Protein 6U6G (pdb70)

Nearest PDB structures (foldseek):
  6u6g-assembly1_A  TM=5.812E-01  e=2.337E-03  Medicago truncatula
  6u6g-assembly1_A  TM=6.036E-01  e=4.799E-04  Medicago truncatula
  6ay8-assembly1_A  TM=4.159E-01  e=5.375E+00  Olivierus martensii
  1bkt-assembly1_A  TM=3.263E-01  e=7.100E+00  Olivierus martensii
  6u6g-assembly1_A  TM=6.355E-01  e=4.870E-04  Medicago truncatula

Foldseek 3Di:
DPDDDDDAAAAPCVVCPVDPADWDADPRHTGRDDPD

Sequence (36 aa):
AFIQLSKPCISDKECSIVKNYRARCRKGYCVRRRIRAFIQLSKPCISDKECSIVKNYRARCRKGYCVRRRIRAFIQLSKPCISDKECSIVKNYRARCRKGYCVRRRIRAFIQLSKPCISDKECSIVKNYRARCRKGYCVRRRIRAFIQLSKPCISDKECSIVKNYRARCRKGYCVRRRIRAFIQLSKPCISDKECSIVKNYRARCRKGYCVRRRIRAFIQLSKPCISDKECSIVKNYRARCRKGYCVRRRIRAFIQLSKPCISDKECSIVKNYRARCRKGYCVRRRIRAFIQLSKPCISDKECSIVKNYRARCRKGYCVRRRIRAFIQLSKPCISDKECSIVKNYRARCRKGYCVRRRIRAFIQLSKPCISDKECSIVKNYRARCRKGYCVRRRIRAFIQLSKPCISDKECSIVKNYRARCRKGYCVRRRIRAFIQLSKPCISDKECSIVKNYRARCRKGYCVRRRIRAFIQLSKPCISDKECSIVKNYRARCRKGYCVRRRIRAFIQLSKPCISDKECSIVKNYRARCRKGYCVRRRIRAFIQLSKPCISDKECSIVKNYRARCRKGYCVRRRIRAFIQLSKPCISDKECSIVKNYRARCRKGYCVRRRIRAFIQLSKPCISDKECSIVKNYRARCRKGYCVRRRIRAFIQLSKPCISDKECSIVKNYRARCRKGYCVRRRIR

InterPro domains:
  IPR009810 Late nodulin domain [PF07127] (7-62)

Organism: Medicago truncatula (NCBI:txid3880)

Secondary structure (DSSP, 8-state):
-----------TTTSSGGGT---EEETTEEE-----

B-factor: mean 36.53, std 23.01, range [0.05, 75.52]

Solvent-accessible surface area: 4340 Å² total; per-residue (Å²): 151,182,184,146,168,106,170,97,58,108,63,83,147,65,6,47,137,113,86,114,150,186,44,139,16,168,204,21,163,52,55,159,156,158,172,265

Radius of gyration: 11.86 Å; Cα contacts (8 Å, |Δi|>4): 40; chains: 1; bounding box: 21×17×34 Å

Structure (mmCIF, N/CA/C/O backbone):
data_6U6G
#
_entry.id   6U6G
#
loop_
_atom_site.group_PDB
_atom_site.id
_atom_site.type_symbol
_atom_site.label_atom_id
_atom_site.label_alt_id
_atom_site.label_comp_id
_atom_site.label_asym_id
_atom_site.label_entity_id
_atom_site.label_seq_id
_atom_site.pdbx_PDB_ins_code
_atom_site.Cartn_x
_atom_site.Cartn_y
_atom_site.Cartn_z
_atom_site.occupancy
_atom_site.B_iso_or_equiv
_atom_site.auth_seq_id
_atom_site.auth_comp_id
_atom_site.auth_asym_id
_atom_site.auth_atom_id
_atom_site.pdbx_PDB_model_num
ATOM 1 N N . ALA A 1 1 ? -16.543 -9.417 -6.770 1.00 21.34 1 ALA A N 1
ATOM 2 C CA . ALA A 1 1 ? -15.851 -8.533 -7.736 1.00 51.55 1 ALA A CA 1
ATOM 3 C C . ALA A 1 1 ? -14.339 -8.630 -7.562 1.00 43.41 1 ALA A C 1
ATOM 4 O O . ALA A 1 1 ? -13.847 -8.815 -6.447 1.00 0.30 1 ALA A O 1
ATOM 13 N N . PHE A 1 2 ? -13.604 -8.508 -8.664 1.00 2.24 2 PHE A N 1
ATOM 14 C CA . PHE A 1 2 ? -12.148 -8.558 -8.633 1.00 25.40 2 PHE A CA 1
ATOM 15 C C . PHE A 1 2 ? -11.593 -7.196 -9.017 1.00 61.45 2 PHE A C 1
ATOM 16 O O . PHE A 1 2 ? -11.404 -6.905 -10.199 1.00 11.13 2 PHE A O 1
ATOM 33 N N . ILE A 1 3 ? -11.380 -6.349 -8.015 1.00 71.14 3 ILE A N 1
ATOM 34 C CA . ILE A 1 3 ? -10.904 -4.994 -8.250 1.00 25.42 3 ILE A CA 1
ATOM 35 C C . ILE A 1 3 ? -9.509 -5.027 -8.878 1.00 13.40 3 ILE A C 1
ATOM 36 O O . ILE A 1 3 ? -8.528 -5.412 -8.235 1.00 44.14 3 ILE A O 1
ATOM 52 N N . GLN A 1 4 ? -9.429 -4.645 -10.145 1.00 72.04 4 GLN A N 1
ATOM 53 C CA . GLN A 1 4 ? -8.196 -4.758 -10.913 1.00 42.20 4 GLN A CA 1
ATOM 54 C C . GLN A 1 4 ? -8.009 -3.540 -11.813 1.00 23.13 4 GLN A C 1
ATOM 55 O O . GLN A 1 4 ? -8.983 -2.889 -12.199 1.00 62.45 4 GLN A O 1
ATOM 69 N N . LEU A 1 5 ? -6.757 -3.226 -12.127 1.00 65.04 5 LEU A N 1
ATOM 70 C CA . LEU A 1 5 ? -6.437 -2.139 -13.042 1.00 44.33 5 LEU A CA 1
ATOM 71 C C . LEU A 1 5 ? -6.384 -2.672 -14.469 1.00 51.32 5 LEU A C 1
ATOM 72 O O . LEU A 1 5 ? -5.569 -3.546 -14.781 1.00 53.41 5 LEU A O 1
ATOM 88 N N . SER A 1 6 ? -7.266 -2.164 -15.323 1.00 50.04 6 SER A N 1
ATOM 89 C CA . SER A 1 6 ? -7.324 -2.595 -16.713 1.00 34.44 6 SER A CA 1
ATOM 90 C C . SER A 1 6 ? -6.012 -2.280 -17.428 1.00 30.22 6 SER A C 1
ATOM 91 O O . SER A 1 6 ? -5.396 -1.233 -17.196 1.00 11.04 6 SER A O 1
ATOM 99 N N . LYS A 1 7 ? -5.601 -3.193 -18.297 1.00 22.33 7 LYS A N 1
ATOM 100 C CA . LYS A 1 7 ? -4.341 -3.074 -19.020 1.00 32.45 7 LYS A CA 1
ATOM 101 C C . LYS A 1 7 ? -4.590 -3.089 -20.529 1.00 73.25 7 LYS A C 1
ATOM 102 O O . LYS A 1 7 ? -5.551 -3.705 -20.994 1.00 74.44 7 LYS A O 1
ATOM 121 N N . PRO A 1 8 ? -3.736 -2.388 -21.304 1.00 42.24 8 PRO A N 1
ATOM 122 C CA . PRO A 1 8 ? -3.878 -2.284 -22.768 1.00 50.22 8 PRO A CA 1
ATOM 123 C C . PRO A 1 8 ? -3.702 -3.627 -23.488 1.00 0.41 8 PRO A C 1
ATOM 124 O O . PRO A 1 8 ? -3.486 -4.666 -22.855 1.00 61.20 8 PRO A O 1
ATOM 135 N N . CYS A 1 9 ? -3.782 -3.590 -24.816 1.00 43.32 9 CYS A N 1
ATOM 136 C CA . CYS A 1 9 ? -3.608 -4.782 -25.645 1.00 12.12 9 CYS A CA 1
ATOM 137 C C . CYS A 1 9 ? -2.341 -4.670 -26.498 1.00 63.03 9 CYS A C 1
ATOM 138 O O . CYS A 1 9 ? -1.603 -3.681 -26.404 1.00 72.43 9 CYS A O 1
ATOM 146 N N . ILE A 1 10 ? -2.087 -5.701 -27.309 1.00 5.21 10 ILE A N 1
ATOM 147 C CA . ILE A 1 10 ? -0.933 -5.731 -28.214 1.00 70.44 10 ILE A CA 1
ATOM 148 C C . ILE A 1 10 ? -0.932 -4.535 -29.173 1.00 42.23 10 ILE A C 1
ATOM 149 O O . ILE A 1 10 ? -1.948 -3.856 -29.346 1.00 21.31 10 ILE A O 1
ATOM 165 N N . SER A 1 11 ? 0.217 -4.298 -29.799 1.00 11.31 11 SER A N 1
ATOM 166 C CA . SER A 1 11 ? 0.399 -3.159 -30.694 1.00 51.24 11 SER A CA 1
ATOM 167 C C . SER A 1 11 ? -0.390 -3.335 -31.999 1.00 24.23 11 SER A C 1
ATOM 168 O O . SER A 1 11 ? -0.749 -4.458 -32.381 1.00 23.22 11 SER A O 1
ATOM 176 N N . ASP A 1 12 ? -0.628 -2.218 -32.688 1.00 1.22 12 ASP A N 1
ATOM 177 C CA . ASP A 1 12 ? -1.371 -2.208 -33.952 1.00 3.44 12 ASP A CA 1
ATOM 178 C C . ASP A 1 12 ? -0.737 -3.160 -34.959 1.00 32.41 12 ASP A C 1
ATOM 179 O O . ASP A 1 12 ? -1.432 -3.807 -35.740 1.00 4.05 12 ASP A O 1
ATOM 188 N N . LYS A 1 13 ? 0.589 -3.247 -34.909 1.00 62.52 13 LYS A N 1
ATOM 189 C CA . LYS A 1 13 ? 1.350 -4.168 -35.753 1.00 24.34 13 LYS A CA 1
ATOM 190 C C . LYS A 1 13 ? 0.831 -5.599 -35.595 1.00 41.31 13 LYS A C 1
ATOM 191 O O . LYS A 1 13 ? 0.733 -6.354 -36.566 1.00 31.51 13 LYS A O 1
ATOM 210 N N . GLU A 1 14 ? 0.480 -5.946 -34.363 1.00 12.35 14 GLU A N 1
ATOM 211 C CA . GLU A 1 14 ? 0.030 -7.292 -34.029 1.00 14.13 14 GLU A CA 1
ATOM 212 C C . GLU A 1 14 ? -1.484 -7.396 -34.191 1.00 43.44 14 GLU A C 1
ATOM 213 O O . GLU A 1 14 ? -2.021 -8.478 -34.421 1.00 4.14 14 GLU A O 1
ATOM 225 N N . CYS A 1 15 ? -2.161 -6.255 -34.075 1.00 55.21 15 CYS A N 1
ATOM 226 C CA . CYS A 1 15 ? -3.621 -6.193 -34.205 1.00 24.11 15 CYS A CA 1
ATOM 227 C C . CYS A 1 15 ? -4.055 -6.196 -35.678 1.00 52.13 15 CYS A C 1
ATOM 228 O O . CYS A 1 15 ? -5.226 -5.968 -35.993 1.00 34.13 15 CYS A O 1
ATOM 236 N N . SER A 1 16 ? -3.107 -6.443 -36.576 1.00 13.23 16 SER A N 1
ATOM 237 C CA . SER A 1 16 ? -3.388 -6.478 -38.009 1.00 30.43 16 SER A CA 1
ATOM 238 C C . SER A 1 16 ? -3.461 -7.920 -38.522 1.00 3.33 16 SER A C 1
ATOM 239 O O . SER A 1 16 ? -3.203 -8.871 -37.775 1.00 42.34 16 SER A O 1
ATOM 247 N N . ILE A 1 17 ? -3.769 -8.070 -39.814 1.00 11.33 17 ILE A N 1
ATOM 248 C CA . ILE A 1 17 ? -4.042 -9.382 -40.411 1.00 53.52 17 ILE A CA 1
ATOM 249 C C . ILE A 1 17 ? -2.803 -10.282 -40.425 1.00 11.22 17 ILE A C 1
ATOM 250 O O . ILE A 1 17 ? -2.867 -11.430 -40.870 1.00 51.54 17 ILE A O 1
ATOM 266 N N . VAL A 1 18 ? -1.678 -9.765 -39.935 1.00 65.34 18 VAL A N 1
ATOM 267 C CA . VAL A 1 18 ? -0.467 -10.570 -39.773 1.00 73.51 18 VAL A CA 1
ATOM 268 C C . VAL A 1 18 ? -0.768 -11.795 -38.905 1.00 33.34 18 VAL A C 1
ATOM 269 O O . VAL A 1 18 ? -0.236 -12.885 -39.129 1.00 33.03 18 VAL A O 1
ATOM 282 N N . LYS A 1 19 ? -1.639 -11.596 -37.913 1.00 14.14 19 LYS A N 1
ATOM 283 C CA . LYS A 1 19 ? -2.049 -12.663 -36.996 1.00 40.02 19 LYS A CA 1
ATOM 284 C C . LYS A 1 19 ? -3.426 -13.219 -37.377 1.00 12.12 19 LYS A C 1
ATOM 285 O O . LYS A 1 19 ? -4.027 -13.970 -36.605 1.00 61.20 19 LYS A O 1
ATOM 304 N N . ASN A 1 20 ? -3.902 -12.850 -38.575 1.00 35.32 20 ASN A N 1
ATOM 305 C CA . ASN A 1 20 ? -5.208 -13.290 -39.108 1.00 41.03 20 ASN A CA 1
ATOM 306 C C . ASN A 1 20 ? -6.371 -12.504 -38.474 1.00 44.52 20 ASN A C 1
ATOM 307 O O . ASN A 1 20 ? -7.522 -12.604 -38.919 1.00 13.00 20 ASN A O 1
ATOM 318 N N . TYR A 1 21 ? -6.059 -11.700 -37.457 1.00 44.12 21 TYR A N 1
ATOM 319 C CA . TYR A 1 21 ? -7.060 -10.873 -36.781 1.00 23.34 21 TYR A CA 1
ATOM 320 C C . TYR A 1 21 ? -7.105 -9.469 -37.381 1.00 41.52 21 TYR A C 1
ATOM 321 O O . TYR A 1 21 ? -6.284 -9.124 -38.233 1.00 33.44 21 TYR A O 1
ATOM 339 N N . ARG A 1 22 ? -8.074 -8.672 -36.940 1.00 24.40 22 ARG A N 1
ATOM 340 C CA . ARG A 1 22 ? -8.249 -7.312 -37.438 1.00 74.15 22 ARG A CA 1
ATOM 341 C C . ARG A 1 22 ? -8.935 -6.433 -36.387 1.00 1.43 22 ARG A C 1
ATOM 342 O O . ARG A 1 22 ? -10.156 -6.463 -36.221 1.00 25.41 22 ARG A O 1
ATOM 363 N N . ALA A 1 23 ? -8.131 -5.659 -35.665 1.00 71.14 23 ALA A N 1
ATOM 364 C CA . ALA A 1 23 ? -8.632 -4.750 -34.640 1.00 14.02 23 ALA A CA 1
ATOM 365 C C . ALA A 1 23 ? -7.905 -3.413 -34.727 1.00 72.32 23 ALA A C 1
ATOM 366 O O . ALA A 1 23 ? -6.856 -3.313 -35.368 1.00 71.02 23 ALA A O 1
ATOM 373 N N . ARG A 1 24 ? -8.465 -2.389 -34.094 1.00 42.11 24 ARG A N 1
ATOM 374 C CA . ARG A 1 24 ? -7.848 -1.067 -34.081 1.00 75.22 24 ARG A CA 1
ATOM 375 C C . ARG A 1 24 ? -7.199 -0.826 -32.724 1.00 3.20 24 ARG A C 1
ATOM 376 O O . ARG A 1 24 ? -7.892 -0.717 -31.709 1.00 62.32 24 ARG A O 1
ATOM 397 N N . CYS A 1 25 ? -5.876 -0.763 -32.708 1.00 2.13 25 CYS A N 1
ATOM 398 C CA . CYS A 1 25 ? -5.124 -0.567 -31.478 1.00 73.43 25 CYS A CA 1
ATOM 399 C C . CYS A 1 25 ? -4.348 0.744 -31.540 1.00 53.52 25 CYS A C 1
ATOM 400 O O . CYS A 1 25 ? -3.497 0.943 -32.409 1.00 54.53 25 CYS A O 1
ATOM 408 N N . ARG A 1 26 ? -4.669 1.643 -30.620 1.00 61.05 26 ARG A N 1
ATOM 409 C CA . ARG A 1 26 ? -4.100 2.984 -30.597 1.00 44.13 26 ARG A CA 1
ATOM 410 C C . ARG A 1 26 ? -3.692 3.356 -29.174 1.00 33.43 26 ARG A C 1
ATOM 411 O O . ARG A 1 26 ? -4.534 3.413 -28.272 1.00 52.13 26 ARG A O 1
ATOM 432 N N . LYS A 1 27 ? -2.392 3.581 -28.980 1.00 5.15 27 LYS A N 1
ATOM 433 C CA . LYS A 1 27 ? -1.839 3.911 -27.664 1.00 44.22 27 LYS A CA 1
ATOM 434 C C . LYS A 1 27 ? -2.195 2.829 -26.647 1.00 64.52 27 LYS A C 1
ATOM 435 O O . LYS A 1 27 ? -2.381 3.101 -25.460 1.00 74.55 27 LYS A O 1
ATOM 454 N N . GLY A 1 28 ? -2.273 1.595 -27.132 1.00 71.40 28 GLY A N 1
ATOM 455 C CA . GLY A 1 28 ? -2.580 0.466 -26.275 1.00 41.23 28 GLY A CA 1
ATOM 456 C C . GLY A 1 28 ? -4.066 0.176 -26.203 1.00 33.12 28 GLY A C 1
ATOM 457 O O . GLY A 1 28 ? -4.469 -0.936 -25.850 1.00 62.34 28 GLY A O 1
ATOM 461 N N . TYR A 1 29 ? -4.887 1.173 -26.531 1.00 41.32 29 TYR A N 1
ATOM 462 C CA . TYR A 1 29 ? -6.334 1.006 -26.484 1.00 40.44 29 TYR A CA 1
ATOM 463 C C . TYR A 1 29 ? -6.767 0.092 -27.627 1.00 12.45 29 TYR A C 1
ATOM 464 O O . TYR A 1 29 ? -6.414 0.329 -28.781 1.00 20.54 29 TYR A O 1
ATOM 482 N N . CYS A 1 30 ? -7.527 -0.943 -27.298 1.00 64.15 30 CYS A N 1
ATOM 483 C CA . CYS A 1 30 ? -7.912 -1.963 -28.268 1.00 52.34 30 CYS A CA 1
ATOM 484 C C . CYS A 1 30 ? -9.424 -1.966 -28.498 1.00 14.53 30 CYS A C 1
ATOM 485 O O . CYS A 1 30 ? -10.207 -2.195 -27.570 1.00 71.31 30 CYS A O 1
ATOM 493 N N . VAL A 1 31 ? -9.827 -1.695 -29.738 1.00 71.25 31 VAL A N 1
ATOM 494 C CA . VAL A 1 31 ? -11.237 -1.693 -30.119 1.00 42.23 31 VAL A CA 1
ATOM 495 C C . VAL A 1 31 ? -11.429 -2.414 -31.455 1.00 1.14 31 VAL A C 1
ATOM 496 O O . VAL A 1 31 ? -10.728 -2.133 -32.430 1.00 54.43 31 VAL A O 1
ATOM 509 N N . ARG A 1 32 ? -12.358 -3.363 -31.496 1.00 45.24 32 ARG A N 1
ATOM 510 C CA . ARG A 1 32 ? -12.686 -4.055 -32.739 1.00 43.33 32 ARG A CA 1
ATOM 511 C C . ARG A 1 32 ? -13.753 -3.244 -33.471 1.00 61.35 32 ARG A C 1
ATOM 512 O O . ARG A 1 32 ? -14.899 -3.162 -33.029 1.00 63.23 32 ARG A O 1
ATOM 533 N N . ARG A 1 33 ? -13.359 -2.633 -34.579 1.00 11.44 33 ARG A N 1
ATOM 534 C CA . ARG A 1 33 ? -14.210 -1.683 -35.289 1.00 75.21 33 ARG A CA 1
ATOM 535 C C . ARG A 1 33 ? -14.881 -2.324 -36.504 1.00 4.14 33 ARG A C 1
ATOM 536 O O . ARG A 1 33 ? -14.628 -3.485 -36.834 1.00 21.30 33 ARG A O 1
ATOM 557 N N . ARG A 1 34 ? -15.768 -1.563 -37.134 1.00 14.31 34 ARG A N 1
ATOM 558 C CA . ARG A 1 34 ? -16.380 -1.937 -38.406 1.00 63.45 34 ARG A CA 1
ATOM 559 C C . ARG A 1 34 ? -15.993 -0.912 -39.466 1.00 4.22 34 ARG A C 1
ATOM 560 O O . ARG A 1 34 ? -15.692 0.236 -39.129 1.00 3.12 34 ARG A O 1
ATOM 581 N N . ILE A 1 35 ? -15.986 -1.318 -40.733 1.00 42.23 35 ILE A N 1
ATOM 582 C CA . ILE A 1 35 ? -15.756 -0.398 -41.824 1.00 72.41 35 ILE A CA 1
ATOM 583 C C . ILE A 1 35 ? -16.968 0.522 -41.984 1.00 74.25 35 ILE A C 1
ATOM 584 O O . ILE A 1 35 ? -16.832 1.717 -42.264 1.00 40.00 35 ILE A O 1
ATOM 600 N N . ARG A 1 36 ? -18.149 -0.045 -41.770 1.00 24.43 36 ARG A N 1
ATOM 601 C CA . ARG A 1 36 ? -19.404 0.689 -41.861 1.00 12.12 36 ARG A CA 1
ATOM 602 C C . ARG A 1 36 ? -20.135 0.609 -40.525 1.00 14.44 36 ARG A C 1
ATOM 603 O O . ARG A 1 36 ? -20.316 1.658 -39.875 1.00 72.04 36 ARG A O 1
ATOM 625 N N . ALA A 1 1 ? -0.144 2.464 -2.142 1.00 21.34 1 ALA A N 2
ATOM 626 C CA . ALA A 1 1 ? 1.125 1.880 -2.628 1.00 51.55 1 ALA A CA 2
ATOM 627 C C . ALA A 1 1 ? 0.873 0.491 -3.208 1.00 43.41 1 ALA A C 2
ATOM 628 O O . ALA A 1 1 ? 1.011 -0.520 -2.517 1.00 0.30 1 ALA A O 2
ATOM 637 N N . PHE A 1 2 ? 0.467 0.457 -4.471 1.00 2.24 2 PHE A N 2
ATOM 638 C CA . PHE A 1 2 ? 0.183 -0.793 -5.167 1.00 25.40 2 PHE A CA 2
ATOM 639 C C . PHE A 1 2 ? 0.426 -0.611 -6.663 1.00 61.45 2 PHE A C 2
ATOM 640 O O . PHE A 1 2 ? -0.194 0.248 -7.295 1.00 11.13 2 PHE A O 2
ATOM 657 N N . ILE A 1 3 ? 1.339 -1.405 -7.216 1.00 71.14 3 ILE A N 2
ATOM 658 C CA . ILE A 1 3 ? 1.668 -1.332 -8.639 1.00 25.42 3 ILE A CA 2
ATOM 659 C C . ILE A 1 3 ? 0.419 -1.575 -9.489 1.00 13.40 3 ILE A C 2
ATOM 660 O O . ILE A 1 3 ? -0.106 -2.692 -9.534 1.00 44.14 3 ILE A O 2
ATOM 676 N N . GLN A 1 4 ? -0.062 -0.519 -10.136 1.00 72.04 4 GLN A N 2
ATOM 677 C CA . GLN A 1 4 ? -1.253 -0.596 -10.971 1.00 42.20 4 GLN A CA 2
ATOM 678 C C . GLN A 1 4 ? -0.965 -1.384 -12.245 1.00 23.13 4 GLN A C 2
ATOM 679 O O . GLN A 1 4 ? -0.376 -0.858 -13.192 1.00 62.45 4 GLN A O 2
ATOM 693 N N . LEU A 1 5 ? -1.345 -2.655 -12.243 1.00 65.04 5 LEU A N 2
ATOM 694 C CA . LEU A 1 5 ? -1.204 -3.500 -13.417 1.00 44.33 5 LEU A CA 2
ATOM 695 C C . LEU A 1 5 ? -2.188 -3.063 -14.498 1.00 51.32 5 LEU A C 2
ATOM 696 O O . LEU A 1 5 ? -3.355 -3.463 -14.485 1.00 53.41 5 LEU A O 2
ATOM 712 N N . SER A 1 6 ? -1.729 -2.208 -15.404 1.00 50.04 6 SER A N 2
ATOM 713 C CA . SER A 1 6 ? -2.549 -1.776 -16.525 1.00 34.44 6 SER A CA 2
ATOM 714 C C . SER A 1 6 ? -2.670 -2.915 -17.531 1.00 30.22 6 SER A C 2
ATOM 715 O O . SER A 1 6 ? -1.753 -3.733 -17.678 1.00 11.04 6 SER A O 2
ATOM 723 N N . LYS A 1 7 ? -3.804 -2.983 -18.208 1.00 22.33 7 LYS A N 2
ATOM 724 C CA . LYS A 1 7 ? -4.045 -4.039 -19.181 1.00 32.45 7 LYS A CA 2
ATOM 725 C C . LYS A 1 7 ? -4.437 -3.446 -20.526 1.00 73.25 7 LYS A C 2
ATOM 726 O O . LYS A 1 7 ? -5.546 -2.933 -20.682 1.00 74.44 7 LYS A O 2
ATOM 745 N N . PRO A 1 8 ? -3.525 -3.480 -21.506 1.00 42.24 8 PRO A N 2
ATOM 746 C CA . PRO A 1 8 ? -3.825 -3.070 -22.871 1.00 50.22 8 PRO A CA 2
ATOM 747 C C . PRO A 1 8 ? -4.440 -4.216 -23.679 1.00 0.41 8 PRO A C 2
ATOM 748 O O . PRO A 1 8 ? -4.787 -5.267 -23.130 1.00 61.20 8 PRO A O 2
ATOM 759 N N . CYS A 1 9 ? -4.549 -4.006 -24.975 1.00 43.32 9 CYS A N 2
ATOM 760 C CA . CYS A 1 9 ? -5.041 -5.007 -25.909 1.00 12.12 9 CYS A CA 2
ATOM 761 C C . CYS A 1 9 ? -3.896 -5.406 -26.828 1.00 63.03 9 CYS A C 2
ATOM 762 O O . CYS A 1 9 ? -2.739 -5.051 -26.571 1.00 72.43 9 CYS A O 2
ATOM 770 N N . ILE A 1 10 ? -4.199 -6.183 -27.861 1.00 5.21 10 ILE A N 2
ATOM 771 C CA . ILE A 1 10 ? -3.227 -6.442 -28.916 1.00 70.44 10 ILE A CA 2
ATOM 772 C C . ILE A 1 10 ? -2.701 -5.099 -29.442 1.00 42.23 10 ILE A C 2
ATOM 773 O O . ILE A 1 10 ? -3.467 -4.150 -29.605 1.00 21.31 10 ILE A O 2
ATOM 789 N N . SER A 1 11 ? -1.403 -5.022 -29.686 1.00 11.31 11 SER A N 2
ATOM 790 C CA . SER A 1 11 ? -0.751 -3.750 -30.004 1.00 51.24 11 SER A CA 2
ATOM 791 C C . SER A 1 11 ? -1.069 -3.279 -31.430 1.00 24.23 11 SER A C 2
ATOM 792 O O . SER A 1 11 ? -1.475 -4.073 -32.284 1.00 23.22 11 SER A O 2
ATOM 800 N N . ASP A 1 12 ? -0.851 -1.982 -31.673 1.00 1.22 12 ASP A N 2
ATOM 801 C CA . ASP A 1 12 ? -1.128 -1.347 -32.971 1.00 3.44 12 ASP A CA 2
ATOM 802 C C . ASP A 1 12 ? -0.500 -2.149 -34.108 1.00 32.41 12 ASP A C 2
ATOM 803 O O . ASP A 1 12 ? -1.154 -2.483 -35.100 1.00 4.05 12 ASP A O 2
ATOM 812 N N . LYS A 1 13 ? 0.782 -2.454 -33.929 1.00 62.52 13 LYS A N 2
ATOM 813 C CA . LYS A 1 13 ? 1.590 -3.144 -34.934 1.00 24.34 13 LYS A CA 2
ATOM 814 C C . LYS A 1 13 ? 1.054 -4.547 -35.222 1.00 41.31 13 LYS A C 2
ATOM 815 O O . LYS A 1 13 ? 1.324 -5.122 -36.276 1.00 31.51 13 LYS A O 2
ATOM 834 N N . GLU A 1 14 ? 0.298 -5.089 -34.275 1.00 12.35 14 GLU A N 2
ATOM 835 C CA . GLU A 1 14 ? -0.163 -6.469 -34.354 1.00 14.13 14 GLU A CA 2
ATOM 836 C C . GLU A 1 14 ? -1.596 -6.549 -34.878 1.00 43.44 14 GLU A C 2
ATOM 837 O O . GLU A 1 14 ? -1.958 -7.507 -35.566 1.00 4.14 14 GLU A O 2
ATOM 849 N N . CYS A 1 15 ? -2.414 -5.554 -34.544 1.00 55.21 15 CYS A N 2
ATOM 850 C CA . CYS A 1 15 ? -3.809 -5.537 -34.974 1.00 24.11 15 CYS A CA 2
ATOM 851 C C . CYS A 1 15 ? -3.931 -5.048 -36.413 1.00 52.13 15 CYS A C 2
ATOM 852 O O . CYS A 1 15 ? -4.379 -5.787 -37.299 1.00 34.13 15 CYS A O 2
ATOM 860 N N . SER A 1 16 ? -3.511 -3.805 -36.648 1.00 13.23 16 SER A N 2
ATOM 861 C CA . SER A 1 16 ? -3.739 -3.159 -37.930 1.00 30.43 16 SER A CA 2
ATOM 862 C C . SER A 1 16 ? -2.692 -3.604 -38.953 1.00 3.33 16 SER A C 2
ATOM 863 O O . SER A 1 16 ? -1.681 -2.935 -39.176 1.00 42.34 16 SER A O 2
ATOM 871 N N . ILE A 1 17 ? -2.932 -4.769 -39.535 1.00 11.33 17 ILE A N 2
ATOM 872 C CA . ILE A 1 17 ? -2.146 -5.258 -40.662 1.00 53.52 17 ILE A CA 2
ATOM 873 C C . ILE A 1 17 ? -3.026 -5.229 -41.902 1.00 11.22 17 ILE A C 2
ATOM 874 O O . ILE A 1 17 ? -2.604 -4.819 -42.987 1.00 51.54 17 ILE A O 2
ATOM 890 N N . VAL A 1 18 ? -4.267 -5.664 -41.716 1.00 65.34 18 VAL A N 2
ATOM 891 C CA . VAL A 1 18 ? -5.286 -5.576 -42.748 1.00 73.51 18 VAL A CA 2
ATOM 892 C C . VAL A 1 18 ? -6.226 -4.409 -42.443 1.00 33.34 18 VAL A C 2
ATOM 893 O O . VAL A 1 18 ? -6.658 -4.225 -41.301 1.00 33.03 18 VAL A O 2
ATOM 906 N N . LYS A 1 19 ? -6.515 -3.609 -43.458 1.00 14.14 19 LYS A N 2
ATOM 907 C CA . LYS A 1 19 ? -7.380 -2.441 -43.311 1.00 40.02 19 LYS A CA 2
ATOM 908 C C . LYS A 1 19 ? -8.757 -2.735 -43.903 1.00 12.12 19 LYS A C 2
ATOM 909 O O . LYS A 1 19 ? -9.356 -1.891 -44.577 1.00 61.20 19 LYS A O 2
ATOM 928 N N . ASN A 1 20 ? -9.257 -3.932 -43.621 1.00 35.32 20 ASN A N 2
ATOM 929 C CA . ASN A 1 20 ? -10.545 -4.386 -44.129 1.00 41.03 20 ASN A CA 2
ATOM 930 C C . ASN A 1 20 ? -11.339 -5.085 -43.029 1.00 44.52 20 ASN A C 2
ATOM 931 O O . ASN A 1 20 ? -11.115 -6.260 -42.738 1.00 13.00 20 ASN A O 2
ATOM 942 N N . TYR A 1 21 ? -12.233 -4.328 -42.393 1.00 44.12 21 TYR A N 2
ATOM 943 C CA . TYR A 1 21 ? -13.139 -4.858 -41.372 1.00 23.34 21 TYR A CA 2
ATOM 944 C C . TYR A 1 21 ? -12.358 -5.584 -40.274 1.00 41.52 21 TYR A C 2
ATOM 945 O O . TYR A 1 21 ? -12.210 -6.808 -40.298 1.00 33.44 21 TYR A O 2
ATOM 963 N N . ARG A 1 22 ? -11.823 -4.816 -39.332 1.00 24.40 22 ARG A N 2
ATOM 964 C CA . ARG A 1 22 ? -11.004 -5.377 -38.262 1.00 74.15 22 ARG A CA 2
ATOM 965 C C . ARG A 1 22 ? -11.013 -4.455 -37.044 1.00 1.43 22 ARG A C 2
ATOM 966 O O . ARG A 1 22 ? -11.439 -3.300 -37.135 1.00 25.41 22 ARG A O 2
ATOM 987 N N . ALA A 1 23 ? -10.558 -4.971 -35.907 1.00 71.14 23 ALA A N 2
ATOM 988 C CA . ALA A 1 23 ? -10.435 -4.178 -34.690 1.00 14.02 23 ALA A CA 2
ATOM 989 C C . ALA A 1 23 ? -9.307 -3.160 -34.832 1.00 72.32 23 ALA A C 2
ATOM 990 O O . ALA A 1 23 ? -8.173 -3.527 -35.144 1.00 71.02 23 ALA A O 2
ATOM 997 N N . ARG A 1 24 ? -9.611 -1.888 -34.603 1.00 42.11 24 ARG A N 2
ATOM 998 C CA . ARG A 1 24 ? -8.612 -0.835 -34.734 1.00 75.22 24 ARG A CA 2
ATOM 999 C C . ARG A 1 24 ? -7.967 -0.556 -33.383 1.00 3.20 24 ARG A C 2
ATOM 1000 O O . ARG A 1 24 ? -8.554 0.106 -32.530 1.00 62.32 24 ARG A O 2
ATOM 1021 N N . CYS A 1 25 ? -6.771 -1.092 -33.183 1.00 2.13 25 CYS A N 2
ATOM 1022 C CA . CYS A 1 25 ? -6.042 -0.897 -31.941 1.00 73.43 25 CYS A CA 2
ATOM 1023 C C . CYS A 1 25 ? -5.165 0.349 -32.030 1.00 53.52 25 CYS A C 2
ATOM 1024 O O . CYS A 1 25 ? -4.359 0.488 -32.959 1.00 54.53 25 CYS A O 2
ATOM 1032 N N . ARG A 1 26 ? -5.346 1.259 -31.076 1.00 61.05 26 ARG A N 2
ATOM 1033 C CA . ARG A 1 26 ? -4.557 2.482 -31.006 1.00 44.13 26 ARG A CA 2
ATOM 1034 C C . ARG A 1 26 ? -3.947 2.638 -29.619 1.00 33.43 26 ARG A C 2
ATOM 1035 O O . ARG A 1 26 ? -4.628 2.438 -28.607 1.00 52.13 26 ARG A O 2
ATOM 1056 N N . LYS A 1 27 ? -2.660 2.978 -29.586 1.00 5.15 27 LYS A N 2
ATOM 1057 C CA . LYS A 1 27 ? -1.948 3.257 -28.341 1.00 44.22 27 LYS A CA 2
ATOM 1058 C C . LYS A 1 27 ? -1.951 2.034 -27.427 1.00 64.52 27 LYS A C 2
ATOM 1059 O O . LYS A 1 27 ? -1.936 2.154 -26.199 1.00 74.55 27 LYS A O 2
ATOM 1078 N N . GLY A 1 28 ? -1.929 0.858 -28.043 1.00 71.40 28 GLY A N 2
ATOM 1079 C CA . GLY A 1 28 ? -1.900 -0.385 -27.296 1.00 41.23 28 GLY A CA 2
ATOM 1080 C C . GLY A 1 28 ? -3.275 -0.848 -26.845 1.00 33.12 28 GLY A C 2
ATOM 1081 O O . GLY A 1 28 ? -3.407 -1.936 -26.295 1.00 62.34 28 GLY A O 2
ATOM 1085 N N . TYR A 1 29 ? -4.299 -0.029 -27.066 1.00 41.32 29 TYR A N 2
ATOM 1086 C CA . TYR A 1 29 ? -5.667 -0.378 -26.670 1.00 40.44 29 TYR A CA 2
ATOM 1087 C C . TYR A 1 29 ? -6.503 -0.698 -27.906 1.00 12.45 29 TYR A C 2
ATOM 1088 O O . TYR A 1 29 ? -6.190 -0.237 -29.001 1.00 20.54 29 TYR A O 2
ATOM 1106 N N . CYS A 1 30 ? -7.576 -1.464 -27.733 1.00 64.15 30 CYS A N 2
ATOM 1107 C CA . CYS A 1 30 ? -8.359 -1.948 -28.868 1.00 52.34 30 CYS A CA 2
ATOM 1108 C C . CYS A 1 30 ? -9.693 -1.210 -28.989 1.00 14.53 30 CYS A C 2
ATOM 1109 O O . CYS A 1 30 ? -10.449 -1.091 -28.018 1.00 71.31 30 CYS A O 2
ATOM 1117 N N . VAL A 1 31 ? -9.958 -0.693 -30.190 1.00 71.25 31 VAL A N 2
ATOM 1118 C CA . VAL A 1 31 ? -11.200 0.013 -30.495 1.00 42.23 31 VAL A CA 2
ATOM 1119 C C . VAL A 1 31 ? -11.981 -0.744 -31.577 1.00 1.14 31 VAL A C 2
ATOM 1120 O O . VAL A 1 31 ? -11.400 -1.243 -32.549 1.00 54.43 31 VAL A O 2
ATOM 1133 N N . ARG A 1 32 ?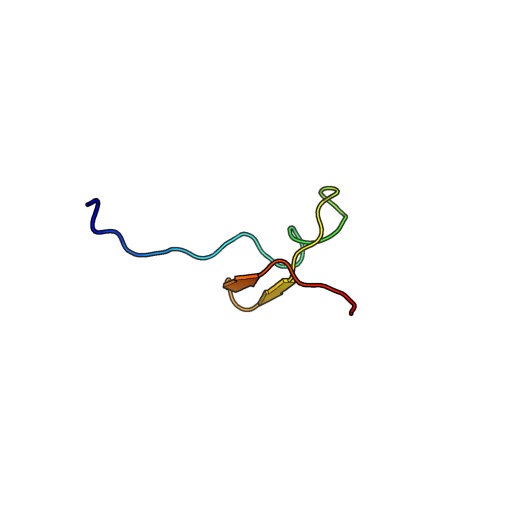 -13.297 -0.822 -31.406 1.00 45.24 32 ARG A N 2
ATOM 1134 C CA . ARG A 1 32 ? -14.158 -1.586 -32.293 1.00 43.33 32 ARG A CA 2
ATOM 1135 C C . ARG A 1 32 ? -14.792 -0.681 -33.346 1.00 61.35 32 ARG A C 2
ATOM 1136 O O . ARG A 1 32 ? -15.427 0.327 -33.022 1.00 63.23 32 ARG A O 2
ATOM 1157 N N . ARG A 1 33 ? -14.594 -1.051 -34.603 1.00 11.44 33 ARG A N 2
ATOM 1158 C CA . ARG A 1 33 ? -15.160 -0.326 -35.738 1.00 75.21 33 ARG A CA 2
ATOM 1159 C C . ARG A 1 33 ? -16.651 -0.634 -35.894 1.00 4.14 33 ARG A C 2
ATOM 1160 O O . ARG A 1 33 ? -17.051 -1.800 -35.909 1.00 21.30 33 ARG A O 2
ATOM 1181 N N . ARG A 1 34 ? -17.462 0.414 -35.998 1.00 14.31 34 ARG A N 2
ATOM 1182 C CA . ARG A 1 34 ? -18.882 0.264 -36.300 1.00 63.45 34 ARG A CA 2
ATOM 1183 C C . ARG A 1 34 ? -19.075 0.098 -37.808 1.00 4.22 34 ARG A C 2
ATOM 1184 O O . ARG A 1 34 ? -18.213 0.496 -38.599 1.00 3.12 34 ARG A O 2
ATOM 1205 N N . ILE A 1 35 ? -20.202 -0.484 -38.201 1.00 42.23 35 ILE A N 2
ATOM 1206 C CA . ILE A 1 35 ? -20.503 -0.714 -39.610 1.00 72.41 35 ILE A CA 2
ATOM 1207 C C . ILE A 1 35 ? -21.208 0.501 -40.213 1.00 74.25 35 ILE A C 2
ATOM 1208 O O . ILE A 1 35 ? -20.939 0.890 -41.355 1.00 40.00 35 ILE A O 2
ATOM 1224 N N . ARG A 1 36 ? -22.099 1.108 -39.435 1.00 24.43 36 ARG A N 2
ATOM 1225 C CA . ARG A 1 36 ? -22.882 2.250 -39.896 1.00 12.12 36 ARG A CA 2
ATOM 1226 C C . ARG A 1 36 ? -22.739 3.394 -38.882 1.00 14.44 36 ARG A C 2
ATOM 1227 O O . ARG A 1 36 ? -23.530 3.443 -37.911 1.00 72.04 3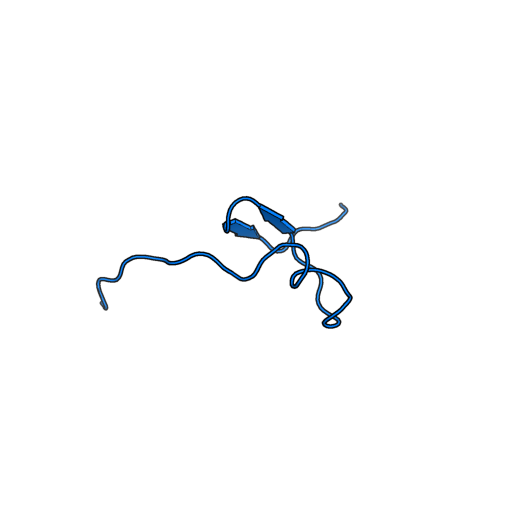6 ARG A O 2
ATOM 1249 N N . ALA A 1 1 ? -9.330 -1.515 -0.698 1.00 21.34 1 ALA A N 3
ATOM 1250 C CA . ALA A 1 1 ? -8.976 -0.539 -1.753 1.00 51.55 1 ALA A CA 3
ATOM 1251 C C . ALA A 1 1 ? -9.596 -0.949 -3.083 1.00 43.41 1 ALA A C 3
ATOM 1252 O O . ALA A 1 1 ? -10.415 -1.871 -3.137 1.00 0.30 1 ALA A O 3
ATOM 1261 N N . PHE A 1 2 ? -9.216 -0.260 -4.156 1.00 2.24 2 PHE A N 3
ATOM 1262 C CA . PHE A 1 2 ? -9.698 -0.581 -5.492 1.00 25.40 2 PHE A CA 3
ATOM 1263 C C . PHE A 1 2 ? -8.560 -1.173 -6.309 1.00 61.45 2 PHE A C 3
ATOM 1264 O O . PHE A 1 2 ? -7.950 -0.489 -7.136 1.00 11.13 2 PHE A O 3
ATOM 1281 N N . ILE A 1 3 ? -8.242 -2.434 -6.037 1.00 71.14 3 ILE A N 3
ATOM 1282 C CA . ILE A 1 3 ? -7.167 -3.119 -6.738 1.00 25.42 3 ILE A CA 3
ATOM 1283 C C . ILE A 1 3 ? -7.598 -3.439 -8.172 1.00 13.40 3 ILE A C 3
ATOM 1284 O O . ILE A 1 3 ? -8.091 -4.526 -8.478 1.00 44.14 3 ILE A O 3
ATOM 1300 N N . GLN A 1 4 ? -7.455 -2.447 -9.041 1.00 72.04 4 GLN A N 3
ATOM 1301 C CA . GLN A 1 4 ? -7.869 -2.564 -10.432 1.00 42.20 4 GLN A CA 3
ATOM 1302 C C . GLN A 1 4 ? -6.665 -2.820 -11.327 1.00 23.13 4 GLN A C 3
ATOM 1303 O O . GLN A 1 4 ? -5.857 -1.919 -11.571 1.00 62.45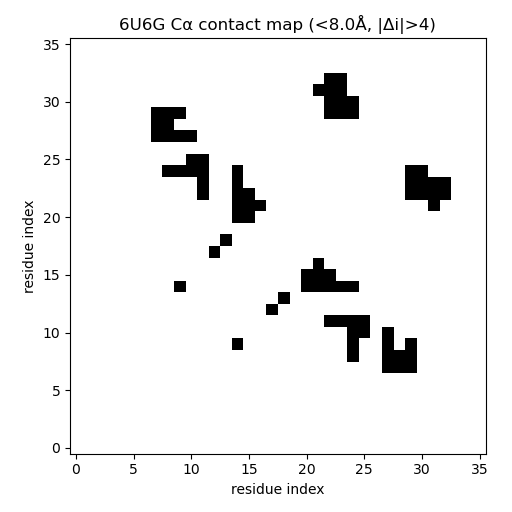 4 GLN A O 3
ATOM 1317 N N . LEU A 1 5 ? -6.540 -4.052 -11.797 1.00 65.04 5 LEU A N 3
ATOM 1318 C CA . LEU A 1 5 ? -5.482 -4.416 -12.727 1.00 44.33 5 LEU A CA 3
ATOM 1319 C C . LEU A 1 5 ? -5.814 -3.876 -14.114 1.00 51.32 5 LEU A C 3
ATOM 1320 O O . LEU A 1 5 ? -6.649 -4.447 -14.824 1.00 53.41 5 LEU A O 3
ATOM 1336 N N . SER A 1 6 ? -5.197 -2.753 -14.474 1.00 50.04 6 SER A N 3
ATOM 1337 C CA . SER A 1 6 ? -5.393 -2.160 -15.788 1.00 34.44 6 SER A CA 3
ATOM 1338 C C . SER A 1 6 ? -5.010 -3.156 -16.876 1.00 30.22 6 SER A C 3
ATOM 1339 O O . SER A 1 6 ? -3.850 -3.559 -16.993 1.00 11.04 6 SER A O 3
ATOM 1347 N N . LYS A 1 7 ? -6.002 -3.548 -17.661 1.00 22.33 7 LYS A N 3
ATOM 1348 C CA . LYS A 1 7 ? -5.844 -4.605 -18.653 1.00 32.45 7 LYS A CA 3
ATOM 1349 C C . LYS A 1 7 ? -6.047 -4.044 -20.063 1.00 73.25 7 LYS A C 3
ATOM 1350 O O . LYS A 1 7 ? -7.178 -3.940 -20.543 1.00 74.44 7 LYS A O 3
ATOM 1369 N N . PRO A 1 8 ? -4.946 -3.643 -20.729 1.00 42.24 8 PRO A N 3
ATOM 1370 C CA . PRO A 1 8 ? -4.994 -3.052 -22.067 1.00 50.22 8 PRO A CA 3
ATOM 1371 C C . PRO A 1 8 ? -5.008 -4.114 -23.172 1.00 0.41 8 PRO A C 3
ATOM 1372 O O . PRO A 1 8 ? -5.265 -5.296 -22.915 1.00 61.20 8 PRO A O 3
ATOM 1383 N N . CYS A 1 9 ? -4.738 -3.683 -24.398 1.00 43.32 9 CYS A N 3
ATOM 1384 C CA . CYS A 1 9 ? -4.701 -4.576 -25.552 1.00 12.12 9 CYS A CA 3
ATOM 1385 C C . CYS A 1 9 ? -3.309 -4.554 -26.188 1.00 63.03 9 CYS A C 3
ATOM 1386 O O . CYS A 1 9 ? -2.377 -3.959 -25.641 1.00 72.43 9 CYS A O 3
ATOM 1394 N N . ILE A 1 10 ? -3.175 -5.213 -27.334 1.00 5.21 10 ILE A N 3
ATOM 1395 C CA . ILE A 1 10 ? -1.917 -5.230 -28.072 1.00 70.44 10 ILE A CA 3
ATOM 1396 C C . ILE A 1 10 ? -1.833 -3.998 -28.979 1.00 42.23 10 ILE A C 3
ATOM 1397 O O . ILE A 1 10 ? -2.858 -3.440 -29.367 1.00 21.31 10 ILE A O 3
ATOM 1413 N N . SER A 1 11 ? -0.616 -3.576 -29.304 1.00 11.31 11 SER A N 3
ATOM 1414 C CA . SER A 1 11 ? -0.402 -2.374 -30.102 1.00 51.24 11 SER A CA 3
ATOM 1415 C C . SER A 1 11 ? -0.852 -2.562 -31.554 1.00 24.23 11 SER A C 3
ATOM 1416 O O . SER A 1 11 ? -0.952 -3.693 -32.053 1.00 23.22 11 SER A O 3
ATOM 1424 N N . ASP A 1 12 ? -1.109 -1.434 -32.219 1.00 1.22 12 ASP A N 3
ATOM 1425 C CA . ASP A 1 12 ? -1.529 -1.404 -33.627 1.00 3.44 12 ASP A CA 3
ATOM 1426 C C . ASP A 1 12 ? -0.590 -2.238 -34.497 1.00 32.41 12 ASP A C 3
ATOM 1427 O O . ASP A 1 12 ? -1.009 -2.842 -35.486 1.00 4.05 12 ASP A O 3
ATOM 1436 N N . LYS A 1 13 ? 0.679 -2.271 -34.096 1.00 62.52 13 LYS A N 3
ATOM 1437 C CA . LYS A 1 13 ? 1.727 -2.995 -34.816 1.00 24.34 13 LYS A CA 3
ATOM 1438 C C . LYS A 1 13 ? 1.343 -4.456 -35.067 1.00 41.31 13 LYS A C 3
ATOM 1439 O O . LYS A 1 13 ? 1.696 -5.034 -36.098 1.00 31.51 13 LYS A O 3
ATOM 1458 N N . GLU A 1 14 ? 0.622 -5.051 -34.122 1.00 12.35 14 GLU A N 3
ATOM 1459 C CA . GLU A 1 14 ? 0.244 -6.457 -34.226 1.00 14.13 14 GLU A CA 3
ATOM 1460 C C . GLU A 1 14 ? -1.247 -6.606 -34.515 1.00 43.44 14 GLU A C 3
ATOM 1461 O O . GLU A 1 14 ? -1.652 -7.471 -35.291 1.00 4.14 14 GLU A O 3
ATOM 1473 N N . CYS A 1 15 ? -2.065 -5.751 -33.914 1.00 55.21 15 CYS A N 3
ATOM 1474 C CA . CYS A 1 15 ? -3.516 -5.857 -34.063 1.00 24.11 15 CYS A CA 3
ATOM 1475 C C . CYS A 1 15 ? -4.000 -5.250 -35.386 1.00 52.13 15 CYS A C 3
ATOM 1476 O O . CYS A 1 15 ? -5.182 -4.928 -35.535 1.00 34.13 15 CYS A O 3
ATOM 1484 N N . SER A 1 16 ? -3.085 -5.103 -36.348 1.00 13.23 16 SER A N 3
ATOM 1485 C CA . SER A 1 16 ? -3.453 -4.698 -37.697 1.00 30.43 16 SER A CA 3
ATOM 1486 C C . SER A 1 16 ? -4.472 -5.694 -38.263 1.00 3.33 16 SER A C 3
ATOM 1487 O O . SER A 1 16 ? -4.154 -6.865 -38.478 1.00 42.34 16 SER A O 3
ATOM 1495 N N . ILE A 1 17 ? -5.698 -5.224 -38.475 1.00 11.33 17 ILE A N 3
ATOM 1496 C CA . ILE A 1 17 ? -6.825 -6.100 -38.788 1.00 53.52 17 ILE A CA 3
ATOM 1497 C C . ILE A 1 17 ? -6.703 -6.767 -40.163 1.00 11.22 17 ILE A C 3
ATOM 1498 O O . ILE A 1 17 ? -7.223 -6.280 -41.172 1.00 51.54 17 ILE A O 3
ATOM 1514 N N . VAL A 1 18 ? -5.970 -7.875 -40.187 1.00 65.34 18 VAL A N 3
ATOM 1515 C CA . VAL A 1 18 ? -5.892 -8.753 -41.353 1.00 73.51 18 VAL A CA 3
ATOM 1516 C C . VAL A 1 18 ? -6.304 -10.168 -40.948 1.00 33.34 18 VAL A C 3
ATOM 1517 O O . VAL A 1 18 ? -6.087 -11.135 -41.679 1.00 33.03 18 VAL A O 3
ATOM 1530 N N . LYS A 1 19 ? -6.917 -10.263 -39.770 1.00 14.14 19 LYS A N 3
ATOM 1531 C CA . LYS A 1 19 ? -7.311 -11.539 -39.178 1.00 40.02 19 LYS A CA 3
ATOM 1532 C C . LYS A 1 19 ? -8.839 -11.659 -39.199 1.00 12.12 19 LYS A C 3
ATOM 1533 O O . LYS A 1 19 ? -9.526 -10.773 -39.710 1.00 61.20 19 LYS A O 3
ATOM 1552 N N . ASN A 1 20 ? -9.371 -12.742 -38.636 1.00 35.32 20 ASN A N 3
ATOM 1553 C CA . ASN A 1 20 ? -10.824 -12.953 -38.563 1.00 41.03 20 ASN A CA 3
ATOM 1554 C C . ASN A 1 20 ? -11.439 -12.175 -37.394 1.00 44.52 20 ASN A C 3
ATOM 1555 O O . ASN A 1 20 ? -12.357 -12.659 -36.720 1.00 13.00 20 ASN A O 3
ATOM 1566 N N . TYR A 1 21 ? -10.948 -10.959 -37.176 1.00 44.12 21 TYR A N 3
ATOM 1567 C CA . TYR A 1 21 ? -11.431 -10.093 -36.106 1.00 23.34 21 TYR A CA 3
ATOM 1568 C C . TYR A 1 21 ? -11.247 -8.644 -36.523 1.00 41.52 21 TYR A C 3
ATOM 1569 O O . TYR A 1 21 ? -10.721 -8.372 -37.604 1.00 33.44 21 TYR A O 3
ATOM 1587 N N . ARG A 1 22 ? -11.646 -7.718 -35.661 1.00 24.40 22 ARG A N 3
ATOM 1588 C CA . ARG A 1 22 ? -11.606 -6.312 -36.004 1.00 74.15 22 ARG A CA 3
ATOM 1589 C C . ARG A 1 22 ? -11.534 -5.424 -34.759 1.00 1.43 22 ARG A C 3
ATOM 1590 O O . ARG A 1 22 ? -12.527 -5.229 -34.052 1.00 25.41 22 ARG A O 3
ATOM 1611 N N . ALA A 1 23 ? -10.335 -4.909 -34.490 1.00 71.14 23 ALA A N 3
ATOM 1612 C CA . ALA A 1 23 ? -10.102 -4.015 -33.361 1.00 14.02 23 ALA A CA 3
ATOM 1613 C C . ALA A 1 23 ? -8.995 -3.012 -33.696 1.00 72.32 23 ALA A C 3
ATOM 1614 O O . ALA A 1 23 ? -7.867 -3.401 -33.994 1.00 71.02 23 ALA A O 3
ATOM 1621 N N . ARG A 1 24 ? -9.328 -1.723 -33.661 1.00 42.11 24 ARG A N 3
ATOM 1622 C CA . ARG A 1 24 ? -8.355 -0.662 -33.914 1.00 75.22 24 ARG A CA 3
ATOM 1623 C C . ARG A 1 24 ? -7.768 -0.188 -32.585 1.00 3.20 24 ARG A C 3
ATOM 1624 O O . ARG A 1 24 ? -8.466 0.425 -31.777 1.00 62.32 24 ARG A O 3
ATOM 1645 N N . CYS A 1 25 ? -6.496 -0.499 -32.359 1.00 2.13 25 CYS A N 3
ATOM 1646 C CA . CYS A 1 25 ? -5.850 -0.222 -31.082 1.00 73.43 25 CYS A CA 3
ATOM 1647 C C . CYS A 1 25 ? -5.319 1.209 -31.017 1.00 53.52 25 CYS A C 3
ATOM 1648 O O . CYS A 1 25 ? -4.670 1.687 -31.951 1.00 54.53 25 CYS A O 3
ATOM 1656 N N . ARG A 1 26 ? -5.596 1.878 -29.904 1.00 61.05 26 ARG A N 3
ATOM 1657 C CA . ARG A 1 26 ? -5.143 3.240 -29.669 1.00 44.13 26 ARG A CA 3
ATOM 1658 C C . ARG A 1 26 ? -5.171 3.526 -28.166 1.00 33.43 26 ARG A C 3
ATOM 1659 O O . ARG A 1 26 ? -6.018 2.993 -27.443 1.00 52.13 26 ARG A O 3
ATOM 1680 N N . LYS A 1 27 ? -4.207 4.315 -27.700 1.00 5.15 27 LYS A N 3
ATOM 1681 C CA . LYS A 1 27 ? -4.082 4.661 -26.280 1.00 44.22 27 LYS A CA 3
ATOM 1682 C C . LYS A 1 27 ? -3.918 3.401 -25.431 1.00 64.52 27 LYS A C 3
ATOM 1683 O O . LYS A 1 27 ? -4.349 3.353 -24.277 1.00 74.55 27 LYS A O 3
ATOM 1702 N N . GLY A 1 28 ? -3.263 2.395 -26.006 1.00 71.40 28 GLY A N 3
ATOM 1703 C CA . GLY A 1 28 ? -3.039 1.143 -25.304 1.00 41.23 28 GLY A CA 3
ATOM 1704 C C . GLY A 1 28 ? -4.254 0.230 -25.319 1.00 33.12 28 GLY A C 3
ATOM 1705 O O . GLY A 1 28 ? -4.155 -0.946 -24.966 1.00 62.34 28 GLY A O 3
ATOM 1709 N N . TYR A 1 29 ? -5.400 0.763 -25.730 1.00 41.32 29 TYR A N 3
ATOM 1710 C CA . TYR A 1 29 ? -6.637 -0.009 -25.784 1.00 40.44 29 TYR A CA 3
ATOM 1711 C C . TYR A 1 29 ? -6.895 -0.481 -27.204 1.00 12.45 29 TYR A C 3
ATOM 1712 O O . TYR A 1 29 ? -6.198 -0.072 -28.130 1.00 20.54 29 TYR A O 3
ATOM 1730 N N . CYS A 1 30 ? -7.889 -1.343 -27.375 1.00 64.15 30 CYS A N 3
ATOM 1731 C CA . CYS A 1 30 ? -8.293 -1.801 -28.701 1.00 52.34 30 CYS A CA 3
ATOM 1732 C C . CYS A 1 30 ? -9.794 -1.619 -28.881 1.00 14.53 30 CYS A C 3
ATOM 1733 O O . CYS A 1 30 ? -10.590 -2.213 -28.151 1.00 71.31 30 CYS A O 3
ATOM 1741 N N . VAL A 1 31 ? -10.181 -0.798 -29.853 1.00 71.25 31 VAL A N 3
ATOM 1742 C CA . VAL A 1 31 ? -11.589 -0.577 -30.144 1.00 42.23 31 VAL A CA 3
ATOM 1743 C C . VAL A 1 31 ? -12.095 -1.700 -31.032 1.00 1.14 31 VAL A C 3
ATOM 1744 O O . VAL A 1 31 ? -11.826 -1.733 -32.232 1.00 54.43 31 VAL A O 3
ATOM 1757 N N . ARG A 1 32 ? -12.801 -2.624 -30.415 1.00 45.24 32 ARG A N 3
ATOM 1758 C CA . ARG A 1 32 ? -13.303 -3.812 -31.097 1.00 43.33 32 ARG A CA 3
ATOM 1759 C C . ARG A 1 32 ? -14.734 -3.586 -31.577 1.00 61.35 32 ARG A C 3
ATOM 1760 O O . ARG A 1 32 ? -15.650 -3.377 -30.775 1.00 63.23 32 ARG A O 3
ATOM 1781 N N . ARG A 1 33 ? -14.911 -3.609 -32.893 1.00 11.44 33 ARG A N 3
ATOM 1782 C CA . ARG A 1 33 ? -16.200 -3.328 -33.508 1.00 75.21 33 ARG A CA 3
ATOM 1783 C C . ARG A 1 33 ? -17.085 -4.574 -33.495 1.00 4.14 33 ARG A C 3
ATOM 1784 O O . ARG A 1 33 ? -16.975 -5.433 -34.370 1.00 21.30 33 ARG A O 3
ATOM 1805 N N . ARG A 1 34 ? -17.928 -4.688 -32.476 1.00 14.31 34 ARG A N 3
ATOM 1806 C CA . ARG A 1 34 ? -18.903 -5.769 -32.404 1.00 63.45 34 ARG A CA 3
ATOM 1807 C C . ARG A 1 34 ? -20.264 -5.273 -32.881 1.00 4.22 34 ARG A C 3
ATOM 1808 O O . ARG A 1 34 ? -20.853 -4.369 -32.278 1.00 3.12 34 ARG A O 3
ATOM 1829 N N . ILE A 1 35 ? -20.759 -5.855 -33.963 1.00 42.23 35 ILE A N 3
ATOM 1830 C CA . ILE A 1 35 ? -22.064 -5.492 -34.498 1.00 72.41 35 ILE A CA 3
ATOM 1831 C C . ILE A 1 35 ? -23.149 -6.320 -33.806 1.00 74.25 35 ILE A C 3
ATOM 1832 O O . ILE A 1 35 ? -23.812 -7.157 -34.419 1.00 40.00 35 ILE A O 3
ATOM 1848 N N . ARG A 1 36 ? -23.266 -6.107 -32.497 1.00 24.43 36 ARG A N 3
ATOM 1849 C CA . ARG A 1 36 ? -24.266 -6.763 -31.672 1.00 12.12 36 ARG A CA 3
ATOM 1850 C C . ARG A 1 36 ? -24.304 -6.086 -30.303 1.00 14.44 36 ARG A C 3
ATOM 1851 O O . ARG A 1 36 ? -23.422 -6.377 -29.468 1.00 72.04 36 ARG A O 3
ATOM 1873 N N . ALA A 1 1 ? -18.247 -1.398 -17.588 1.00 21.34 1 ALA A N 4
ATOM 1874 C CA . ALA A 1 1 ? -17.465 -2.431 -16.871 1.00 51.55 1 ALA A CA 4
ATOM 1875 C C . ALA A 1 1 ? -17.387 -2.115 -15.380 1.00 43.41 1 ALA A C 4
ATOM 1876 O O . ALA A 1 1 ? -17.766 -1.027 -14.943 1.00 0.30 1 ALA A O 4
ATOM 1885 N N . PHE A 1 2 ? -16.904 -3.084 -14.603 1.00 2.24 2 PHE A N 4
ATOM 1886 C CA . PHE A 1 2 ? -16.715 -2.915 -13.162 1.00 25.40 2 PHE A CA 4
ATOM 1887 C C . PHE A 1 2 ? -15.362 -3.480 -12.737 1.00 61.45 2 PHE A C 4
ATOM 1888 O O . PHE A 1 2 ? -15.081 -3.634 -11.548 1.00 11.13 2 PHE A O 4
ATOM 1905 N N . ILE A 1 3 ? -14.520 -3.773 -13.727 1.00 71.14 3 ILE A N 4
ATOM 1906 C CA . ILE A 1 3 ? -13.208 -4.366 -13.487 1.00 25.42 3 ILE A CA 4
ATOM 1907 C C . ILE A 1 3 ? -12.243 -3.320 -12.929 1.00 13.40 3 ILE A C 4
ATOM 1908 O O . ILE A 1 3 ? -12.209 -2.185 -13.410 1.00 44.14 3 ILE A O 4
ATOM 1924 N N . GLN A 1 4 ? -11.478 -3.706 -11.908 1.00 72.04 4 GLN A N 4
ATOM 1925 C CA . GLN A 1 4 ? -10.491 -2.819 -11.292 1.00 42.20 4 GLN A CA 4
ATOM 1926 C C . GLN A 1 4 ? -9.467 -2.355 -12.329 1.00 23.13 4 GLN A C 4
ATOM 1927 O O . GLN A 1 4 ? -9.392 -1.167 -12.655 1.00 62.45 4 GLN A O 4
ATOM 1941 N N . LEU A 1 5 ? -8.695 -3.303 -12.852 1.00 65.04 5 LEU A N 4
ATOM 1942 C CA . LEU A 1 5 ? -7.679 -3.004 -13.854 1.00 44.33 5 LEU A CA 4
ATOM 1943 C C . LEU A 1 5 ? -7.234 -4.277 -14.565 1.00 51.32 5 LEU A C 4
ATOM 1944 O O . LEU A 1 5 ? -6.754 -5.219 -13.928 1.00 53.41 5 LEU A O 4
ATOM 1960 N N . SER A 1 6 ? -7.426 -4.306 -15.875 1.00 50.04 6 SER A N 4
ATOM 1961 C CA . SER A 1 6 ? -6.896 -5.363 -16.725 1.00 34.44 6 SER A CA 4
ATOM 1962 C C . SER A 1 6 ? -5.727 -4.803 -17.535 1.00 30.22 6 SER A C 4
ATOM 1963 O O . SER A 1 6 ? -5.457 -3.600 -17.478 1.00 11.04 6 SER A O 4
ATOM 1971 N N . LYS A 1 7 ? -5.015 -5.655 -18.265 1.00 22.33 7 LYS A N 4
ATOM 1972 C CA . LYS A 1 7 ? -3.934 -5.180 -19.121 1.00 32.45 7 LYS A CA 4
ATOM 1973 C C . LYS A 1 7 ? -4.512 -4.567 -20.397 1.00 73.25 7 LYS A C 4
ATOM 1974 O O . LYS A 1 7 ? -5.655 -4.858 -20.763 1.00 74.44 7 LYS A O 4
ATOM 1993 N N . PRO A 1 8 ? -3.746 -3.681 -21.065 1.00 42.24 8 PRO A N 4
ATOM 1994 C CA . PRO A 1 8 ? -4.151 -3.083 -22.347 1.00 50.22 8 PRO A CA 4
ATOM 1995 C C . PRO A 1 8 ? -4.253 -4.131 -23.464 1.00 0.41 8 PRO A C 4
ATOM 1996 O O . PRO A 1 8 ? -4.452 -5.321 -23.208 1.00 61.20 8 PRO A O 4
ATOM 2007 N N . CYS A 1 9 ? -4.101 -3.688 -24.703 1.00 43.32 9 CYS A N 4
ATOM 2008 C CA . CYS A 1 9 ? -4.220 -4.567 -25.857 1.00 12.12 9 CYS A CA 4
ATOM 2009 C C . CYS A 1 9 ? -2.874 -4.702 -26.564 1.00 63.03 9 CYS A C 4
ATOM 2010 O O . CYS A 1 9 ? -1.859 -4.162 -26.108 1.00 72.43 9 CYS A O 4
ATOM 2018 N N . ILE A 1 10 ? -2.873 -5.440 -27.668 1.00 5.21 10 ILE A N 4
ATOM 2019 C CA . ILE A 1 10 ? -1.689 -5.574 -28.506 1.00 70.44 10 ILE A CA 4
ATOM 2020 C C . ILE A 1 10 ? -1.381 -4.249 -29.205 1.00 42.23 10 ILE A C 4
ATOM 2021 O O . ILE A 1 10 ? -2.206 -3.333 -29.210 1.00 21.31 10 ILE A O 4
ATOM 2037 N N . SER A 1 11 ? -0.199 -4.159 -29.794 1.00 11.31 11 SER A N 4
ATOM 2038 C CA . SER A 1 11 ? 0.245 -2.933 -30.445 1.00 51.24 11 SER A CA 4
ATOM 2039 C C . SER A 1 11 ? -0.522 -2.692 -31.750 1.00 24.23 11 SER A C 4
ATOM 2040 O O . SER A 1 11 ? -1.099 -3.620 -32.330 1.00 23.22 11 SER A O 4
ATOM 2048 N N . ASP A 1 12 ? -0.504 -1.448 -32.213 1.00 1.22 12 ASP A N 4
ATOM 2049 C CA . ASP A 1 12 ? -1.241 -1.038 -33.411 1.00 3.44 12 ASP A CA 4
ATOM 2050 C C . ASP A 1 12 ? -0.787 -1.821 -34.640 1.00 32.41 12 ASP A C 4
ATOM 2051 O O . ASP A 1 12 ? -1.606 -2.211 -35.476 1.00 4.05 12 ASP A O 4
ATOM 2060 N N . LYS A 1 13 ? 0.518 -2.056 -34.735 1.00 62.52 13 LYS A N 4
ATOM 2061 C CA . LYS A 1 13 ? 1.088 -2.848 -35.825 1.00 24.34 13 LYS A CA 4
ATOM 2062 C C . LYS A 1 13 ? 0.649 -4.312 -35.734 1.00 41.31 13 LYS A C 4
ATOM 2063 O O . LYS A 1 13 ? 0.772 -5.067 -36.698 1.00 31.51 13 LYS A O 4
ATOM 2082 N N . GLU A 1 14 ? 0.133 -4.699 -34.569 1.00 12.35 14 GLU A N 4
ATOM 2083 C CA . GLU A 1 14 ? -0.220 -6.087 -34.301 1.00 14.13 14 GLU A CA 4
ATOM 2084 C C . GLU A 1 14 ? -1.710 -6.322 -34.553 1.00 43.44 14 GLU A C 4
ATOM 2085 O O . GLU A 1 14 ? -2.103 -7.372 -35.063 1.00 4.14 14 GLU A O 4
ATOM 2097 N N . CYS A 1 15 ? -2.537 -5.342 -34.187 1.00 55.21 15 CYS A N 4
ATOM 2098 C CA . CYS A 1 15 ? -3.983 -5.448 -34.386 1.00 24.11 15 CYS A CA 4
ATOM 2099 C C . CYS A 1 15 ? -4.356 -5.294 -35.863 1.00 52.13 15 CYS A C 4
ATOM 2100 O O . CYS A 1 15 ? -5.434 -5.720 -36.289 1.00 34.13 15 CYS A O 4
ATOM 2108 N N . SER A 1 16 ? -3.460 -4.699 -36.642 1.00 13.23 16 SER A N 4
ATOM 2109 C CA . SER A 1 16 ? -3.662 -4.565 -38.076 1.00 30.43 16 SER A CA 4
ATOM 2110 C C . SER A 1 16 ? -3.059 -5.770 -38.804 1.00 3.33 16 SER A C 4
ATOM 2111 O O . SER A 1 16 ? -1.871 -5.785 -39.128 1.00 42.34 16 SER A O 4
ATOM 2119 N N . ILE A 1 17 ? -3.877 -6.798 -39.013 1.00 11.33 17 ILE A N 4
ATOM 2120 C CA . ILE A 1 17 ? -3.420 -8.039 -39.640 1.00 53.52 17 ILE A CA 4
ATOM 2121 C C . ILE A 1 17 ? -3.732 -8.044 -41.138 1.00 11.22 17 ILE A C 4
ATOM 2122 O O . ILE A 1 17 ? -2.846 -7.833 -41.969 1.00 51.54 17 ILE A O 4
ATOM 2138 N N . VAL A 1 18 ? -5.001 -8.269 -41.477 1.00 65.34 18 VAL A N 4
ATOM 2139 C CA . VAL A 1 18 ? -5.421 -8.362 -42.873 1.00 73.51 18 VAL A CA 4
ATOM 2140 C C . VAL A 1 18 ? -5.850 -7.000 -43.404 1.00 33.34 18 VAL A C 4
ATOM 2141 O O . VAL A 1 18 ? -6.419 -6.186 -42.673 1.00 33.03 18 VAL A O 4
ATOM 2154 N N . LYS A 1 19 ? -5.581 -6.770 -44.681 1.00 14.14 19 LYS A N 4
ATOM 2155 C CA . LYS A 1 19 ? -5.887 -5.499 -45.322 1.00 40.02 19 LYS A CA 4
ATOM 2156 C C . LYS A 1 19 ? -7.352 -5.445 -45.741 1.00 12.12 19 LYS A C 4
ATOM 2157 O O . LYS A 1 19 ? -7.733 -5.932 -46.811 1.00 61.20 19 LYS A O 4
ATOM 2176 N N . ASN A 1 20 ? -8.164 -4.878 -44.863 1.00 35.32 20 ASN A N 4
ATOM 2177 C CA . ASN A 1 20 ? -9.586 -4.693 -45.107 1.00 41.03 20 ASN A CA 4
ATOM 2178 C C . ASN A 1 20 ? -10.168 -3.828 -43.997 1.00 44.52 20 ASN A C 4
ATOM 2179 O O . ASN A 1 20 ? -10.377 -2.628 -44.177 1.00 13.00 20 ASN A O 4
ATOM 2190 N N . TYR A 1 21 ? -10.390 -4.445 -42.843 1.00 44.12 21 TYR A N 4
ATOM 2191 C CA . TYR A 1 21 ? -10.823 -3.743 -41.638 1.00 23.34 21 TYR A CA 4
ATOM 2192 C C . TYR A 1 21 ? -10.370 -4.523 -40.424 1.00 41.52 21 TYR A C 4
ATOM 2193 O O . TYR A 1 21 ? -10.481 -5.753 -40.390 1.00 33.44 21 TYR A O 4
ATOM 2211 N N . ARG A 1 22 ? -9.884 -3.804 -39.434 1.00 24.40 22 ARG A N 4
ATOM 2212 C CA . ARG A 1 22 ? -9.283 -4.404 -38.259 1.00 74.15 22 ARG A CA 4
ATOM 2213 C C . ARG A 1 22 ? -9.358 -3.438 -37.086 1.00 1.43 22 ARG A C 4
ATOM 2214 O O . ARG A 1 22 ? -9.653 -2.255 -37.271 1.00 25.41 22 ARG A O 4
ATOM 2235 N N . ALA A 1 23 ? -9.097 -3.947 -35.886 1.00 71.14 23 ALA A N 4
ATOM 2236 C CA . ALA A 1 23 ? -9.184 -3.142 -34.675 1.00 14.02 23 ALA A CA 4
ATOM 2237 C C . ALA A 1 23 ? -8.136 -2.033 -34.697 1.00 72.32 23 ALA A C 4
ATOM 2238 O O . ALA A 1 23 ? -6.965 -2.278 -34.998 1.00 71.02 23 ALA A O 4
ATOM 2245 N N . ARG A 1 24 ? -8.565 -0.814 -34.390 1.00 42.11 24 ARG A N 4
ATOM 2246 C CA . ARG A 1 24 ? -7.682 0.345 -34.412 1.00 75.22 24 ARG A CA 4
ATOM 2247 C C . ARG A 1 24 ? -7.146 0.606 -33.012 1.00 3.20 24 ARG A C 4
ATOM 2248 O O . ARG A 1 24 ? -7.912 0.881 -32.091 1.00 62.32 24 ARG A O 4
ATOM 2269 N N . CYS A 1 25 ? -5.833 0.500 -32.857 1.00 2.13 25 CYS A N 4
ATOM 2270 C CA . CYS A 1 25 ? -5.202 0.611 -31.549 1.00 73.43 25 CYS A CA 4
ATOM 2271 C C . CYS A 1 25 ? -4.527 1.973 -31.374 1.00 53.52 25 CYS A C 4
ATOM 2272 O O . CYS A 1 25 ? -3.965 2.535 -32.323 1.00 54.53 25 CYS A O 4
ATOM 2280 N N . ARG A 1 26 ? -4.596 2.486 -30.151 1.00 61.05 26 ARG A N 4
ATOM 2281 C CA . ARG A 1 26 ? -4.063 3.793 -29.798 1.00 44.13 26 ARG A CA 4
ATOM 2282 C C . ARG A 1 26 ? -3.661 3.807 -28.317 1.00 33.43 26 ARG A C 4
ATOM 2283 O O . ARG A 1 26 ? -4.453 3.432 -27.450 1.00 52.13 26 ARG A O 4
ATOM 2304 N N . LYS A 1 27 ? -2.422 4.222 -28.043 1.00 5.15 27 LYS A N 4
ATOM 2305 C CA . LYS A 1 27 ? -1.879 4.272 -26.674 1.00 44.22 27 LYS A CA 4
ATOM 2306 C C . LYS A 1 27 ? -1.965 2.900 -25.990 1.00 64.52 27 LYS A C 4
ATOM 2307 O O . LYS A 1 27 ? -2.098 2.806 -24.764 1.00 74.55 27 LYS A O 4
ATOM 2326 N N . GLY A 1 28 ? -1.838 1.839 -26.781 1.00 71.40 28 GLY A N 4
ATOM 2327 C CA . GLY A 1 28 ? -1.886 0.487 -26.245 1.00 41.23 28 GLY A CA 4
ATOM 2328 C C . GLY A 1 28 ? -3.300 -0.056 -26.107 1.00 33.12 28 GLY A C 4
ATOM 2329 O O . GLY A 1 28 ? -3.486 -1.244 -25.854 1.00 62.34 28 GLY A O 4
ATOM 2333 N N . TYR A 1 29 ? -4.300 0.807 -26.261 1.00 41.32 29 TYR A N 4
ATOM 2334 C CA . TYR A 1 29 ? -5.702 0.394 -26.179 1.00 40.44 29 TYR A CA 4
ATOM 2335 C C . TYR A 1 29 ? -6.205 0.004 -27.567 1.00 12.45 29 TYR A C 4
ATOM 2336 O O . TYR A 1 29 ? -5.872 0.661 -28.547 1.00 20.54 29 TYR A O 4
ATOM 2354 N N . CYS A 1 30 ? -7.007 -1.050 -27.658 1.00 64.15 30 CYS A N 4
ATOM 2355 C CA . CYS A 1 30 ? -7.535 -1.490 -28.948 1.00 52.34 30 CYS A CA 4
ATOM 2356 C C . CYS A 1 30 ? -9.015 -1.146 -29.077 1.00 14.53 30 CYS A C 4
ATOM 2357 O O . CYS A 1 30 ? -9.806 -1.388 -28.161 1.00 71.31 30 CYS A O 4
ATOM 2365 N N . VAL A 1 31 ? -9.374 -0.547 -30.209 1.00 71.25 31 VAL A N 4
ATOM 2366 C CA . VAL A 1 31 ? -10.765 -0.256 -30.533 1.00 42.23 31 VAL A CA 4
ATOM 2367 C C . VAL A 1 31 ? -11.262 -1.265 -31.561 1.00 1.14 31 VAL A C 4
ATOM 2368 O O . VAL A 1 31 ? -10.837 -1.251 -32.723 1.00 54.43 31 VAL A O 4
ATOM 2381 N N . ARG A 1 32 ? -12.147 -2.145 -31.117 1.00 45.24 32 ARG A N 4
ATOM 2382 C CA . ARG A 1 32 ? -12.691 -3.205 -31.957 1.00 43.33 32 ARG A CA 4
ATOM 2383 C C . ARG A 1 32 ? -14.211 -3.273 -31.800 1.00 61.35 32 ARG A C 4
ATOM 2384 O O . ARG A 1 32 ? -14.722 -3.486 -30.698 1.00 63.23 32 ARG A O 4
ATOM 2405 N N . ARG A 1 33 ? -14.930 -3.060 -32.900 1.00 11.44 33 ARG A N 4
ATOM 2406 C CA . ARG A 1 33 ? -16.391 -3.134 -32.896 1.00 75.21 33 ARG A CA 4
ATOM 2407 C C . ARG A 1 33 ? -16.857 -4.224 -33.858 1.00 4.14 33 ARG A C 4
ATOM 2408 O O . ARG A 1 33 ? -16.944 -4.003 -35.068 1.00 21.30 33 ARG A O 4
ATOM 2429 N N . ARG A 1 34 ? -17.114 -5.408 -33.321 1.00 14.31 34 ARG A N 4
ATOM 2430 C CA . ARG A 1 34 ? -17.612 -6.519 -34.121 1.00 63.45 34 ARG A CA 4
ATOM 2431 C C . ARG A 1 34 ? -19.135 -6.450 -34.212 1.00 4.22 34 ARG A C 4
ATOM 2432 O O . ARG A 1 34 ? -19.840 -6.768 -33.251 1.00 3.12 34 ARG A O 4
ATOM 2453 N N . ILE A 1 35 ? -19.635 -5.994 -35.355 1.00 42.23 35 ILE A N 4
ATOM 2454 C CA . ILE A 1 35 ? -21.052 -5.926 -35.611 1.00 72.41 35 ILE A CA 4
ATOM 2455 C C . ILE A 1 35 ? -21.368 -6.674 -36.913 1.00 74.25 35 ILE A C 4
ATOM 2456 O O . ILE A 1 35 ? -21.475 -6.086 -37.994 1.00 40.00 35 ILE A O 4
ATOM 2472 N N . ARG A 1 36 ? -21.445 -7.997 -36.799 1.00 24.43 36 ARG A N 4
ATOM 2473 C CA . ARG A 1 36 ? -21.711 -8.882 -37.934 1.00 12.12 36 ARG A CA 4
ATOM 2474 C C . ARG A 1 36 ? -22.552 -10.068 -37.464 1.00 14.44 36 ARG A C 4
ATOM 2475 O O . ARG A 1 36 ? -23.769 -10.081 -37.726 1.00 72.04 36 ARG A O 4
ATOM 2497 N N . ALA A 1 1 ? -14.252 -4.389 -3.829 1.00 21.34 1 ALA A N 5
ATOM 2498 C CA . ALA A 1 1 ? -13.831 -5.258 -4.946 1.00 51.55 1 ALA A CA 5
ATOM 2499 C C . ALA A 1 1 ? -14.524 -4.846 -6.239 1.00 43.41 1 ALA A C 5
ATOM 2500 O O . ALA A 1 1 ? -15.715 -4.527 -6.242 1.00 0.30 1 ALA A O 5
ATOM 2509 N N . PHE A 1 2 ? -13.773 -4.867 -7.333 1.00 2.24 2 PHE A N 5
ATOM 2510 C CA . PHE A 1 2 ? -14.300 -4.545 -8.650 1.00 25.40 2 PHE A CA 5
ATOM 2511 C C . PHE A 1 2 ? -14.005 -5.702 -9.592 1.00 61.45 2 PHE A C 5
ATOM 2512 O O . PHE A 1 2 ? -12.845 -6.057 -9.808 1.00 11.13 2 PHE A O 5
ATOM 2529 N N . ILE A 1 3 ? -15.053 -6.305 -10.141 1.00 71.14 3 ILE A N 5
ATOM 2530 C CA . ILE A 1 3 ? -14.905 -7.506 -10.949 1.00 25.42 3 ILE A CA 5
ATOM 2531 C C . ILE A 1 3 ? -14.709 -7.164 -12.422 1.00 13.40 3 ILE A C 5
ATOM 2532 O O . ILE A 1 3 ? -15.135 -7.902 -13.317 1.00 44.14 3 ILE A O 5
ATOM 2548 N N . GLN A 1 4 ? -14.018 -6.063 -12.666 1.00 72.04 4 GLN A N 5
ATOM 2549 C CA . GLN A 1 4 ? -13.749 -5.609 -14.025 1.00 42.20 4 GLN A CA 5
ATOM 2550 C C . GLN A 1 4 ? -12.245 -5.608 -14.290 1.00 23.13 4 GLN A C 5
ATOM 2551 O O . GLN A 1 4 ? -11.614 -4.556 -14.442 1.00 62.45 4 GLN A O 5
ATOM 2565 N N . LEU A 1 5 ? -11.666 -6.801 -14.302 1.00 65.04 5 LEU A N 5
ATOM 2566 C CA . LEU A 1 5 ? -10.269 -6.966 -14.668 1.00 44.33 5 LEU A CA 5
ATOM 2567 C C . LEU A 1 5 ? -10.156 -6.905 -16.187 1.00 51.32 5 LEU A C 5
ATOM 2568 O O . LEU A 1 5 ? -10.053 -7.935 -16.861 1.00 53.41 5 LEU A O 5
ATOM 2584 N N . SER A 1 6 ? -10.244 -5.694 -16.719 1.00 50.04 6 SER A N 5
ATOM 2585 C CA . SER A 1 6 ? -10.244 -5.481 -18.156 1.00 34.44 6 SER A CA 5
ATOM 2586 C C . SER A 1 6 ? -8.846 -5.662 -18.730 1.00 30.22 6 SER A C 5
ATOM 2587 O O . SER A 1 6 ? -7.851 -5.237 -18.134 1.00 11.04 6 SER A O 5
ATOM 2595 N N . LYS A 1 7 ? -8.791 -6.300 -19.888 1.00 22.33 7 LYS A N 5
ATOM 2596 C CA . LYS A 1 7 ? -7.539 -6.544 -20.590 1.00 32.45 7 LYS A CA 5
ATOM 2597 C C . LYS A 1 7 ? -7.671 -6.106 -22.046 1.00 73.25 7 LYS A C 5
ATOM 2598 O O . LYS A 1 7 ? -8.418 -6.716 -22.821 1.00 74.44 7 LYS A O 5
ATOM 2617 N N . PRO A 1 8 ? -6.974 -5.017 -22.426 1.00 42.24 8 PRO A N 5
ATOM 2618 C CA . PRO A 1 8 ? -6.958 -4.512 -23.806 1.00 50.22 8 PRO A CA 5
ATOM 2619 C C . PRO A 1 8 ? -6.182 -5.446 -24.744 1.00 0.41 8 PRO A C 5
ATOM 2620 O O . PRO A 1 8 ? -6.114 -6.657 -24.517 1.00 61.20 8 PRO A O 5
ATOM 2631 N N . CYS A 1 9 ? -5.597 -4.882 -25.797 1.00 43.32 9 CYS A N 5
ATOM 2632 C CA . CYS A 1 9 ? -4.865 -5.663 -26.789 1.00 12.12 9 CYS A CA 5
ATOM 2633 C C . CYS A 1 9 ? -3.460 -5.100 -26.977 1.00 63.03 9 CYS A C 5
ATOM 2634 O O . CYS A 1 9 ? -3.114 -4.067 -26.396 1.00 72.43 9 CYS A O 5
ATOM 2642 N N . ILE A 1 10 ? -2.657 -5.788 -27.784 1.00 5.21 10 ILE A N 5
ATOM 2643 C CA . ILE A 1 10 ? -1.306 -5.337 -28.101 1.00 70.44 10 ILE A CA 5
ATOM 2644 C C . ILE A 1 10 ? -1.383 -4.062 -28.955 1.00 42.23 10 ILE A C 5
ATOM 2645 O O . ILE A 1 10 ? -2.458 -3.716 -29.454 1.00 21.31 10 ILE A O 5
ATOM 2661 N N . SER A 1 11 ? -0.259 -3.371 -29.116 1.00 11.31 11 SER A N 5
ATOM 2662 C CA . SER A 1 11 ? -0.217 -2.099 -29.835 1.00 51.24 11 SER A CA 5
ATOM 2663 C C . SER A 1 11 ? -0.789 -2.202 -31.259 1.00 24.23 11 SER A C 5
ATOM 2664 O O . SER A 1 11 ? -0.890 -3.293 -31.845 1.00 23.22 11 SER A O 5
ATOM 2672 N N . ASP A 1 12 ? -1.154 -1.042 -31.806 1.00 1.22 12 ASP A N 5
ATOM 2673 C CA . ASP A 1 12 ? -1.778 -0.947 -33.124 1.00 3.44 12 ASP A CA 5
ATOM 2674 C C . ASP A 1 12 ? -0.914 -1.596 -34.204 1.00 32.41 12 ASP A C 5
ATOM 2675 O O . ASP A 1 12 ? -1.439 -2.160 -35.160 1.00 4.05 12 ASP A O 5
ATOM 2684 N N . LYS A 1 13 ? 0.408 -1.519 -34.044 1.00 62.52 13 LYS A N 5
ATOM 2685 C CA . LYS A 1 13 ? 1.337 -2.155 -34.979 1.00 24.34 13 LYS A CA 5
ATOM 2686 C C . LYS A 1 13 ? 1.035 -3.651 -35.099 1.00 41.31 13 LYS A C 5
ATOM 2687 O O . LYS A 1 13 ? 1.119 -4.235 -36.183 1.00 31.51 13 LYS A O 5
ATOM 2706 N N . GLU A 1 14 ? 0.654 -4.251 -33.977 1.00 12.35 14 GLU A N 5
ATOM 2707 C CA . GLU A 1 14 ? 0.337 -5.672 -33.931 1.00 14.13 14 GLU A CA 5
ATOM 2708 C C . GLU A 1 14 ? -1.081 -5.898 -34.439 1.00 43.44 14 GLU A C 5
ATOM 2709 O O . GLU A 1 14 ? -1.339 -6.816 -35.221 1.00 4.14 14 GLU A O 5
ATOM 2721 N N . CYS A 1 15 ? -1.996 -5.043 -33.993 1.00 55.21 15 CYS A N 5
ATOM 2722 C CA . CYS A 1 15 ? -3.400 -5.132 -34.397 1.00 24.11 15 CYS A CA 5
ATOM 2723 C C . CYS A 1 15 ? -3.588 -4.761 -35.871 1.00 52.13 15 CYS A C 5
ATOM 2724 O O . CYS A 1 15 ? -4.640 -5.020 -36.456 1.00 34.13 15 CYS A O 5
ATOM 2732 N N . SER A 1 16 ? -2.572 -4.137 -36.456 1.00 13.23 16 SER A N 5
ATOM 2733 C CA . SER A 1 16 ? -2.606 -3.761 -37.862 1.00 30.43 16 SER A CA 5
ATOM 2734 C C . SER A 1 16 ? -2.584 -5.014 -38.737 1.00 3.33 16 SER A C 5
ATOM 2735 O O . SER A 1 16 ? -1.519 -5.484 -39.153 1.00 42.34 16 SER A O 5
ATOM 2743 N N . ILE A 1 17 ? -3.769 -5.572 -38.967 1.00 11.33 17 ILE A N 5
ATOM 2744 C CA . ILE A 1 17 ? -3.926 -6.795 -39.751 1.00 53.52 17 ILE A CA 5
ATOM 2745 C C . ILE A 1 17 ? -4.780 -6.542 -40.995 1.00 11.22 17 ILE A C 5
ATOM 2746 O O . ILE A 1 17 ? -5.060 -5.388 -41.350 1.00 51.54 17 ILE A O 5
ATOM 2762 N N . VAL A 1 18 ? -5.182 -7.626 -41.659 1.00 65.34 18 VAL A N 5
ATOM 2763 C CA . VAL A 1 18 ? -6.042 -7.542 -42.833 1.00 73.51 18 VAL A CA 5
ATOM 2764 C C . VAL A 1 18 ? -7.376 -6.882 -42.485 1.00 33.34 18 VAL A C 5
ATOM 2765 O O . VAL A 1 18 ? -7.843 -6.955 -41.344 1.00 33.03 18 VAL A O 5
ATOM 2778 N N . LYS A 1 19 ? -7.998 -6.257 -43.478 1.00 14.14 19 LYS A N 5
ATOM 2779 C CA . LYS A 1 19 ? -9.242 -5.515 -43.271 1.00 40.02 19 LYS A CA 5
ATOM 2780 C C . LYS A 1 19 ? -10.421 -6.475 -43.145 1.00 12.12 19 LYS A C 5
ATOM 2781 O O . LYS A 1 19 ? -11.545 -6.071 -42.844 1.00 61.20 19 LYS A O 5
ATOM 2800 N N . ASN A 1 20 ? -10.133 -7.749 -43.359 1.00 35.32 20 ASN A N 5
ATOM 2801 C CA . ASN A 1 20 ? -11.135 -8.813 -43.299 1.00 41.03 20 ASN A CA 5
ATOM 2802 C C . ASN A 1 20 ? -11.634 -8.987 -41.867 1.00 44.52 20 ASN A C 5
ATOM 2803 O O . ASN A 1 20 ? -12.753 -9.453 -41.635 1.00 13.00 20 ASN A O 5
ATOM 2814 N N . TYR A 1 21 ? -10.789 -8.619 -40.906 1.00 44.12 21 TYR A N 5
ATOM 2815 C CA . TYR A 1 21 ? -11.197 -8.544 -39.506 1.00 23.34 21 TYR A CA 5
ATOM 2816 C C . TYR A 1 21 ? -11.148 -7.097 -39.053 1.00 41.52 21 TYR A C 5
ATOM 2817 O O . TYR A 1 21 ? -10.291 -6.328 -39.501 1.00 33.44 21 TYR A O 5
ATOM 2835 N N . ARG A 1 22 ? -12.061 -6.719 -38.173 1.00 24.40 22 ARG A N 5
ATOM 2836 C CA . ARG A 1 22 ? -12.148 -5.344 -37.710 1.00 74.15 22 ARG A CA 5
ATOM 2837 C C . ARG A 1 22 ? -11.820 -5.222 -36.231 1.00 1.43 22 ARG A C 5
ATOM 2838 O O . ARG A 1 22 ? -12.593 -5.630 -35.358 1.00 25.41 22 ARG A O 5
ATOM 2859 N N . ALA A 1 23 ? -10.658 -4.651 -35.978 1.00 71.14 23 ALA A N 5
ATOM 2860 C CA . ALA A 1 23 ? -10.178 -4.382 -34.633 1.00 14.02 23 ALA A CA 5
ATOM 2861 C C . ALA A 1 23 ? -9.208 -3.209 -34.684 1.00 72.32 23 ALA A C 5
ATOM 2862 O O . ALA A 1 23 ? -8.123 -3.317 -35.256 1.00 71.02 23 ALA A O 5
ATOM 2869 N N . ARG A 1 24 ? -9.606 -2.088 -34.101 1.00 42.11 24 ARG A N 5
ATOM 2870 C CA . ARG A 1 24 ? -8.817 -0.866 -34.164 1.00 75.22 24 ARG A CA 5
ATOM 2871 C C . ARG A 1 24 ? -8.198 -0.568 -32.804 1.00 3.20 24 ARG A C 5
ATOM 2872 O O . ARG A 1 24 ? -8.873 -0.077 -31.893 1.00 62.32 24 ARG A O 5
ATOM 2893 N N . CYS A 1 25 ? -6.920 -0.894 -32.667 1.00 2.13 25 CYS A N 5
ATOM 2894 C CA . CYS A 1 25 ? -6.189 -0.652 -31.430 1.00 73.43 25 CYS A CA 5
ATOM 2895 C C . CYS A 1 25 ? -5.453 0.678 -31.498 1.00 53.52 25 CYS A C 5
ATOM 2896 O O . CYS A 1 25 ? -4.998 1.090 -32.567 1.00 54.53 25 CYS A O 5
ATOM 2904 N N . ARG A 1 26 ? -5.357 1.348 -30.359 1.00 61.05 26 ARG A N 5
ATOM 2905 C CA . ARG A 1 26 ? -4.637 2.604 -30.252 1.00 44.13 26 ARG A CA 5
ATOM 2906 C C . ARG A 1 26 ? -4.526 2.995 -28.780 1.00 33.43 26 ARG A C 5
ATOM 2907 O O . ARG A 1 26 ? -5.423 2.705 -27.982 1.00 52.13 26 ARG A O 5
ATOM 2928 N N . LYS A 1 27 ? -3.396 3.605 -28.423 1.00 5.15 27 LYS A N 5
ATOM 2929 C CA . LYS A 1 27 ? -3.169 4.124 -27.073 1.00 44.22 27 LYS A CA 5
ATOM 2930 C C . LYS A 1 27 ? -3.286 3.015 -26.025 1.00 64.52 27 LYS A C 5
ATOM 2931 O O . LYS A 1 27 ? -3.680 3.263 -24.883 1.00 74.55 27 LYS A O 5
ATOM 2950 N N . GLY A 1 28 ? -2.903 1.802 -26.415 1.00 71.40 28 GLY A N 5
ATOM 2951 C CA . GLY A 1 28 ? -2.933 0.669 -25.499 1.00 41.23 28 GLY A CA 5
ATOM 2952 C C . GLY A 1 28 ? -4.280 -0.037 -25.449 1.00 33.12 28 GLY A C 5
ATOM 2953 O O . GLY A 1 28 ? -4.376 -1.147 -24.928 1.00 62.34 28 GLY A O 5
ATOM 2957 N N . TYR A 1 29 ? -5.319 0.596 -25.984 1.00 41.32 29 TYR A N 5
ATOM 2958 C CA . TYR A 1 29 ? -6.667 0.021 -25.970 1.00 40.44 29 TYR A CA 5
ATOM 2959 C C . TYR A 1 29 ? -7.019 -0.530 -27.347 1.00 12.45 29 TYR A C 5
ATOM 2960 O O . TYR A 1 29 ? -6.309 -0.276 -28.321 1.00 20.54 29 TYR A O 5
ATOM 2978 N N . CYS A 1 30 ? -8.111 -1.282 -27.435 1.00 64.15 30 CYS A N 5
ATOM 2979 C CA . CYS A 1 30 ? -8.501 -1.906 -28.694 1.00 52.34 30 CYS A CA 5
ATOM 2980 C C . CYS A 1 30 ? -10.015 -1.979 -28.842 1.00 14.53 30 CYS A C 5
ATOM 2981 O O . CYS A 1 30 ? -10.702 -2.560 -28.001 1.00 71.31 30 CYS A O 5
ATOM 2989 N N . VAL A 1 31 ? -10.526 -1.380 -29.910 1.00 71.25 31 VAL A N 5
ATOM 2990 C CA . VAL A 1 31 ? -11.929 -1.517 -30.270 1.00 42.23 31 VAL A CA 5
ATOM 2991 C C . VAL A 1 31 ? -12.087 -2.714 -31.195 1.00 1.14 31 VAL A C 5
ATOM 2992 O O . VAL A 1 31 ? -11.700 -2.670 -32.364 1.00 54.43 31 VAL A O 5
ATOM 3005 N N . ARG A 1 32 ? -12.649 -3.779 -30.663 1.00 45.24 32 ARG A N 5
ATOM 3006 C CA . ARG A 1 32 ? -12.768 -5.047 -31.380 1.00 43.33 32 ARG A CA 5
ATOM 3007 C C . ARG A 1 32 ? -14.228 -5.348 -31.702 1.00 61.35 32 ARG A C 5
ATOM 3008 O O . ARG A 1 32 ? -15.053 -5.512 -30.801 1.00 63.23 32 ARG A O 5
ATOM 3029 N N . ARG A 1 33 ? -14.543 -5.395 -32.992 1.00 11.44 33 ARG A N 5
ATOM 3030 C CA . ARG A 1 33 ? -15.898 -5.687 -33.454 1.00 75.21 33 ARG A CA 5
ATOM 3031 C C . ARG A 1 33 ? -16.119 -7.195 -33.498 1.00 4.14 33 ARG A C 5
ATOM 3032 O O . ARG A 1 33 ? -15.492 -7.899 -34.289 1.00 21.30 33 ARG A O 5
ATOM 3053 N N . ARG A 1 34 ? -16.998 -7.690 -32.635 1.00 14.31 34 ARG A N 5
ATOM 3054 C CA . ARG A 1 34 ? -17.288 -9.115 -32.577 1.00 63.45 34 ARG A CA 5
ATOM 3055 C C . ARG A 1 34 ? -18.498 -9.457 -33.438 1.00 4.22 34 ARG A C 5
ATOM 3056 O O . ARG A 1 34 ? -19.602 -8.956 -33.205 1.00 3.12 34 ARG A O 5
ATOM 3077 N N . ILE A 1 35 ? -18.282 -10.304 -34.437 1.00 42.23 35 ILE A N 5
ATOM 3078 C CA . ILE A 1 35 ? -19.370 -10.823 -35.257 1.00 72.41 35 ILE A CA 5
ATOM 3079 C C . ILE A 1 35 ? -20.151 -11.866 -34.453 1.00 74.25 35 ILE A C 5
ATOM 3080 O O . ILE A 1 35 ? -21.328 -12.136 -34.717 1.00 40.00 35 ILE A O 5
ATOM 3096 N N . ARG A 1 36 ? -19.469 -12.440 -33.463 1.00 24.43 36 ARG A N 5
ATOM 3097 C CA . ARG A 1 36 ? -20.049 -13.414 -32.545 1.00 12.12 36 ARG A CA 5
ATOM 3098 C C . ARG A 1 36 ? -19.484 -13.188 -31.139 1.00 14.44 36 ARG A C 5
ATOM 3099 O O . ARG A 1 36 ? -18.258 -13.359 -30.953 1.00 72.04 36 ARG A O 5
ATOM 3121 N N . ALA A 1 1 ? -16.975 5.988 -12.854 1.00 21.34 1 ALA A N 6
ATOM 3122 C CA . ALA A 1 1 ? -15.966 5.110 -13.487 1.00 51.55 1 ALA A CA 6
ATOM 3123 C C . ALA A 1 1 ? -16.372 3.646 -13.339 1.00 43.41 1 ALA A C 6
ATOM 3124 O O . ALA A 1 1 ? -17.443 3.343 -12.806 1.00 0.30 1 ALA A O 6
ATOM 3133 N N . PHE A 1 2 ? -15.514 2.744 -13.807 1.00 2.24 2 PHE A N 6
ATOM 3134 C CA . PHE A 1 2 ? -15.785 1.313 -13.745 1.00 25.40 2 PHE A CA 6
ATOM 3135 C C . PHE A 1 2 ? -14.665 0.637 -12.972 1.00 61.45 2 PHE A C 6
ATOM 3136 O O . PHE A 1 2 ? -13.514 0.645 -13.405 1.00 11.13 2 PHE A O 6
ATOM 3153 N N . ILE A 1 3 ? -14.999 0.044 -11.834 1.00 71.14 3 ILE A N 6
ATOM 3154 C CA . ILE A 1 3 ? -13.990 -0.528 -10.947 1.00 25.42 3 ILE A CA 6
ATOM 3155 C C . ILE A 1 3 ? -13.650 -1.962 -11.351 1.00 13.40 3 ILE A C 6
ATOM 3156 O O . ILE A 1 3 ? -13.262 -2.790 -10.521 1.00 44.14 3 ILE A O 6
ATOM 3172 N N . GLN A 1 4 ? -13.744 -2.219 -12.641 1.00 72.04 4 GLN A N 6
ATOM 3173 C CA . GLN A 1 4 ? -13.495 -3.538 -13.204 1.00 42.20 4 GLN A CA 6
ATOM 3174 C C . GLN A 1 4 ? -12.138 -3.557 -13.903 1.00 23.13 4 GLN A C 6
ATOM 3175 O O . GLN A 1 4 ? -11.894 -2.766 -14.817 1.00 62.45 4 GLN A O 6
ATOM 3189 N N . LEU A 1 5 ? -11.255 -4.445 -13.463 1.00 65.04 5 LEU A N 6
ATOM 3190 C CA . LEU A 1 5 ? -9.927 -4.549 -14.052 1.00 44.33 5 LEU A CA 6
ATOM 3191 C C . LEU A 1 5 ? -10.006 -5.160 -15.452 1.00 51.32 5 LEU A C 6
ATOM 3192 O O . LEU A 1 5 ? -10.094 -6.380 -15.608 1.00 53.41 5 LEU A O 6
ATOM 3208 N N . SER A 1 6 ? -10.019 -4.299 -16.462 1.00 50.04 6 SER A N 6
ATOM 3209 C CA . SER A 1 6 ? -9.967 -4.734 -17.850 1.00 34.44 6 SER A CA 6
ATOM 3210 C C . SER A 1 6 ? -8.512 -4.832 -18.308 1.00 30.22 6 SER A C 6
ATOM 3211 O O . SER A 1 6 ? -7.691 -3.970 -17.987 1.00 11.04 6 SER A O 6
ATOM 3219 N N . LYS A 1 7 ? -8.196 -5.890 -19.043 1.00 22.33 7 LYS A N 6
ATOM 3220 C CA . LYS A 1 7 ? -6.849 -6.093 -19.563 1.00 32.45 7 LYS A CA 6
ATOM 3221 C C . LYS A 1 7 ? -6.653 -5.282 -20.844 1.00 73.25 7 LYS A C 6
ATOM 3222 O O . LYS A 1 7 ? -7.556 -5.211 -21.683 1.00 74.44 7 LYS A O 6
ATOM 3241 N N . PRO A 1 8 ? -5.476 -4.643 -21.003 1.00 42.24 8 PRO A N 6
ATOM 3242 C CA . PRO A 1 8 ? -5.193 -3.774 -22.155 1.00 50.22 8 PRO A CA 6
ATOM 3243 C C . PRO A 1 8 ? -5.010 -4.556 -23.456 1.00 0.41 8 PRO A C 6
ATOM 3244 O O . PRO A 1 8 ? -5.131 -5.784 -23.491 1.00 61.20 8 PRO A O 6
ATOM 3255 N N . CYS A 1 9 ? -4.703 -3.829 -24.522 1.00 43.32 9 CYS A N 6
ATOM 3256 C CA . CYS A 1 9 ? -4.535 -4.412 -25.846 1.00 12.12 9 CYS A CA 6
ATOM 3257 C C . CYS A 1 9 ? -3.081 -4.281 -26.300 1.00 63.03 9 CYS A C 6
ATOM 3258 O O . CYS A 1 9 ? -2.311 -3.510 -25.724 1.00 72.43 9 CYS A O 6
ATOM 3266 N N . ILE A 1 10 ? -2.722 -5.032 -27.332 1.00 5.21 10 ILE A N 6
ATOM 3267 C CA . ILE A 1 10 ? -1.348 -5.090 -27.825 1.00 70.44 10 ILE A CA 6
ATOM 3268 C C . ILE A 1 10 ? -1.102 -4.000 -28.887 1.00 42.23 10 ILE A C 6
ATOM 3269 O O . ILE A 1 10 ? -2.048 -3.366 -29.354 1.00 21.31 10 ILE A O 6
ATOM 3285 N N . SER A 1 11 ? 0.167 -3.776 -29.243 1.00 11.31 11 SER A N 6
ATOM 3286 C CA . SER A 1 11 ? 0.551 -2.747 -30.215 1.00 51.24 11 SER A CA 6
ATOM 3287 C C . SER A 1 11 ? -0.126 -2.947 -31.584 1.00 24.23 11 SER A C 6
ATOM 3288 O O . SER A 1 11 ? -0.544 -4.058 -31.942 1.00 23.22 11 SER A O 6
ATOM 3296 N N . ASP A 1 12 ? -0.193 -1.858 -32.357 1.00 1.22 12 ASP A N 6
ATOM 3297 C CA . ASP A 1 12 ? -0.928 -1.819 -33.628 1.00 3.44 12 ASP A CA 6
ATOM 3298 C C . ASP A 1 12 ? -0.454 -2.901 -34.604 1.00 32.41 12 ASP A C 6
ATOM 3299 O O . ASP A 1 12 ? -1.270 -3.551 -35.263 1.00 4.05 12 ASP A O 6
ATOM 3308 N N . LYS A 1 13 ? 0.863 -3.093 -34.691 1.00 62.52 13 LYS A N 6
ATOM 3309 C CA . LYS A 1 13 ? 1.441 -4.088 -35.598 1.00 24.34 13 LYS A CA 6
ATOM 3310 C C . LYS A 1 13 ? 0.971 -5.495 -35.234 1.00 41.31 13 LYS A C 6
ATOM 3311 O O . LYS A 1 13 ? 0.974 -6.396 -36.073 1.00 31.51 13 LYS A O 6
ATOM 3330 N N . GLU A 1 14 ? 0.564 -5.671 -33.980 1.00 12.35 14 GLU A N 6
ATOM 3331 C CA . GLU A 1 14 ? 0.056 -6.957 -33.509 1.00 14.13 14 GLU A CA 6
ATOM 3332 C C . GLU A 1 14 ? -1.470 -6.984 -33.577 1.00 43.44 14 GLU A C 6
ATOM 3333 O O . GLU A 1 14 ? -2.080 -8.052 -33.643 1.00 4.14 14 GLU A O 6
ATOM 3345 N N . CYS A 1 15 ? -2.077 -5.798 -33.553 1.00 55.21 15 CYS A N 6
ATOM 3346 C CA . CYS A 1 15 ? -3.525 -5.662 -33.710 1.00 24.11 15 CYS A CA 6
ATOM 3347 C C . CYS A 1 15 ? -3.930 -5.850 -35.171 1.00 52.13 15 CYS A C 6
ATOM 3348 O O . CYS A 1 15 ? -5.118 -5.860 -35.499 1.00 34.13 15 CYS A O 6
ATOM 3356 N N . SER A 1 16 ? -2.939 -5.986 -36.045 1.00 13.23 16 SER A N 6
ATOM 3357 C CA . SER A 1 16 ? -3.187 -6.169 -37.465 1.00 30.43 16 SER A CA 6
ATOM 3358 C C . SER A 1 16 ? -3.748 -7.568 -37.733 1.00 3.33 16 SER A C 6
ATOM 3359 O O . SER A 1 16 ? -3.011 -8.492 -38.079 1.00 42.34 16 SER A O 6
ATOM 3367 N N . ILE A 1 17 ? -5.052 -7.724 -37.531 1.00 11.33 17 ILE A N 6
ATOM 3368 C CA . ILE A 1 17 ? -5.726 -8.991 -37.780 1.00 53.52 17 ILE A CA 6
ATOM 3369 C C . ILE A 1 17 ? -6.823 -8.802 -38.832 1.00 11.22 17 ILE A C 6
ATOM 3370 O O . ILE A 1 17 ? -7.722 -7.973 -38.672 1.00 51.54 17 ILE A O 6
ATOM 3386 N N . VAL A 1 18 ? -6.722 -9.553 -39.923 1.00 65.34 18 VAL A N 6
ATOM 3387 C CA . VAL A 1 18 ? -7.677 -9.450 -41.023 1.00 73.51 18 VAL A CA 6
ATOM 3388 C C . VAL A 1 18 ? -8.905 -10.312 -40.745 1.00 33.34 18 VAL A C 6
ATOM 3389 O O . VAL A 1 18 ? -8.833 -11.541 -40.788 1.00 33.03 18 VAL A O 6
ATOM 3402 N N . LYS A 1 19 ? -10.018 -9.657 -40.435 1.00 14.14 19 LYS A N 6
ATOM 3403 C CA . LYS A 1 19 ? -11.281 -10.341 -40.153 1.00 40.02 19 LYS A CA 6
ATOM 3404 C C . LYS A 1 19 ? -12.437 -9.590 -40.809 1.00 12.12 19 LYS A C 6
ATOM 3405 O O . LYS A 1 19 ? -12.216 -8.650 -41.581 1.00 61.20 19 LYS A O 6
ATOM 3424 N N . ASN A 1 20 ? -13.668 -10.000 -40.498 1.00 35.32 20 ASN A N 6
ATOM 3425 C CA . ASN A 1 20 ? -14.864 -9.324 -41.011 1.00 41.03 20 ASN A CA 6
ATOM 3426 C C . ASN A 1 20 ? -14.997 -7.935 -40.376 1.00 44.52 20 ASN A C 6
ATOM 3427 O O . ASN A 1 20 ? -15.792 -7.100 -40.815 1.00 13.00 20 ASN A O 6
ATOM 3438 N N . TYR A 1 21 ? -14.209 -7.715 -39.323 1.00 44.12 21 TYR A N 6
ATOM 3439 C CA . TYR A 1 21 ? -14.075 -6.412 -38.678 1.00 23.34 21 TYR A CA 6
ATOM 3440 C C . TYR A 1 21 ? -12.595 -6.027 -38.636 1.00 41.52 21 TYR A C 6
ATOM 3441 O O . TYR A 1 21 ? -11.730 -6.826 -39.003 1.00 33.44 21 TYR A O 6
ATOM 3459 N N . ARG A 1 22 ? -12.308 -4.809 -38.192 1.00 24.40 22 ARG A N 6
ATOM 3460 C CA . ARG A 1 22 ? -10.932 -4.362 -37.979 1.00 74.15 22 ARG A CA 6
ATOM 3461 C C . ARG A 1 22 ? -10.864 -3.418 -36.782 1.00 1.43 22 ARG A C 6
ATOM 3462 O O . ARG A 1 22 ? -11.839 -2.731 -36.466 1.00 25.41 22 ARG A O 6
ATOM 3483 N N . ALA A 1 23 ? -9.713 -3.403 -36.117 1.00 71.14 23 ALA A N 6
ATOM 3484 C CA . ALA A 1 23 ? -9.546 -2.672 -34.864 1.00 14.02 23 ALA A CA 6
ATOM 3485 C C . ALA A 1 23 ? -8.486 -1.585 -34.977 1.00 72.32 23 ALA A C 6
ATOM 3486 O O . ALA A 1 23 ? -7.630 -1.621 -35.867 1.00 71.02 23 ALA A O 6
ATOM 3493 N N . ARG A 1 24 ? -8.563 -0.618 -34.069 1.00 42.11 24 ARG A N 6
ATOM 3494 C CA . ARG A 1 24 ? -7.547 0.419 -33.922 1.00 75.22 24 ARG A CA 6
ATOM 3495 C C . ARG A 1 24 ? -7.089 0.456 -32.465 1.00 3.20 24 ARG A C 6
ATOM 3496 O O . ARG A 1 24 ? -7.917 0.560 -31.557 1.00 62.32 24 ARG A O 6
ATOM 3517 N N . CYS A 1 25 ? -5.783 0.363 -32.249 1.00 2.13 25 CYS A N 6
ATOM 3518 C CA . CYS A 1 25 ? -5.229 0.265 -30.901 1.00 73.43 25 CYS A CA 6
ATOM 3519 C C . CYS A 1 25 ? -4.376 1.485 -30.560 1.00 53.52 25 CYS A C 6
ATOM 3520 O O . CYS A 1 25 ? -3.559 1.931 -31.371 1.00 54.53 25 CYS A O 6
ATOM 3528 N N . ARG A 1 26 ? -4.595 2.028 -29.363 1.00 61.05 26 ARG A N 6
ATOM 3529 C CA . ARG A 1 26 ? -3.825 3.156 -28.850 1.00 44.13 26 ARG A CA 6
ATOM 3530 C C . ARG A 1 26 ? -3.894 3.183 -27.322 1.00 33.43 26 ARG A C 6
ATOM 3531 O O . ARG A 1 26 ? -4.936 2.877 -26.739 1.00 52.13 26 ARG A O 6
ATOM 3552 N N . LYS A 1 27 ? -2.775 3.535 -26.688 1.00 5.15 27 LYS A N 6
ATOM 3553 C CA . LYS A 1 27 ? -2.665 3.598 -25.223 1.00 44.22 27 LYS A CA 6
ATOM 3554 C C . LYS A 1 27 ? -3.135 2.298 -24.564 1.00 64.52 27 LYS A C 6
ATOM 3555 O O . LYS A 1 27 ? -3.649 2.307 -23.442 1.00 74.55 27 LYS A O 6
ATOM 3574 N N . GLY A 1 28 ? -2.914 1.176 -25.243 1.00 71.40 28 GLY A N 6
ATOM 3575 C CA . GLY A 1 28 ? -3.289 -0.117 -24.698 1.00 41.23 28 GLY A CA 6
ATOM 3576 C C . GLY A 1 28 ? -4.787 -0.381 -24.758 1.00 33.12 28 GLY A C 6
ATOM 3577 O O . GLY A 1 28 ? -5.302 -1.219 -24.023 1.00 62.34 28 GLY A O 6
ATOM 3581 N N . TYR A 1 29 ? -5.488 0.341 -25.623 1.00 41.32 29 TYR A N 6
ATOM 3582 C CA . TYR A 1 29 ? -6.914 0.105 -25.859 1.00 40.44 29 TYR A CA 6
ATOM 3583 C C . TYR A 1 29 ? -7.155 -0.185 -27.339 1.00 12.45 29 TYR A C 6
ATOM 3584 O O . TYR A 1 29 ? -6.711 0.575 -28.198 1.00 20.54 29 TYR A O 6
ATOM 3602 N N . CYS A 1 30 ? -7.845 -1.281 -27.628 1.00 64.15 30 CYS A N 6
ATOM 3603 C CA . CYS A 1 30 ? -8.187 -1.649 -29.002 1.00 52.34 30 CYS A CA 6
ATOM 3604 C C . CYS A 1 30 ? -9.693 -1.562 -29.209 1.00 14.53 30 CYS A C 6
ATOM 3605 O O . CYS A 1 30 ? -10.462 -2.266 -28.550 1.00 71.31 30 CYS A O 6
ATOM 3613 N N . VAL A 1 31 ? -10.112 -0.686 -30.115 1.00 71.25 31 VAL A N 6
ATOM 3614 C CA . VAL A 1 31 ? -11.525 -0.491 -30.406 1.00 42.23 31 VAL A CA 6
ATOM 3615 C C . VAL A 1 31 ? -11.868 -1.038 -31.792 1.00 1.14 31 VAL A C 6
ATOM 3616 O O . VAL A 1 31 ? -11.207 -0.708 -32.781 1.00 54.43 31 VAL A O 6
ATOM 3629 N N . ARG A 1 32 ? -12.891 -1.883 -31.850 1.00 45.24 32 ARG A N 6
ATOM 3630 C CA . ARG A 1 32 ? -13.390 -2.418 -33.112 1.00 43.33 32 ARG A CA 6
ATOM 3631 C C . ARG A 1 32 ? -14.700 -1.734 -33.470 1.00 61.35 32 ARG A C 6
ATOM 3632 O O . ARG A 1 32 ? -15.722 -1.946 -32.808 1.00 63.23 32 ARG A O 6
ATOM 3653 N N . ARG A 1 33 ? -14.671 -0.900 -34.501 1.00 11.44 33 ARG A N 6
ATOM 3654 C CA . ARG A 1 33 ? -15.862 -0.169 -34.909 1.00 75.21 33 ARG A CA 6
ATOM 3655 C C . ARG A 1 33 ? -16.809 -1.106 -35.659 1.00 4.14 33 ARG A C 6
ATOM 3656 O O . ARG A 1 33 ? -16.390 -1.851 -36.551 1.00 21.30 33 ARG A O 6
ATOM 3677 N N . ARG A 1 34 ? -18.075 -1.097 -35.263 1.00 14.31 34 ARG A N 6
ATOM 3678 C CA . ARG A 1 34 ? -19.081 -1.937 -35.893 1.00 63.45 34 ARG A CA 6
ATOM 3679 C C . ARG A 1 34 ? -19.307 -1.514 -37.341 1.00 4.22 34 ARG A C 6
ATOM 3680 O O . ARG A 1 34 ? -20.093 -0.610 -37.614 1.00 3.12 34 ARG A O 6
ATOM 3701 N N . ILE A 1 35 ? -18.578 -2.145 -38.258 1.00 42.23 35 ILE A N 6
ATOM 3702 C CA . ILE A 1 35 ? -18.800 -1.947 -39.690 1.00 72.41 35 ILE A CA 6
ATOM 3703 C C . ILE A 1 35 ? -20.230 -2.368 -40.042 1.00 74.25 35 ILE A C 6
ATOM 3704 O O . ILE A 1 35 ? -20.897 -1.754 -40.880 1.00 40.00 35 ILE A O 6
ATOM 3720 N N . ARG A 1 36 ? -20.681 -3.423 -39.371 1.00 24.43 36 ARG A N 6
ATOM 3721 C CA . ARG A 1 36 ? -22.056 -3.890 -39.458 1.00 12.12 36 ARG A CA 6
ATOM 3722 C C . ARG A 1 36 ? -22.373 -4.693 -38.195 1.00 14.44 36 ARG A C 6
ATOM 3723 O O . ARG A 1 36 ? -22.067 -5.904 -38.160 1.00 72.04 36 ARG A O 6
ATOM 3745 N N . ALA A 1 1 ? -12.549 0.571 -3.903 1.00 21.34 1 ALA A N 7
ATOM 3746 C CA . ALA A 1 1 ? -13.930 0.054 -3.780 1.00 51.55 1 ALA A CA 7
ATOM 3747 C C . ALA A 1 1 ? -14.005 -1.393 -4.258 1.00 43.41 1 ALA A C 7
ATOM 3748 O O . ALA A 1 1 ? -14.474 -2.272 -3.534 1.00 0.30 1 ALA A O 7
ATOM 3757 N N . PHE A 1 2 ? -13.542 -1.640 -5.481 1.00 2.24 2 PHE A N 7
ATOM 3758 C CA . PHE A 1 2 ? -13.523 -2.988 -6.041 1.00 25.40 2 PHE A CA 7
ATOM 3759 C C . PHE A 1 2 ? -12.307 -3.166 -6.943 1.00 61.45 2 PHE A C 7
ATOM 3760 O O . PHE A 1 2 ? -11.979 -2.285 -7.737 1.00 11.13 2 PHE A O 7
ATOM 3777 N N . ILE A 1 3 ? -11.639 -4.306 -6.815 1.00 71.14 3 ILE A N 7
ATOM 3778 C CA . ILE A 1 3 ? -10.378 -4.550 -7.513 1.00 25.42 3 ILE A CA 7
ATOM 3779 C C . ILE A 1 3 ? -10.596 -5.138 -8.909 1.00 13.40 3 ILE A C 7
ATOM 3780 O O . ILE A 1 3 ? -9.858 -6.025 -9.349 1.00 44.14 3 ILE A O 7
ATOM 3796 N N . GLN A 1 4 ? -11.590 -4.620 -9.620 1.00 72.04 4 GLN A N 7
ATOM 3797 C CA . GLN A 1 4 ? -11.829 -5.038 -10.999 1.00 42.20 4 GLN A CA 7
ATOM 3798 C C . GLN A 1 4 ? -10.823 -4.349 -11.923 1.00 23.13 4 GLN A C 7
ATOM 3799 O O . GLN A 1 4 ? -11.131 -3.350 -12.581 1.00 62.45 4 GLN A O 7
ATOM 3813 N N . LEU A 1 5 ? -9.599 -4.870 -11.922 1.00 65.04 5 LEU A N 7
ATOM 3814 C CA . LEU A 1 5 ? -8.502 -4.296 -12.694 1.00 44.33 5 LEU A CA 7
ATOM 3815 C C . LEU A 1 5 ? -8.298 -5.059 -14.001 1.00 51.32 5 LEU A C 7
ATOM 3816 O O . LEU A 1 5 ? -8.386 -6.289 -14.038 1.00 53.41 5 LEU A O 7
ATOM 3832 N N . SER A 1 6 ? -8.029 -4.320 -15.067 1.00 50.04 6 SER A N 7
ATOM 3833 C CA . SER A 1 6 ? -7.715 -4.910 -16.359 1.00 34.44 6 SER A CA 7
ATOM 3834 C C . SER A 1 6 ? -6.435 -4.280 -16.902 1.00 30.22 6 SER A C 7
ATOM 3835 O O . SER A 1 6 ? -5.997 -3.232 -16.415 1.00 11.04 6 SER A O 7
ATOM 3843 N N . LYS A 1 7 ? -5.834 -4.915 -17.902 1.00 22.33 7 LYS A N 7
ATOM 3844 C CA . LYS A 1 7 ? -4.561 -4.466 -18.452 1.00 32.45 7 LYS A CA 7
ATOM 3845 C C . LYS A 1 7 ? -4.721 -4.076 -19.922 1.00 73.25 7 LYS A C 7
ATOM 3846 O O . LYS A 1 7 ? -5.583 -4.620 -20.619 1.00 74.44 7 LYS A O 7
ATOM 3865 N N . PRO A 1 8 ? -3.907 -3.114 -20.403 1.00 42.24 8 PRO A N 7
ATOM 3866 C CA . PRO A 1 8 ? -3.920 -2.683 -21.813 1.00 50.22 8 PRO A CA 7
ATOM 3867 C C . PRO A 1 8 ? -3.564 -3.823 -22.774 1.00 0.41 8 PRO A C 7
ATOM 3868 O O . PRO A 1 8 ? -3.195 -4.925 -22.349 1.00 61.20 8 PRO A O 7
ATOM 3879 N N . CYS A 1 9 ? -3.671 -3.552 -24.068 1.00 43.32 9 CYS A N 7
ATOM 3880 C CA . CYS A 1 9 ? -3.383 -4.544 -25.097 1.00 12.12 9 CYS A CA 7
ATOM 3881 C C . CYS A 1 9 ? -2.308 -4.036 -26.066 1.00 63.03 9 CYS A C 7
ATOM 3882 O O . CYS A 1 9 ? -1.793 -2.922 -25.910 1.00 72.43 9 CYS A O 7
ATOM 3890 N N . ILE A 1 10 ? -1.972 -4.864 -27.052 1.00 5.21 10 ILE A N 7
ATOM 3891 C CA . ILE A 1 10 ? -0.873 -4.580 -27.973 1.00 70.44 10 ILE A CA 7
ATOM 3892 C C . ILE A 1 10 ? -1.326 -3.627 -29.089 1.00 42.23 10 ILE A C 7
ATOM 3893 O O . ILE A 1 10 ? -2.523 -3.472 -29.330 1.00 21.31 10 ILE A O 7
ATOM 3909 N N . SER A 1 11 ? -0.360 -3.012 -29.769 1.00 11.31 11 SER A N 7
ATOM 3910 C CA . SER A 1 11 ? -0.625 -1.981 -30.768 1.00 51.24 11 SER A CA 7
ATOM 3911 C C . SER A 1 11 ? -1.348 -2.518 -32.016 1.00 24.23 11 SER A C 7
ATOM 3912 O O . SER A 1 11 ? -1.398 -3.733 -32.271 1.00 23.22 11 SER A O 7
ATOM 3920 N N . ASP A 1 12 ? -1.893 -1.581 -32.797 1.00 1.22 12 ASP A N 7
ATOM 3921 C CA . ASP A 1 12 ? -2.628 -1.891 -34.024 1.00 3.44 12 ASP A CA 7
ATOM 3922 C C . ASP A 1 12 ? -1.743 -2.635 -35.017 1.00 32.41 12 ASP A C 7
ATOM 3923 O O . ASP A 1 12 ? -2.211 -3.506 -35.744 1.00 4.05 12 ASP A O 7
ATOM 3932 N N . LYS A 1 13 ? -0.458 -2.292 -35.018 1.00 62.52 13 LYS A N 7
ATOM 3933 C CA . LYS A 1 13 ? 0.523 -2.925 -35.900 1.00 24.34 13 LYS A CA 7
ATOM 3934 C C . LYS A 1 13 ? 0.593 -4.434 -35.652 1.00 41.31 13 LYS A C 7
ATOM 3935 O O . LYS A 1 13 ? 1.033 -5.204 -36.513 1.00 31.51 13 LYS A O 7
ATOM 3954 N N . GLU A 1 14 ? 0.160 -4.855 -34.469 1.00 12.35 14 GLU A N 7
ATOM 3955 C CA . GLU A 1 14 ? 0.233 -6.255 -34.085 1.00 14.13 14 GLU A CA 7
ATOM 3956 C C . GLU A 1 14 ? -1.141 -6.915 -34.202 1.00 43.44 14 GLU A C 7
ATOM 3957 O O . GLU A 1 14 ? -1.270 -8.003 -34.764 1.00 4.14 14 GLU A O 7
ATOM 3969 N N . CYS A 1 15 ? -2.168 -6.247 -33.678 1.00 55.21 15 CYS A N 7
ATOM 3970 C CA . CYS A 1 15 ? -3.523 -6.802 -33.685 1.00 24.11 15 CYS A CA 7
ATOM 3971 C C . CYS A 1 15 ? -4.114 -6.830 -35.099 1.00 52.13 15 CYS A C 7
ATOM 3972 O O . CYS A 1 15 ? -4.925 -7.703 -35.422 1.00 34.13 15 CYS A O 7
ATOM 3980 N N . SER A 1 16 ? -3.701 -5.887 -35.945 1.00 13.23 16 SER A N 7
ATOM 3981 C CA . SER A 1 16 ? -4.186 -5.817 -37.322 1.00 30.43 16 SER A CA 7
ATOM 3982 C C . SER A 1 16 ? -3.028 -5.658 -38.309 1.00 3.33 16 SER A C 7
ATOM 3983 O O . SER A 1 16 ? -2.298 -4.667 -38.269 1.00 42.34 16 SER A O 7
ATOM 3991 N N . ILE A 1 17 ? -2.860 -6.645 -39.182 1.00 11.33 17 ILE A N 7
ATOM 3992 C CA . ILE A 1 17 ? -1.865 -6.585 -40.244 1.00 53.52 17 ILE A CA 7
ATOM 3993 C C . ILE A 1 17 ? -2.257 -7.522 -41.389 1.00 11.22 17 ILE A C 7
ATOM 3994 O O . ILE A 1 17 ? -2.362 -8.732 -41.190 1.00 51.54 17 ILE A O 7
ATOM 4010 N N . VAL A 1 18 ? -2.506 -6.937 -42.568 1.00 65.34 18 VAL A N 7
ATOM 4011 C CA . VAL A 1 18 ? -2.849 -7.658 -43.789 1.00 73.51 18 VAL A CA 7
ATOM 4012 C C . VAL A 1 18 ? -3.813 -8.832 -43.559 1.00 33.34 18 VAL A C 7
ATOM 4013 O O . VAL A 1 18 ? -3.834 -9.806 -44.316 1.00 33.03 18 VAL A O 7
ATOM 4026 N N . LYS A 1 19 ? -4.645 -8.698 -42.539 1.00 14.14 19 LYS A N 7
ATOM 4027 C CA . LYS A 1 19 ? -5.616 -9.730 -42.167 1.00 40.02 19 LYS A CA 7
ATOM 4028 C C . LYS A 1 19 ? -7.031 -9.266 -42.519 1.00 12.12 19 LYS A C 7
ATOM 4029 O O . LYS A 1 19 ? -7.254 -8.076 -42.754 1.00 61.20 19 LYS A O 7
ATOM 4048 N N . ASN A 1 20 ? -7.984 -10.196 -42.571 1.00 35.32 20 ASN A N 7
ATOM 4049 C CA . ASN A 1 20 ? -9.363 -9.848 -42.922 1.00 41.03 20 ASN A CA 7
ATOM 4050 C C . ASN A 1 20 ? -10.097 -9.284 -41.709 1.00 44.52 20 ASN A C 7
ATOM 4051 O O . ASN A 1 20 ? -11.018 -8.476 -41.848 1.00 13.00 20 ASN A O 7
ATOM 4062 N N . TYR A 1 21 ? -9.679 -9.708 -40.518 1.00 44.12 21 TYR A N 7
ATOM 4063 C CA . TYR A 1 21 ? -10.252 -9.190 -39.277 1.00 23.34 21 TYR A CA 7
ATOM 4064 C C . TYR A 1 21 ? -9.704 -7.794 -39.011 1.00 41.52 21 TYR A C 7
ATOM 4065 O O . TYR A 1 21 ? -8.606 -7.456 -39.459 1.00 33.44 21 TYR A O 7
ATOM 4083 N N . ARG A 1 22 ? -10.461 -6.990 -38.277 1.00 24.40 22 ARG A N 7
ATOM 4084 C CA . ARG A 1 22 ? -10.160 -5.572 -38.139 1.00 74.15 22 ARG A CA 7
ATOM 4085 C C . ARG A 1 22 ? -10.292 -5.107 -36.692 1.00 1.43 22 ARG A C 7
ATOM 4086 O O . ARG A 1 22 ? -11.379 -5.154 -36.108 1.00 25.41 22 ARG A O 7
ATOM 4107 N N . ALA A 1 23 ? -9.175 -4.669 -36.124 1.00 71.14 23 ALA A N 7
ATOM 4108 C CA . ALA A 1 23 ? -9.145 -4.124 -34.774 1.00 14.02 23 ALA A CA 7
ATOM 4109 C C . ALA A 1 23 ? -8.256 -2.885 -34.730 1.00 72.32 23 ALA A C 7
ATOM 4110 O O . ALA A 1 23 ? -7.124 -2.909 -35.211 1.00 71.02 23 ALA A O 7
ATOM 4117 N N . ARG A 1 24 ? -8.773 -1.793 -34.188 1.00 42.11 24 ARG A N 7
ATOM 4118 C CA . ARG A 1 24 ? -7.982 -0.583 -34.026 1.00 75.22 24 ARG A CA 7
ATOM 4119 C C . ARG A 1 24 ? -7.512 -0.462 -32.581 1.00 3.20 24 ARG A C 7
ATOM 4120 O O . ARG A 1 24 ? -8.277 -0.085 -31.689 1.00 62.32 24 ARG A O 7
ATOM 4141 N N . CYS A 1 25 ? -6.258 -0.823 -32.358 1.00 2.13 25 CYS A N 7
ATOM 4142 C CA . CYS A 1 25 ? -5.650 -0.756 -31.040 1.00 73.43 25 CYS A CA 7
ATOM 4143 C C . CYS A 1 25 ? -4.920 0.572 -30.877 1.00 53.52 25 CYS A C 7
ATOM 4144 O O . CYS A 1 25 ? -4.011 0.891 -31.652 1.00 54.53 25 CYS A O 7
ATOM 4152 N N . ARG A 1 26 ? -5.318 1.348 -29.876 1.00 61.05 26 ARG A N 7
ATOM 4153 C CA . ARG A 1 26 ? -4.781 2.689 -29.685 1.00 44.13 26 ARG A CA 7
ATOM 4154 C C . ARG A 1 26 ? -4.966 3.144 -28.236 1.00 33.43 26 ARG A C 7
ATOM 4155 O O . ARG A 1 26 ? -5.958 2.794 -27.589 1.00 52.13 26 ARG A O 7
ATOM 4176 N N . LYS A 1 27 ? -3.990 3.900 -27.729 1.00 5.15 27 LYS A N 7
ATOM 4177 C CA . LYS A 1 27 ? -4.057 4.493 -26.391 1.00 44.22 27 LYS A CA 7
ATOM 4178 C C . LYS A 1 27 ? -4.180 3.411 -25.320 1.00 64.52 27 LYS A C 7
ATOM 4179 O O . LYS A 1 27 ? -4.790 3.623 -24.271 1.00 74.55 27 LYS A O 7
ATOM 4198 N N . GLY A 1 28 ? -3.567 2.264 -25.583 1.00 71.40 28 GLY A N 7
ATOM 4199 C CA . GLY A 1 28 ? -3.587 1.161 -24.638 1.00 41.23 28 GLY A CA 7
ATOM 4200 C C . GLY A 1 28 ? -4.827 0.300 -24.769 1.00 33.12 28 GLY A C 7
ATOM 4201 O O . GLY A 1 28 ? -4.880 -0.803 -24.217 1.00 62.34 28 GLY A O 7
ATOM 4205 N N . TYR A 1 29 ? -5.821 0.792 -25.501 1.00 41.32 29 TYR A N 7
ATOM 4206 C CA . TYR A 1 29 ? -7.083 0.081 -25.670 1.00 40.44 29 TYR A CA 7
ATOM 4207 C C . TYR A 1 29 ? -7.118 -0.594 -27.036 1.00 12.45 29 TYR A C 7
ATOM 4208 O O . TYR A 1 29 ? -6.237 -0.369 -27.870 1.00 20.54 29 TYR A O 7
ATOM 4226 N N . CYS A 1 30 ? -8.141 -1.409 -27.265 1.00 64.15 30 CYS A N 7
ATOM 4227 C CA . CYS A 1 30 ? -8.331 -2.080 -28.547 1.00 52.34 30 CYS A CA 7
ATOM 4228 C C . CYS A 1 30 ? -9.817 -2.187 -28.875 1.00 14.53 30 CYS A C 7
ATOM 4229 O O . CYS A 1 30 ? -10.584 -2.819 -28.141 1.00 71.31 30 CYS A O 7
ATOM 4237 N N . VAL A 1 31 ? -10.228 -1.559 -29.972 1.00 71.25 31 VAL A N 7
ATOM 4238 C CA . VAL A 1 31 ? -11.608 -1.639 -30.429 1.00 42.23 31 VAL A CA 7
ATOM 4239 C C . VAL A 1 31 ? -11.695 -2.478 -31.697 1.00 1.14 31 VAL A C 7
ATOM 4240 O O . VAL A 1 31 ? -11.139 -2.124 -32.739 1.00 54.43 31 VAL A O 7
ATOM 4253 N N . ARG A 1 32 ? -12.372 -3.612 -31.594 1.00 45.24 32 ARG A N 7
ATOM 4254 C CA . ARG A 1 32 ? -12.537 -4.518 -32.724 1.00 43.33 32 ARG A CA 7
ATOM 4255 C C . ARG A 1 32 ? -14.007 -4.593 -33.116 1.00 61.35 32 ARG A C 7
ATOM 4256 O O . ARG A 1 32 ? -14.858 -5.002 -32.320 1.00 63.23 32 ARG A O 7
ATOM 4277 N N . ARG A 1 33 ? -14.303 -4.184 -34.341 1.00 11.44 33 ARG A N 7
ATOM 4278 C CA . ARG A 1 33 ? -15.680 -4.070 -34.792 1.00 75.21 33 ARG A CA 7
ATOM 4279 C C . ARG A 1 33 ? -16.181 -5.416 -35.303 1.00 4.14 33 ARG A C 7
ATOM 4280 O O . ARG A 1 33 ? -15.925 -5.793 -36.448 1.00 21.30 33 ARG A O 7
ATOM 4301 N N . ARG A 1 34 ? -16.870 -6.153 -34.438 1.00 14.31 34 ARG A N 7
ATOM 4302 C CA . ARG A 1 34 ? -17.403 -7.461 -34.796 1.00 63.45 34 ARG A CA 7
ATOM 4303 C C . ARG A 1 34 ? -18.781 -7.280 -35.431 1.00 4.22 34 ARG A C 7
ATOM 4304 O O . ARG A 1 34 ? -19.773 -7.092 -34.727 1.00 3.12 34 ARG A O 7
ATOM 4325 N N . ILE A 1 35 ? -18.823 -7.296 -36.764 1.00 42.23 35 ILE A N 7
ATOM 4326 C CA . ILE A 1 35 ? -20.050 -7.020 -37.512 1.00 72.41 35 ILE A CA 7
ATOM 4327 C C . ILE A 1 35 ? -21.190 -7.958 -37.097 1.00 74.25 35 ILE A C 7
ATOM 4328 O O . ILE A 1 35 ? -22.268 -7.501 -36.716 1.00 40.00 35 ILE A O 7
ATOM 4344 N N . ARG A 1 36 ? -20.948 -9.264 -37.173 1.00 24.43 36 ARG A N 7
ATOM 4345 C CA . ARG A 1 36 ? -21.951 -10.258 -36.798 1.00 12.12 36 ARG A CA 7
ATOM 4346 C C . ARG A 1 36 ? -21.399 -11.165 -35.698 1.00 14.44 36 ARG A C 7
ATOM 4347 O O . ARG A 1 36 ? -21.095 -12.347 -35.984 1.00 72.04 36 ARG A O 7
ATOM 4369 N N . ALA A 1 1 ? -18.081 -7.378 -5.252 1.00 21.34 1 ALA A N 8
ATOM 4370 C CA . ALA A 1 1 ? -17.863 -6.529 -6.445 1.00 51.55 1 ALA A CA 8
ATOM 4371 C C . ALA A 1 1 ? -17.450 -7.387 -7.640 1.00 43.41 1 ALA A C 8
ATOM 4372 O O . ALA A 1 1 ? -16.860 -8.457 -7.469 1.00 0.30 1 ALA A O 8
ATOM 4381 N N . PHE A 1 2 ? -17.754 -6.913 -8.844 1.00 2.24 2 PHE A N 8
ATOM 4382 C CA . PHE A 1 2 ? -17.414 -7.624 -10.066 1.00 25.40 2 PHE A CA 8
ATOM 4383 C C . PHE A 1 2 ? -16.234 -6.927 -10.725 1.00 61.45 2 PHE A C 8
ATOM 4384 O O . PHE A 1 2 ? -16.390 -6.164 -11.681 1.00 11.13 2 PHE A O 8
ATOM 4401 N N . ILE A 1 3 ? -15.055 -7.149 -10.163 1.00 71.14 3 ILE A N 8
ATOM 4402 C CA . ILE A 1 3 ? -13.856 -6.460 -10.607 1.00 25.42 3 ILE A CA 8
ATOM 4403 C C . ILE A 1 3 ? -13.168 -7.240 -11.725 1.00 13.40 3 ILE A C 8
ATOM 4404 O O . ILE A 1 3 ? -12.255 -8.035 -11.478 1.00 44.14 3 ILE A O 8
ATOM 4420 N N . GLN A 1 4 ? -13.648 -7.048 -12.948 1.00 72.04 4 GLN A N 8
ATOM 4421 C CA . GLN A 1 4 ? -12.996 -7.590 -14.134 1.00 42.20 4 GLN A CA 8
ATOM 4422 C C . GLN A 1 4 ? -12.384 -6.450 -14.938 1.00 23.13 4 GLN A C 8
ATOM 4423 O O . GLN A 1 4 ? -13.001 -5.933 -15.873 1.00 62.45 4 GLN A O 8
ATOM 4437 N N . LEU A 1 5 ? -11.184 -6.038 -14.544 1.00 65.04 5 LEU A N 8
ATOM 4438 C CA . LEU A 1 5 ? -10.501 -4.918 -15.183 1.00 44.33 5 LEU A CA 8
ATOM 4439 C C . LEU A 1 5 ? -10.073 -5.285 -16.602 1.00 51.32 5 LEU A C 8
ATOM 4440 O O . LEU A 1 5 ? -9.296 -6.225 -16.802 1.00 53.41 5 LEU A O 8
ATOM 4456 N N . SER A 1 6 ? -10.601 -4.556 -17.582 1.00 50.04 6 SER A N 8
ATOM 4457 C CA . SER A 1 6 ? -10.208 -4.738 -18.971 1.00 34.44 6 SER A CA 8
ATOM 4458 C C . SER A 1 6 ? -8.775 -4.240 -19.164 1.00 30.22 6 SER A C 8
ATOM 4459 O O . SER A 1 6 ? -8.392 -3.201 -18.613 1.00 11.04 6 SER A O 8
ATOM 4467 N N . LYS A 1 7 ? -7.983 -4.987 -19.925 1.00 22.33 7 LYS A N 8
ATOM 4468 C CA . LYS A 1 7 ? -6.577 -4.655 -20.129 1.00 32.45 7 LYS A CA 8
ATOM 4469 C C . LYS A 1 7 ? -6.339 -4.110 -21.537 1.00 73.25 7 LYS A C 8
ATOM 4470 O O . LYS A 1 7 ? -7.113 -4.394 -22.458 1.00 74.44 7 LYS A O 8
ATOM 4489 N N . PRO A 1 8 ? -5.277 -3.302 -21.716 1.00 42.24 8 PRO A N 8
ATOM 4490 C CA . PRO A 1 8 ? -4.836 -2.854 -23.040 1.00 50.22 8 PRO A CA 8
ATOM 4491 C C . PRO A 1 8 ? -4.278 -4.019 -23.860 1.00 0.41 8 PRO A C 8
ATOM 4492 O O . PRO A 1 8 ? -4.073 -5.121 -23.335 1.00 61.20 8 PRO A O 8
ATOM 4503 N N . CYS A 1 9 ? -4.018 -3.775 -25.136 1.00 43.32 9 CYS A N 8
ATOM 4504 C CA . CYS A 1 9 ? -3.482 -4.814 -26.015 1.00 12.12 9 CYS A CA 8
ATOM 4505 C C . CYS A 1 9 ? -2.063 -4.472 -26.466 1.00 63.03 9 CYS A C 8
ATOM 4506 O O . CYS A 1 9 ? -1.487 -3.460 -26.043 1.00 72.43 9 CYS A O 8
ATOM 4514 N N . ILE A 1 10 ? -1.497 -5.346 -27.296 1.00 5.21 10 ILE A N 8
ATOM 4515 C CA . ILE A 1 10 ? -0.198 -5.111 -27.921 1.00 70.44 10 ILE A CA 8
ATOM 4516 C C . ILE A 1 10 ? -0.356 -4.006 -28.977 1.00 42.23 10 ILE A C 8
ATOM 4517 O O . ILE A 1 10 ? -1.470 -3.550 -29.224 1.00 21.31 10 ILE A O 8
ATOM 4533 N N . SER A 1 11 ? 0.741 -3.569 -29.588 1.00 11.31 11 SER A N 8
ATOM 4534 C CA . SER A 1 11 ? 0.694 -2.501 -30.582 1.00 51.24 11 SER A CA 8
ATOM 4535 C C . SER A 1 11 ? -0.285 -2.832 -31.721 1.00 24.23 11 SER A C 8
ATOM 4536 O O . SER A 1 11 ? -0.555 -4.007 -32.013 1.00 23.22 11 SER A O 8
ATOM 4544 N N . ASP A 1 12 ? -0.783 -1.783 -32.381 1.00 1.22 12 ASP A N 8
ATOM 4545 C CA . ASP A 1 12 ? -1.795 -1.918 -33.433 1.00 3.44 12 ASP A CA 8
ATOM 4546 C C . ASP A 1 12 ? -1.291 -2.816 -34.559 1.00 32.41 12 ASP A C 8
ATOM 4547 O O . ASP A 1 12 ? -2.063 -3.535 -35.199 1.00 4.05 12 ASP A O 8
ATO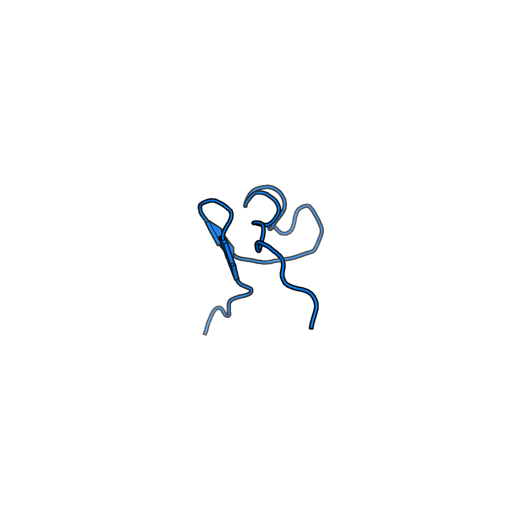M 4556 N N . LYS A 1 13 ? 0.019 -2.781 -34.772 1.00 62.52 13 LYS A N 8
ATOM 4557 C CA . LYS A 1 13 ? 0.666 -3.582 -35.806 1.00 24.34 13 LYS A CA 8
ATOM 4558 C C . LYS A 1 13 ? 0.477 -5.077 -35.532 1.00 41.31 13 LYS A C 8
ATOM 4559 O O . LYS A 1 13 ? 0.464 -5.890 -36.456 1.00 31.51 13 LYS A O 8
ATOM 4578 N N . GLU A 1 14 ? 0.328 -5.422 -34.254 1.00 12.35 14 GLU A N 8
ATOM 4579 C CA . GLU A 1 14 ? 0.141 -6.811 -33.840 1.00 14.13 14 GLU A CA 8
ATOM 4580 C C . GLU A 1 14 ? -1.328 -7.091 -33.523 1.00 43.44 14 GLU A C 8
ATOM 4581 O O . GLU A 1 14 ? -1.766 -8.241 -33.534 1.00 4.14 14 GLU A O 8
ATOM 4593 N N . CYS A 1 15 ? -2.086 -6.033 -33.243 1.00 55.21 15 CYS A N 8
ATOM 4594 C CA . CYS A 1 15 ? -3.509 -6.162 -32.906 1.00 24.11 15 CYS A CA 8
ATOM 4595 C C . CYS A 1 15 ? -4.321 -6.807 -34.033 1.00 52.13 15 CYS A C 8
ATOM 4596 O O . CYS A 1 15 ? -5.485 -7.175 -33.834 1.00 34.13 15 CYS A O 8
ATOM 4604 N N . SER A 1 16 ? -3.721 -6.935 -35.212 1.00 13.23 16 SER A N 8
ATOM 4605 C CA . SER A 1 16 ? -4.373 -7.607 -36.326 1.00 30.43 16 SER A CA 8
ATOM 4606 C C . SER A 1 16 ? -4.487 -9.106 -36.033 1.00 3.33 16 SER A C 8
ATOM 4607 O O . SER A 1 16 ? -3.652 -9.906 -36.457 1.00 42.34 16 SER A O 8
ATOM 4615 N N . ILE A 1 17 ? -5.506 -9.462 -35.259 1.00 11.33 17 ILE A N 8
ATOM 4616 C CA . ILE A 1 17 ? -5.752 -10.853 -34.893 1.00 53.52 17 ILE A CA 8
ATOM 4617 C C . ILE A 1 17 ? -6.827 -11.446 -35.793 1.00 11.22 17 ILE A C 8
ATOM 4618 O O . ILE A 1 17 ? -6.609 -12.465 -36.451 1.00 51.54 17 ILE A O 8
ATOM 4634 N N . VAL A 1 18 ? -7.981 -10.783 -35.825 1.00 65.34 18 VAL A N 8
ATOM 4635 C CA . VAL A 1 18 ? -9.110 -11.222 -36.640 1.00 73.51 18 VAL A CA 8
ATOM 4636 C C . VAL A 1 18 ? -8.732 -11.227 -38.122 1.00 33.34 18 VAL A C 8
ATOM 4637 O O . VAL A 1 18 ? -8.118 -10.279 -38.613 1.00 33.03 18 VAL A O 8
ATOM 4650 N N . LYS A 1 19 ? -9.124 -12.282 -38.832 1.00 14.14 19 LYS A N 8
ATOM 4651 C CA . LYS A 1 19 ? -8.766 -12.452 -40.246 1.00 40.02 19 LYS A CA 8
ATOM 4652 C C . LYS A 1 19 ? -9.487 -11.435 -41.133 1.00 12.12 19 LYS A C 8
ATOM 4653 O O . LYS A 1 19 ? -9.270 -11.376 -42.343 1.00 61.20 19 LYS A O 8
ATOM 4672 N N . ASN A 1 20 ? -10.340 -10.639 -40.516 1.00 35.32 20 ASN A N 8
ATOM 4673 C CA . ASN A 1 20 ? -11.064 -9.575 -41.219 1.00 41.03 20 ASN A CA 8
ATOM 4674 C C . ASN A 1 20 ? -10.353 -8.238 -41.015 1.00 44.52 20 ASN A C 8
ATOM 4675 O O . ASN A 1 20 ? -10.830 -7.195 -41.465 1.00 13.00 20 ASN A O 8
ATOM 4686 N N . TYR A 1 21 ? -9.212 -8.289 -40.319 1.00 44.12 21 TYR A N 8
ATOM 4687 C CA . TYR A 1 21 ? -8.372 -7.121 -40.051 1.00 23.34 21 TYR A CA 8
ATOM 4688 C C . TYR A 1 21 ? -9.151 -5.974 -39.397 1.00 41.52 21 TYR A C 8
ATOM 4689 O O . TYR A 1 21 ? -8.688 -4.832 -39.384 1.00 33.44 21 TYR A O 8
ATOM 4707 N N . ARG A 1 22 ? -10.318 -6.274 -38.835 1.00 24.40 22 ARG A N 8
ATOM 4708 C CA . ARG A 1 22 ? -11.163 -5.237 -38.250 1.00 74.15 22 ARG A CA 8
ATOM 4709 C C . ARG A 1 22 ? -10.881 -5.098 -36.754 1.00 1.43 22 ARG A C 8
ATOM 4710 O O . ARG A 1 22 ? -11.543 -5.715 -35.914 1.00 25.41 22 ARG A O 8
ATOM 4731 N N . ALA A 1 23 ? -9.865 -4.305 -36.449 1.00 71.14 23 ALA A N 8
ATOM 4732 C CA . ALA A 1 23 ? -9.490 -3.981 -35.078 1.00 14.02 23 ALA A CA 8
ATOM 4733 C C . ALA A 1 23 ? -8.566 -2.774 -35.081 1.00 72.32 23 ALA A C 8
ATOM 4734 O O . ALA A 1 23 ? -7.869 -2.532 -36.071 1.00 71.02 23 ALA A O 8
ATOM 4741 N N . ARG A 1 24 ? -8.556 -2.015 -33.992 1.00 42.11 24 ARG A N 8
ATOM 4742 C CA . ARG A 1 24 ? -7.611 -0.907 -33.860 1.00 75.22 24 ARG A CA 8
ATOM 4743 C C . ARG A 1 24 ? -7.202 -0.704 -32.410 1.00 3.20 24 ARG A C 8
ATOM 4744 O O . ARG A 1 24 ? -8.047 -0.679 -31.512 1.00 62.32 24 ARG A O 8
ATOM 4765 N N . CYS A 1 25 ? -5.904 -0.568 -32.192 1.00 2.13 25 CYS A N 8
ATOM 4766 C CA . CYS A 1 25 ? -5.362 -0.252 -30.879 1.00 73.43 25 CYS A CA 8
ATOM 4767 C C . CYS A 1 25 ? -4.625 1.086 -30.916 1.00 53.52 25 CYS A C 8
ATOM 4768 O O . CYS A 1 25 ? -3.857 1.367 -31.843 1.00 54.53 25 CYS A O 8
ATOM 4776 N N . ARG A 1 26 ? -4.876 1.912 -29.909 1.00 61.05 26 ARG A N 8
ATOM 4777 C CA . ARG A 1 26 ? -4.235 3.211 -29.796 1.00 44.13 26 ARG A CA 8
ATOM 4778 C C . ARG A 1 26 ? -4.098 3.571 -28.320 1.00 33.43 26 ARG A C 8
ATOM 4779 O O . ARG A 1 26 ? -5.032 3.360 -27.539 1.00 52.13 26 ARG A O 8
ATOM 4800 N N . LYS A 1 27 ? -2.929 4.091 -27.940 1.00 5.15 27 LYS A N 8
ATOM 4801 C CA . LYS A 1 27 ? -2.625 4.384 -26.537 1.00 44.22 27 LYS A CA 8
ATOM 4802 C C . LYS A 1 27 ? -2.904 3.149 -25.675 1.00 64.52 27 LYS A C 8
ATOM 4803 O O . LYS A 1 27 ? -3.266 3.253 -24.502 1.00 74.55 27 LYS A O 8
ATOM 4822 N N . GLY A 1 28 ? -2.692 1.979 -26.273 1.00 71.40 28 GLY A N 8
ATOM 4823 C CA . GLY A 1 28 ? -2.943 0.720 -25.597 1.00 41.23 28 GLY A CA 8
ATOM 4824 C C . GLY A 1 28 ? -4.390 0.272 -25.693 1.00 33.12 28 GLY A C 8
ATOM 4825 O O . GLY A 1 28 ? -4.672 -0.928 -25.653 1.00 62.34 28 GLY A O 8
ATOM 4829 N N . TYR A 1 29 ? -5.312 1.224 -25.832 1.00 41.32 29 TYR A N 8
ATOM 4830 C CA . TYR A 1 29 ? -6.733 0.917 -25.852 1.00 40.44 29 TYR A CA 8
ATOM 4831 C C . TYR A 1 29 ? -7.101 0.163 -27.123 1.00 12.45 29 TYR A C 8
ATOM 4832 O O . TYR A 1 29 ? -6.535 0.415 -28.186 1.00 20.54 29 TYR A O 8
ATOM 4850 N N . CYS A 1 30 ? -8.073 -0.729 -27.013 1.00 64.15 30 CYS A N 8
ATOM 4851 C CA . CYS A 1 30 ? -8.411 -1.644 -28.096 1.00 52.34 30 CYS A CA 8
ATOM 4852 C C . CYS A 1 30 ? -9.878 -1.497 -28.492 1.00 14.53 30 CYS A C 8
ATOM 4853 O O . CYS A 1 30 ? -10.750 -1.383 -27.627 1.00 71.31 30 CYS A O 8
ATOM 4861 N N . VAL A 1 31 ? -10.142 -1.495 -29.796 1.00 71.25 31 VAL A N 8
ATOM 4862 C CA . VAL A 1 31 ? -11.508 -1.490 -30.315 1.00 42.23 31 VAL A CA 8
ATOM 4863 C C . VAL A 1 31 ? -11.678 -2.605 -31.353 1.00 1.14 31 VAL A C 8
ATOM 4864 O O . VAL A 1 31 ? -10.859 -2.745 -32.274 1.00 54.43 31 VAL A O 8
ATOM 4877 N N . ARG A 1 32 ? -12.727 -3.406 -31.178 1.00 45.24 32 ARG A N 8
ATOM 4878 C CA . ARG A 1 32 ? -13.004 -4.540 -32.056 1.00 43.33 32 ARG A CA 8
ATOM 4879 C C . ARG A 1 32 ? -14.457 -4.506 -32.531 1.00 61.35 32 ARG A C 8
ATOM 4880 O O . ARG A 1 32 ? -15.377 -4.301 -31.732 1.00 63.23 32 ARG A O 8
ATOM 4901 N N . ARG A 1 33 ? -14.659 -4.691 -33.831 1.00 11.44 33 ARG A N 8
ATOM 4902 C CA . ARG A 1 33 ? -16.000 -4.723 -34.415 1.00 75.21 33 ARG A CA 8
ATOM 4903 C C . ARG A 1 33 ? -16.252 -6.084 -35.062 1.00 4.14 33 ARG A C 8
ATOM 4904 O O . ARG A 1 33 ? -15.702 -6.380 -36.128 1.00 21.30 33 ARG A O 8
ATOM 4925 N N . ARG A 1 34 ? -17.066 -6.919 -34.420 1.00 14.31 34 ARG A N 8
ATOM 4926 C CA . ARG A 1 34 ? -17.385 -8.226 -34.973 1.00 63.45 34 ARG A CA 8
ATOM 4927 C C . ARG A 1 34 ? -18.498 -8.100 -36.015 1.00 4.22 34 ARG A C 8
ATOM 4928 O O . ARG A 1 34 ? -19.682 -8.244 -35.713 1.00 3.12 34 ARG A O 8
ATOM 4949 N N . ILE A 1 35 ? -18.104 -7.804 -37.250 1.00 42.23 35 ILE A N 8
ATOM 4950 C CA . ILE A 1 35 ? -19.025 -7.677 -38.364 1.00 72.41 35 ILE A CA 8
ATOM 4951 C C . ILE A 1 35 ? -19.505 -9.064 -38.840 1.00 74.25 35 ILE A C 8
ATOM 4952 O O . ILE A 1 35 ? -19.800 -9.277 -40.019 1.00 40.00 35 ILE A O 8
ATOM 4968 N N . ARG A 1 36 ? -19.629 -9.992 -37.899 1.00 24.43 36 ARG A N 8
ATOM 4969 C CA . ARG A 1 36 ? -19.966 -11.375 -38.198 1.00 12.12 36 ARG A CA 8
ATOM 4970 C C . ARG A 1 36 ? -20.665 -12.006 -36.988 1.00 14.44 36 ARG A C 8
ATOM 4971 O O . ARG A 1 36 ? -20.052 -12.059 -35.901 1.00 72.04 36 ARG A O 8
ATOM 4993 N N . ALA A 1 1 ? -18.915 -9.143 -4.737 1.00 21.34 1 ALA A N 9
ATOM 4994 C CA . ALA A 1 1 ? -19.033 -8.361 -5.987 1.00 51.55 1 ALA A CA 9
ATOM 4995 C C . ALA A 1 1 ? -18.292 -9.054 -7.125 1.00 43.41 1 ALA A C 9
ATOM 4996 O O . ALA A 1 1 ? -17.190 -9.582 -6.933 1.00 0.30 1 ALA A O 9
ATOM 5005 N N . PHE A 1 2 ? -18.891 -9.042 -8.310 1.00 2.24 2 PHE A N 9
ATOM 5006 C CA . PHE A 1 2 ? -18.297 -9.664 -9.486 1.00 25.40 2 PHE A CA 9
ATOM 5007 C C . PHE A 1 2 ? -17.479 -8.623 -10.232 1.00 61.45 2 PHE A C 9
ATOM 5008 O O . PHE A 1 2 ? -17.826 -8.202 -11.337 1.00 11.13 2 PHE A O 9
ATOM 5025 N N . ILE A 1 3 ? -16.402 -8.191 -9.594 1.00 71.14 3 ILE A N 9
ATOM 5026 C CA . ILE A 1 3 ? -15.589 -7.104 -10.108 1.00 25.42 3 ILE A CA 9
ATOM 5027 C C . ILE A 1 3 ? -14.884 -7.516 -11.400 1.00 13.40 3 ILE A C 9
ATOM 5028 O O . ILE A 1 3 ? -14.244 -8.569 -11.460 1.00 44.14 3 ILE A O 9
ATOM 5044 N N . GLN A 1 4 ? -15.019 -6.688 -12.430 1.00 72.04 4 GLN A N 9
ATOM 5045 C CA . GLN A 1 4 ? -14.385 -6.938 -13.721 1.00 42.20 4 GLN A CA 9
ATOM 5046 C C . GLN A 1 4 ? -13.564 -5.726 -14.147 1.00 23.13 4 GLN A C 9
ATOM 5047 O O . GLN A 1 4 ? -14.122 -4.697 -14.539 1.00 62.45 4 GLN A O 9
ATOM 5061 N N . LEU A 1 5 ? -12.248 -5.840 -14.039 1.00 65.04 5 LEU A N 9
ATOM 5062 C CA . LEU A 1 5 ? -11.341 -4.791 -14.492 1.00 44.33 5 LEU A CA 9
ATOM 5063 C C . LEU A 1 5 ? -10.899 -5.089 -15.923 1.00 51.32 5 LEU A C 9
ATOM 5064 O O . LEU A 1 5 ? -10.674 -6.248 -16.272 1.00 53.41 5 LEU A O 9
ATOM 5080 N N . SER A 1 6 ? -10.794 -4.054 -16.747 1.00 50.04 6 SER A N 9
ATOM 5081 C CA . SER A 1 6 ? -10.380 -4.224 -18.136 1.00 34.44 6 SER A CA 9
ATOM 5082 C C . SER A 1 6 ? -8.864 -4.376 -18.229 1.00 30.22 6 SER A C 9
ATOM 5083 O O . SER A 1 6 ? -8.109 -3.595 -17.642 1.00 11.04 6 SER A O 9
ATOM 5091 N N . LYS A 1 7 ? -8.432 -5.379 -18.977 1.00 22.33 7 LYS A N 9
ATOM 5092 C CA . LYS A 1 7 ? -7.012 -5.672 -19.151 1.00 32.45 7 LYS A CA 9
ATOM 5093 C C . LYS A 1 7 ? -6.525 -5.101 -20.481 1.00 73.25 7 LYS A C 9
ATOM 5094 O O . LYS A 1 7 ? -7.271 -5.091 -21.462 1.00 74.44 7 LYS A O 9
ATOM 5113 N N . PRO A 1 8 ? -5.281 -4.587 -20.526 1.00 42.24 8 PRO A N 9
ATOM 5114 C CA . PRO A 1 8 ? -4.696 -4.037 -21.756 1.00 50.22 8 PRO A CA 9
ATOM 5115 C C . PRO A 1 8 ? -4.477 -5.116 -22.821 1.00 0.41 8 PRO A C 9
ATOM 5116 O O . PRO A 1 8 ? -4.528 -6.314 -22.528 1.00 61.20 8 PRO A O 9
ATOM 5127 N N . CYS A 1 9 ? -4.226 -4.681 -24.049 1.00 43.32 9 CYS A N 9
ATOM 5128 C CA . CYS A 1 9 ? -4.051 -5.587 -25.179 1.00 12.12 9 CYS A CA 9
ATOM 5129 C C . CYS A 1 9 ? -2.986 -5.050 -26.143 1.00 63.03 9 CYS A C 9
ATOM 5130 O O . CYS A 1 9 ? -2.366 -4.018 -25.878 1.00 72.43 9 CYS A O 9
ATOM 5138 N N . ILE A 1 10 ? -2.779 -5.765 -27.246 1.00 5.21 10 ILE A N 9
ATOM 5139 C CA . ILE A 1 10 ? -1.721 -5.443 -28.210 1.00 70.44 10 ILE A CA 9
ATOM 5140 C C . ILE A 1 10 ? -2.109 -4.227 -29.065 1.00 42.23 10 ILE A C 9
ATOM 5141 O O . ILE A 1 10 ? -3.284 -3.887 -29.158 1.00 21.31 10 ILE A O 9
ATOM 5157 N N . SER A 1 11 ? -1.120 -3.584 -29.694 1.00 11.31 11 SER A N 9
ATOM 5158 C CA . SER A 1 11 ? -1.334 -2.328 -30.420 1.00 51.24 11 SER A CA 9
ATOM 5159 C C . SER A 1 11 ? -1.706 -2.540 -31.901 1.00 24.23 11 SER A C 9
ATOM 5160 O O . SER A 1 11 ? -1.744 -3.679 -32.405 1.00 23.22 11 SER A O 9
ATOM 5168 N N . ASP A 1 12 ? -1.961 -1.418 -32.594 1.00 1.22 12 ASP A N 9
ATOM 5169 C CA . ASP A 1 12 ? -2.397 -1.422 -33.998 1.00 3.44 12 ASP A CA 9
ATOM 5170 C C . ASP A 1 12 ? -1.489 -2.303 -34.842 1.00 32.41 12 ASP A C 9
ATOM 5171 O O . ASP A 1 12 ? -1.953 -3.084 -35.675 1.00 4.05 12 ASP A O 9
ATOM 5180 N N . LYS A 1 13 ? -0.190 -2.169 -34.596 1.00 62.52 13 LYS A N 9
ATOM 5181 C CA . LYS A 1 13 ? 0.840 -2.860 -35.367 1.00 24.34 13 LYS A CA 9
ATOM 5182 C C . LYS A 1 13 ? 0.552 -4.354 -35.493 1.00 41.31 13 LYS A C 9
ATOM 5183 O O . LYS A 1 13 ? 0.864 -4.970 -36.510 1.00 31.51 13 LYS A O 9
ATOM 5202 N N . GLU A 1 14 ? -0.056 -4.932 -34.459 1.00 12.35 14 GLU A N 9
ATOM 5203 C CA . GLU A 1 14 ? -0.268 -6.376 -34.417 1.00 14.13 14 GLU A CA 9
ATOM 5204 C C . GLU A 1 14 ? -1.752 -6.721 -34.408 1.00 43.44 14 GLU A C 9
ATOM 5205 O O . GLU A 1 14 ? -2.126 -7.892 -34.529 1.00 4.14 14 GLU A O 9
ATOM 5217 N N . CYS A 1 15 ? -2.597 -5.705 -34.253 1.00 55.21 15 CYS A N 9
ATOM 5218 C CA . CYS A 1 15 ? -4.037 -5.876 -34.433 1.00 24.11 15 CYS A CA 9
ATOM 5219 C C . CYS A 1 15 ? -4.407 -5.837 -35.918 1.00 52.13 15 CYS A C 9
ATOM 5220 O O . CYS A 1 15 ? -5.531 -6.176 -36.297 1.00 34.13 15 CYS A O 9
ATOM 5228 N N . SER A 1 16 ? -3.457 -5.423 -36.758 1.00 13.23 16 SER A N 9
ATOM 5229 C CA . SER A 1 16 ? -3.674 -5.378 -38.201 1.00 30.43 16 SER A CA 9
ATOM 5230 C C . SER A 1 16 ? -3.790 -6.799 -38.771 1.00 3.33 16 SER A C 9
ATOM 5231 O O . SER A 1 16 ? -2.797 -7.393 -39.204 1.00 42.34 16 SER A O 9
ATOM 5239 N N . ILE A 1 17 ? -5.005 -7.347 -38.723 1.00 11.33 17 ILE A N 9
ATOM 5240 C CA . ILE A 1 17 ? -5.285 -8.699 -39.214 1.00 53.52 17 ILE A CA 9
ATOM 5241 C C . ILE A 1 17 ? -6.352 -8.646 -40.311 1.00 11.22 17 ILE A C 9
ATOM 5242 O O . ILE A 1 17 ? -7.237 -7.792 -40.276 1.00 51.54 17 ILE A O 9
ATOM 5258 N N . VAL A 1 18 ? -6.265 -9.563 -41.275 1.00 65.34 18 VAL A N 9
ATOM 5259 C CA . VAL A 1 18 ? -7.211 -9.613 -42.391 1.00 73.51 18 VAL A CA 9
ATOM 5260 C C . VAL A 1 18 ? -8.651 -9.791 -41.894 1.00 33.34 18 VAL A C 9
ATOM 5261 O O . VAL A 1 18 ? -9.600 -9.315 -42.518 1.00 33.03 18 VAL A O 9
ATOM 5274 N N . LYS A 1 19 ? -8.801 -10.471 -40.758 1.00 14.14 19 LYS A N 9
ATOM 5275 C CA . LYS A 1 19 ? -10.125 -10.730 -40.185 1.00 40.02 19 LYS A CA 9
ATOM 5276 C C . LYS A 1 19 ? -10.668 -9.504 -39.461 1.00 12.12 19 LYS A C 9
ATOM 5277 O O . LYS A 1 19 ? -11.800 -9.502 -38.981 1.00 61.20 19 LYS A O 9
ATOM 5296 N N . ASN A 1 20 ? -9.856 -8.466 -39.399 1.00 35.32 20 ASN A N 9
ATOM 5297 C CA . ASN A 1 20 ? -10.236 -7.212 -38.762 1.00 41.03 20 ASN A CA 9
ATOM 5298 C C . ASN A 1 20 ? -10.413 -6.139 -39.828 1.00 44.52 20 ASN A C 9
ATOM 5299 O O . ASN A 1 20 ? -9.499 -5.359 -40.109 1.00 13.00 20 ASN A O 9
ATOM 5310 N N . TYR A 1 21 ? -11.590 -6.133 -40.444 1.00 44.12 21 TYR A N 9
ATOM 5311 C CA . TYR A 1 21 ? -11.904 -5.192 -41.519 1.00 23.34 21 TYR A CA 9
ATOM 5312 C C . TYR A 1 21 ? -11.736 -3.746 -41.055 1.00 41.52 21 TYR A C 9
ATOM 5313 O O . TYR A 1 21 ? -11.386 -2.864 -41.844 1.00 33.44 21 TYR A O 9
ATOM 5331 N N . ARG A 1 22 ? -11.991 -3.509 -39.774 1.00 24.40 22 ARG A N 9
ATOM 5332 C CA . ARG A 1 22 ? -11.811 -2.191 -39.186 1.00 74.15 22 ARG A CA 9
ATOM 5333 C C . ARG A 1 22 ? -11.594 -2.328 -37.680 1.00 1.43 22 ARG A C 9
ATOM 5334 O O . ARG A 1 22 ? -12.524 -2.644 -36.935 1.00 25.41 22 ARG A O 9
ATOM 5355 N N . ALA A 1 23 ? -10.352 -2.120 -37.248 1.00 71.14 23 ALA A N 9
ATOM 5356 C CA . ALA A 1 23 ? -9.993 -2.198 -35.834 1.00 14.02 23 ALA A CA 9
ATOM 5357 C C . ALA A 1 23 ? -8.766 -1.339 -35.550 1.00 72.32 23 ALA A C 9
ATOM 5358 O O . ALA A 1 23 ? -7.901 -1.178 -36.413 1.00 71.02 23 ALA A O 9
ATOM 5365 N N . ARG A 1 24 ? -8.702 -0.788 -34.343 1.00 42.11 24 ARG A N 9
ATOM 5366 C CA . ARG A 1 24 ? -7.575 0.037 -33.906 1.00 75.22 24 ARG A CA 9
ATOM 5367 C C . ARG A 1 24 ? -7.300 -0.205 -32.423 1.00 3.20 24 ARG A C 9
ATOM 5368 O O . ARG A 1 24 ? -8.190 -0.048 -31.589 1.00 62.32 24 ARG A O 9
ATOM 5389 N N . CYS A 1 25 ? -6.073 -0.593 -32.108 1.00 2.13 25 CYS A N 9
ATOM 5390 C CA . CYS A 1 25 ? -5.673 -0.877 -30.732 1.00 73.43 25 CYS A CA 9
ATOM 5391 C C . CYS A 1 25 ? -4.543 0.063 -30.327 1.00 53.52 25 CYS A C 9
ATOM 5392 O O . CYS A 1 25 ? -3.479 0.057 -30.945 1.00 54.53 25 CYS A O 9
ATOM 5400 N N . ARG A 1 26 ? -4.759 0.858 -29.287 1.00 61.05 26 ARG A N 9
ATOM 5401 C CA . ARG A 1 26 ? -3.841 1.936 -28.963 1.00 44.13 26 ARG A CA 9
ATOM 5402 C C . ARG A 1 26 ? -3.786 2.177 -27.456 1.00 33.43 26 ARG A C 9
ATOM 5403 O O . ARG A 1 26 ? -4.813 2.137 -26.777 1.00 52.13 26 ARG A O 9
ATOM 5424 N N . LYS A 1 27 ? -2.572 2.407 -26.946 1.00 5.15 27 LYS A N 9
ATOM 5425 C CA . LYS A 1 27 ? -2.348 2.709 -25.529 1.00 44.22 27 LYS A CA 9
ATOM 5426 C C . LYS A 1 27 ? -2.943 1.629 -24.620 1.00 64.52 27 LYS A C 9
ATOM 5427 O O . LYS A 1 27 ? -3.404 1.914 -23.511 1.00 74.55 27 LYS A O 9
ATOM 5446 N N . GLY A 1 28 ? -2.921 0.391 -25.100 1.00 71.40 28 GLY A N 9
ATOM 5447 C CA . GLY A 1 28 ? -3.383 -0.736 -24.305 1.00 41.23 28 GLY A CA 9
ATOM 5448 C C . GLY A 1 28 ? -4.843 -1.070 -24.539 1.00 33.12 28 GLY A C 9
ATOM 5449 O O . GLY A 1 28 ? -5.301 -2.153 -24.175 1.00 62.34 28 GLY A O 9
ATOM 5453 N N . TYR A 1 29 ? -5.575 -0.149 -25.153 1.00 41.32 29 TYR A N 9
ATOM 5454 C CA . TYR A 1 29 ? -6.992 -0.358 -25.435 1.00 40.44 29 TYR A CA 9
ATOM 5455 C C . TYR A 1 29 ? -7.169 -0.925 -26.843 1.00 12.45 29 TYR A C 9
ATOM 5456 O O . TYR A 1 29 ? -6.353 -0.664 -27.725 1.00 20.54 29 TYR A O 9
ATOM 5474 N N . CYS A 1 30 ? -8.230 -1.703 -27.051 1.00 64.15 30 CYS A N 9
ATOM 5475 C CA . CYS A 1 30 ? -8.546 -2.250 -28.370 1.00 52.34 30 CYS A CA 9
ATOM 5476 C C . CYS A 1 30 ? -9.967 -1.880 -28.785 1.00 14.53 30 CYS A C 9
ATOM 547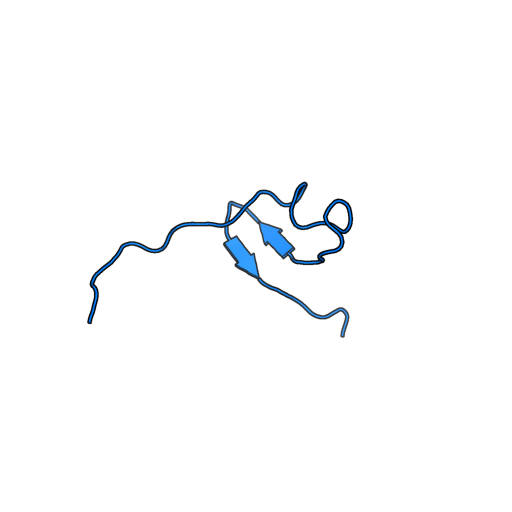7 O O . CYS A 1 30 ? -10.929 -2.170 -28.074 1.00 71.31 30 CYS A O 9
ATOM 5485 N N . VAL A 1 31 ? -10.080 -1.227 -29.938 1.00 71.25 31 VAL A N 9
ATOM 5486 C CA . VAL A 1 31 ? -11.369 -0.854 -30.510 1.00 42.23 31 VAL A CA 9
ATOM 5487 C C . VAL A 1 31 ? -11.640 -1.687 -31.759 1.00 1.14 31 VAL A C 9
ATOM 5488 O O . VAL A 1 31 ? -10.892 -1.619 -32.734 1.00 54.43 31 VAL A O 9
ATOM 5501 N N . ARG A 1 32 ? -12.699 -2.482 -31.715 1.00 45.24 32 ARG A N 9
ATOM 5502 C CA . ARG A 1 32 ? -13.093 -3.323 -32.840 1.00 43.33 32 ARG A CA 9
ATOM 5503 C C . ARG A 1 32 ? -14.606 -3.244 -33.015 1.00 61.35 32 ARG A C 9
ATOM 5504 O O . ARG A 1 32 ? -15.344 -3.120 -32.033 1.00 63.23 32 ARG A O 9
ATOM 5525 N N . ARG A 1 33 ? -15.068 -3.305 -34.259 1.00 11.44 33 ARG A N 9
ATOM 5526 C CA . ARG A 1 33 ? -16.498 -3.250 -34.537 1.00 75.21 33 ARG A CA 9
ATOM 5527 C C . ARG A 1 33 ? -17.180 -4.518 -34.024 1.00 4.14 33 ARG A C 9
ATOM 5528 O O . ARG A 1 33 ? -17.270 -5.520 -34.734 1.00 21.30 33 ARG A O 9
ATOM 5549 N N . ARG A 1 34 ? -17.613 -4.478 -32.771 1.00 14.31 34 ARG A N 9
ATOM 5550 C CA . ARG A 1 34 ? -18.287 -5.612 -32.149 1.00 63.45 34 ARG A CA 9
ATOM 5551 C C . ARG A 1 34 ? -19.673 -5.804 -32.767 1.00 4.22 34 ARG A C 9
ATOM 5552 O O . ARG A 1 34 ? -20.647 -5.189 -32.327 1.00 3.12 34 ARG A O 9
ATOM 5573 N N . ILE A 1 35 ? -19.741 -6.624 -33.812 1.00 42.23 35 ILE A N 9
ATOM 5574 C CA . ILE A 1 35 ? -21.003 -6.904 -34.498 1.00 72.41 35 ILE A CA 9
ATOM 5575 C C . ILE A 1 35 ? -21.966 -7.656 -33.576 1.00 74.25 35 ILE A C 9
ATOM 5576 O O . ILE A 1 35 ? -23.154 -7.340 -33.507 1.00 40.00 35 ILE A O 9
ATOM 5592 N N . ARG A 1 36 ? -21.441 -8.648 -32.865 1.00 24.43 36 ARG A N 9
ATOM 5593 C CA . ARG A 1 36 ? -22.238 -9.446 -31.941 1.00 12.12 36 ARG A CA 9
ATOM 5594 C C . ARG A 1 36 ? -21.659 -9.331 -30.530 1.00 14.44 36 ARG A C 9
ATOM 5595 O O . ARG A 1 36 ? -20.623 -9.975 -30.255 1.00 72.04 36 ARG A O 9
ATOM 5617 N N . ALA A 1 1 ? -3.348 5.284 0.376 1.00 21.34 1 ALA A N 10
ATOM 5618 C CA . ALA A 1 1 ? -3.679 5.462 -1.054 1.00 51.55 1 ALA A CA 10
ATOM 5619 C C . ALA A 1 1 ? -4.395 4.227 -1.589 1.00 43.41 1 ALA A C 10
ATOM 5620 O O . ALA A 1 1 ? -4.399 3.174 -0.947 1.00 0.30 1 ALA A O 10
ATOM 5629 N N . PHE A 1 2 ? -4.993 4.358 -2.770 1.00 2.24 2 PHE A N 10
ATOM 5630 C CA . PHE A 1 2 ? -5.704 3.254 -3.414 1.00 25.40 2 PHE A CA 10
ATOM 5631 C C . PHE A 1 2 ? -5.068 2.951 -4.765 1.00 61.45 2 PHE A C 10
ATOM 5632 O O . PHE A 1 2 ? -5.381 3.598 -5.770 1.00 11.13 2 PHE A O 10
ATOM 5649 N N . ILE A 1 3 ? -4.149 1.994 -4.781 1.00 71.14 3 ILE A N 10
ATOM 5650 C CA . ILE A 1 3 ? -3.451 1.634 -6.003 1.00 25.42 3 ILE A CA 10
ATOM 5651 C C . ILE A 1 3 ? -4.349 0.769 -6.892 1.00 13.40 3 ILE A C 10
ATOM 5652 O O . ILE A 1 3 ? -4.845 -0.279 -6.466 1.00 44.14 3 ILE A O 10
ATOM 5668 N N . GLN A 1 4 ? -4.583 1.230 -8.115 1.00 72.04 4 GLN A N 10
ATOM 5669 C CA . GLN A 1 4 ? -5.434 0.526 -9.072 1.00 42.20 4 GLN A CA 10
ATOM 5670 C C . GLN A 1 4 ? -4.738 0.424 -10.425 1.00 23.13 4 GLN A C 10
ATOM 5671 O O . GLN A 1 4 ? -4.367 1.441 -11.019 1.00 62.45 4 GLN A O 10
ATOM 5685 N N . LEU A 1 5 ? -4.549 -0.804 -10.894 1.00 65.04 5 LEU A N 10
ATOM 5686 C CA . LEU A 1 5 ? -3.933 -1.063 -12.191 1.00 44.33 5 LEU A CA 10
ATOM 5687 C C . LEU A 1 5 ? -4.958 -1.695 -13.135 1.00 51.32 5 LEU A C 10
ATOM 5688 O O . LEU A 1 5 ? -5.856 -2.416 -12.690 1.00 53.41 5 LEU A O 10
ATOM 5704 N N . SER A 1 6 ? -4.819 -1.419 -14.428 1.00 50.04 6 SER A N 10
ATOM 5705 C CA . SER A 1 6 ? -5.726 -1.947 -15.445 1.00 34.44 6 SER A CA 10
ATOM 5706 C C . SER A 1 6 ? -4.971 -2.870 -16.405 1.00 30.22 6 SER A C 10
ATOM 5707 O O . SER A 1 6 ? -3.747 -3.006 -16.313 1.00 11.04 6 SER A O 10
ATOM 5715 N N . LYS A 1 7 ? -5.704 -3.504 -17.319 1.00 22.33 7 LYS A N 10
ATOM 5716 C CA . LYS A 1 7 ? -5.114 -4.407 -18.310 1.00 32.45 7 LYS A CA 10
ATOM 5717 C C . LYS A 1 7 ? -5.137 -3.767 -19.703 1.00 73.25 7 LYS A C 10
ATOM 5718 O O . LYS A 1 7 ? -6.179 -3.717 -20.355 1.00 74.44 7 LYS A O 10
ATOM 5737 N N . PRO A 1 8 ? -3.994 -3.224 -20.158 1.00 42.24 8 PRO A N 10
ATOM 5738 C CA . PRO A 1 8 ? -3.875 -2.614 -21.484 1.00 50.22 8 PRO A CA 10
ATOM 5739 C C . PRO A 1 8 ? -3.548 -3.648 -22.564 1.00 0.41 8 PRO A C 10
ATOM 5740 O O . PRO A 1 8 ? -3.488 -4.852 -22.289 1.00 61.20 8 PRO A O 10
ATOM 5751 N N . CYS A 1 9 ? -3.325 -3.173 -23.782 1.00 43.32 9 CYS A N 10
ATOM 5752 C CA . CYS A 1 9 ? -3.041 -4.046 -24.916 1.00 12.12 9 CYS A CA 10
ATOM 5753 C C . CYS A 1 9 ? -2.036 -3.394 -25.871 1.00 63.03 9 CYS A C 10
ATOM 5754 O O . CYS A 1 9 ? -1.501 -2.318 -25.587 1.00 72.43 9 CYS A O 10
ATOM 5762 N N . ILE A 1 10 ? -1.778 -4.059 -26.991 1.00 5.21 10 ILE A N 10
ATOM 5763 C CA . ILE A 1 10 ? -0.762 -3.619 -27.950 1.00 70.44 10 ILE A CA 10
ATOM 5764 C C . ILE A 1 10 ? -1.307 -2.608 -28.964 1.00 42.23 10 ILE A C 10
ATOM 5765 O O . ILE A 1 10 ? -2.483 -2.244 -28.930 1.00 21.31 10 ILE A O 10
ATOM 5781 N N . SER A 1 11 ? -0.428 -2.165 -29.861 1.00 11.31 11 SER A N 10
ATOM 5782 C CA . SER A 1 11 ? -0.759 -1.161 -30.870 1.00 51.24 11 SER A CA 10
ATOM 5783 C C . SER A 1 11 ? -1.166 -1.817 -32.194 1.00 24.23 11 SER A C 10
ATOM 5784 O O . SER A 1 11 ? -1.149 -3.046 -32.326 1.00 23.22 11 SER A O 10
ATOM 5792 N N . ASP A 1 12 ? -1.521 -0.979 -33.171 1.00 1.22 12 ASP A N 10
ATOM 5793 C CA . ASP A 1 12 ? -1.908 -1.434 -34.511 1.00 3.44 12 ASP A CA 10
ATOM 5794 C C . ASP A 1 12 ? -0.873 -2.394 -35.095 1.00 32.41 12 ASP A C 10
ATOM 5795 O O . ASP A 1 12 ? -1.207 -3.270 -35.887 1.00 4.05 12 ASP A O 10
ATOM 5804 N N . LYS A 1 13 ? 0.383 -2.220 -34.699 1.00 62.52 13 LYS A N 10
ATOM 5805 C CA . LYS A 1 13 ? 1.492 -2.998 -35.254 1.00 24.34 13 LYS A CA 10
ATOM 5806 C C . LYS A 1 13 ? 1.387 -4.495 -34.914 1.00 41.31 13 LYS A C 10
ATOM 5807 O O . LYS A 1 13 ? 2.172 -5.303 -35.409 1.00 31.51 13 LYS A O 10
ATOM 5826 N N . GLU A 1 14 ? 0.435 -4.855 -34.057 1.00 12.35 14 GLU A N 10
ATOM 5827 C CA . GLU A 1 14 ? 0.141 -6.267 -33.774 1.00 14.13 14 GLU A CA 10
ATOM 5828 C C . GLU A 1 14 ? -1.365 -6.503 -33.894 1.00 43.44 14 GLU A C 10
ATOM 5829 O O . GLU A 1 14 ? -1.817 -7.594 -34.239 1.00 4.14 14 GLU A O 10
ATOM 5841 N N . CYS A 1 15 ? -2.129 -5.450 -33.621 1.00 55.21 15 CYS A N 10
ATOM 5842 C CA . CYS A 1 15 ? -3.583 -5.474 -33.740 1.00 24.11 15 CYS A CA 10
ATOM 5843 C C . CYS A 1 15 ? -3.999 -5.637 -35.205 1.00 52.13 15 CYS A C 10
ATOM 5844 O O . CYS A 1 15 ? -4.780 -6.524 -35.551 1.00 34.13 15 CYS A O 10
ATOM 5852 N N . SER A 1 16 ? -3.452 -4.783 -36.065 1.00 13.23 16 SER A N 10
ATOM 5853 C CA . SER A 1 16 ? -3.767 -4.814 -37.483 1.00 30.43 16 SER A CA 10
ATOM 5854 C C . SER A 1 16 ? -2.703 -5.613 -38.238 1.00 3.33 16 SER A C 10
ATOM 5855 O O . SER A 1 16 ? -1.723 -5.060 -38.752 1.00 42.34 16 SER A O 10
ATOM 5863 N N . ILE A 1 17 ? -2.878 -6.929 -38.238 1.00 11.33 17 ILE A N 10
ATOM 5864 C CA . ILE A 1 17 ? -2.017 -7.840 -38.991 1.00 53.52 17 ILE A CA 10
ATOM 5865 C C . ILE A 1 17 ? -2.880 -8.816 -39.789 1.00 11.22 17 ILE A C 10
ATOM 5866 O O . ILE A 1 17 ? -2.528 -9.221 -40.899 1.00 51.54 17 ILE A O 10
ATOM 5882 N N . VAL A 1 18 ? -4.023 -9.180 -39.216 1.00 65.34 18 VAL A N 10
ATOM 5883 C CA . VAL A 1 18 ? -4.970 -10.067 -39.875 1.00 73.51 18 VAL A CA 10
ATOM 5884 C C . VAL A 1 18 ? -5.997 -9.260 -40.662 1.00 33.34 18 VAL A C 10
ATOM 5885 O O . VAL A 1 18 ? -6.437 -8.194 -40.223 1.00 33.03 18 VAL A O 10
ATOM 5898 N N . LYS A 1 19 ? -6.353 -9.764 -41.836 1.00 14.14 19 LYS A N 10
ATOM 5899 C CA . LYS A 1 19 ? -7.379 -9.143 -42.669 1.00 40.02 19 LYS A CA 10
ATOM 5900 C C . LYS A 1 19 ? -8.722 -9.848 -42.466 1.00 12.12 19 LYS A C 10
ATOM 5901 O O . LYS A 1 19 ? -9.673 -9.632 -43.221 1.00 61.20 19 LYS A O 10
ATOM 5920 N N . ASN A 1 20 ? -8.782 -10.691 -41.435 1.00 35.32 20 ASN A N 10
ATOM 5921 C CA . ASN A 1 20 ? -9.994 -11.437 -41.101 1.00 41.03 20 ASN A CA 10
ATOM 5922 C C . ASN A 1 20 ? -11.051 -10.509 -40.507 1.00 44.52 20 ASN A C 10
ATOM 5923 O O . ASN A 1 20 ? -12.247 -10.660 -40.768 1.00 13.00 20 ASN A O 10
ATOM 5934 N N . TYR A 1 21 ? -10.599 -9.547 -39.708 1.00 44.12 21 TYR A N 10
ATOM 5935 C CA . TYR A 1 21 ? -11.492 -8.598 -39.051 1.00 23.34 21 TYR A CA 10
ATOM 5936 C C . TYR A 1 21 ? -10.816 -7.237 -38.912 1.00 41.52 21 TYR A C 10
ATOM 5937 O O . TYR A 1 21 ? -9.649 -7.073 -39.270 1.00 33.44 21 TYR A O 10
ATOM 5955 N N . ARG A 1 22 ? -11.559 -6.273 -38.383 1.00 24.40 22 ARG A N 10
ATOM 5956 C CA . ARG A 1 22 ? -11.080 -4.901 -38.242 1.00 74.15 22 ARG A CA 10
ATOM 5957 C C . ARG A 1 22 ? -10.827 -4.567 -36.770 1.00 1.43 22 ARG A C 10
ATOM 5958 O O . ARG A 1 22 ? -11.761 -4.325 -36.000 1.00 25.41 22 ARG A O 10
ATOM 5979 N N . ALA A 1 23 ? -9.555 -4.582 -36.384 1.00 71.14 23 ALA A N 10
ATOM 5980 C CA . ALA A 1 23 ? -9.147 -4.292 -35.013 1.00 14.02 23 ALA A CA 10
ATOM 5981 C C . ALA A 1 23 ? -8.487 -2.921 -34.932 1.00 72.32 23 ALA A C 10
ATOM 5982 O O . ALA A 1 23 ? -7.501 -2.661 -35.624 1.00 71.02 23 ALA A O 10
ATOM 5989 N N . ARG A 1 24 ? -9.028 -2.051 -34.089 1.00 42.11 24 ARG A N 10
ATOM 5990 C CA . ARG A 1 24 ? -8.456 -0.724 -33.875 1.00 75.22 24 ARG A CA 10
ATOM 5991 C C . ARG A 1 24 ? -7.868 -0.650 -32.463 1.00 3.20 24 ARG A C 10
ATOM 5992 O O . ARG A 1 24 ? -8.602 -0.532 -31.482 1.00 62.32 24 ARG A O 10
ATOM 6013 N N . CYS A 1 25 ? -6.548 -0.739 -32.368 1.00 2.13 25 CYS A N 10
ATOM 6014 C CA . CYS A 1 25 ? -5.861 -0.708 -31.081 1.00 73.43 25 CYS A CA 10
ATOM 6015 C C . CYS A 1 25 ? -4.873 0.459 -31.047 1.00 53.52 25 CYS A C 10
ATOM 6016 O O . CYS A 1 25 ? -3.941 0.511 -31.852 1.00 54.53 25 CYS A O 10
ATOM 6024 N N . ARG A 1 26 ? -5.082 1.394 -30.124 1.00 61.05 26 ARG A N 10
ATOM 6025 C CA . ARG A 1 26 ? -4.277 2.610 -30.076 1.00 44.13 26 ARG A CA 10
ATOM 6026 C C . ARG A 1 26 ? -4.014 3.032 -28.629 1.00 33.43 26 ARG A C 10
ATOM 6027 O O . ARG A 1 26 ? -4.891 2.907 -27.771 1.00 52.13 26 ARG A O 10
ATOM 6048 N N . LYS A 1 27 ? -2.800 3.520 -28.372 1.00 5.15 27 LYS A N 10
ATOM 6049 C CA . LYS A 1 27 ? -2.388 4.004 -27.047 1.00 44.22 27 LYS A CA 10
ATOM 6050 C C . LYS A 1 27 ? -2.607 2.953 -25.955 1.00 64.52 27 LYS A C 10
ATOM 6051 O O . LYS A 1 27 ? -2.866 3.286 -24.794 1.00 74.55 27 LYS A O 10
ATOM 6070 N N . GLY A 1 28 ? -2.453 1.686 -26.322 1.00 71.40 28 GLY A N 10
ATOM 6071 C CA . GLY A 1 28 ? -2.574 0.598 -25.362 1.00 41.23 28 GLY A CA 10
ATOM 6072 C C . GLY A 1 28 ? -4.011 0.283 -24.991 1.00 33.12 28 GLY A C 10
ATOM 6073 O O . GLY A 1 28 ? -4.267 -0.399 -23.996 1.00 62.34 28 GLY A O 10
ATOM 6077 N N . TYR A 1 29 ? -4.948 0.794 -25.777 1.00 41.32 29 TYR A N 10
ATOM 6078 C CA . TYR A 1 29 ? -6.360 0.500 -25.607 1.00 40.44 29 TYR A CA 10
ATOM 6079 C C . TYR A 1 29 ? -6.901 -0.053 -26.922 1.00 12.45 29 TYR A C 10
ATOM 6080 O O . TYR A 1 29 ? -6.721 0.556 -27.979 1.00 20.54 29 TYR A O 10
ATOM 6098 N N . CYS A 1 30 ? -7.561 -1.201 -26.861 1.00 64.15 30 CYS A N 10
ATOM 6099 C CA . CYS A 1 30 ? -7.937 -1.940 -28.064 1.00 52.34 30 CYS A CA 10
ATOM 6100 C C . CYS A 1 30 ? -9.448 -2.139 -28.182 1.00 14.53 30 CYS A C 10
ATOM 6101 O O . CYS A 1 30 ? -10.115 -2.521 -27.219 1.00 71.31 30 CYS A O 10
ATOM 6109 N N . VAL A 1 31 ? -9.974 -1.872 -29.377 1.00 71.25 31 VAL A N 10
ATOM 6110 C CA . VAL A 1 31 ? -11.369 -2.148 -29.710 1.00 42.23 31 VAL A CA 10
ATOM 6111 C C . VAL A 1 31 ? -11.454 -2.847 -31.070 1.00 1.14 31 VAL A C 10
ATOM 6112 O O . VAL A 1 31 ? -11.012 -2.311 -32.089 1.00 54.43 31 VAL A O 10
ATOM 6125 N N . ARG A 1 32 ? -11.994 -4.063 -31.074 1.00 45.24 32 ARG A N 10
ATOM 6126 C CA . ARG A 1 32 ? -12.154 -4.837 -32.303 1.00 43.33 32 ARG A CA 10
ATOM 6127 C C . ARG A 1 32 ? -13.598 -4.755 -32.793 1.00 61.35 32 ARG A C 10
ATOM 6128 O O . ARG A 1 32 ? -14.527 -5.161 -32.088 1.00 63.23 32 ARG A O 10
ATOM 6149 N N . ARG A 1 33 ? -13.781 -4.209 -33.993 1.00 11.44 33 ARG A N 10
ATOM 6150 C CA . ARG A 1 33 ? -15.106 -4.066 -34.582 1.00 75.21 33 ARG A CA 10
ATOM 6151 C C . ARG A 1 33 ? -15.473 -5.349 -35.321 1.00 4.14 33 ARG A C 10
ATOM 6152 O O . ARG A 1 33 ? -14.634 -5.944 -36.004 1.00 21.30 33 ARG A O 10
ATOM 6173 N N . ARG A 1 34 ? -16.719 -5.768 -35.191 1.00 14.31 34 ARG A N 10
ATOM 6174 C CA . ARG A 1 34 ? -17.164 -7.036 -35.761 1.00 63.45 34 ARG A CA 10
ATOM 6175 C C . ARG A 1 34 ? -17.588 -6.887 -37.219 1.00 4.22 34 ARG A C 10
ATOM 6176 O O . ARG A 1 34 ? -17.877 -5.785 -37.693 1.00 3.12 34 ARG A O 10
ATOM 6197 N N . ILE A 1 35 ? -17.585 -8.014 -37.921 1.00 42.23 35 ILE A N 10
ATOM 6198 C CA . ILE A 1 35 ? -18.121 -8.114 -39.276 1.00 72.41 35 ILE A CA 10
ATOM 6199 C C . ILE A 1 35 ? -19.219 -9.172 -39.271 1.00 74.25 35 ILE A C 10
ATOM 6200 O O . ILE A 1 35 ? -20.305 -8.978 -39.828 1.00 40.00 35 ILE A O 10
ATOM 6216 N N . ARG A 1 36 ? -18.912 -10.296 -38.623 1.00 24.43 36 ARG A N 10
ATOM 6217 C CA . ARG A 1 36 ? -19.898 -11.322 -38.304 1.00 12.12 36 ARG A CA 10
ATOM 6218 C C . ARG A 1 36 ? -19.824 -11.635 -36.807 1.00 14.44 36 ARG A C 10
ATOM 6219 O O . ARG A 1 36 ? -18.894 -12.368 -36.398 1.00 72.04 36 ARG A O 10
ATOM 6241 N N . ALA A 1 1 ? -13.127 -5.518 -4.473 1.00 21.34 1 ALA A N 11
ATOM 6242 C CA . ALA A 1 1 ? -13.258 -4.255 -5.235 1.00 51.55 1 ALA A CA 11
ATOM 6243 C C . ALA A 1 1 ? -13.738 -4.540 -6.653 1.00 43.41 1 ALA A C 11
ATOM 6244 O O . ALA A 1 1 ? -13.524 -5.635 -7.176 1.00 0.30 1 ALA A O 11
ATOM 6253 N N . PHE A 1 2 ? -14.355 -3.546 -7.281 1.00 2.24 2 PHE A N 11
ATOM 6254 C CA . PHE A 1 2 ? -14.890 -3.690 -8.631 1.00 25.40 2 PHE A CA 11
ATOM 6255 C C . PHE A 1 2 ? -13.799 -3.346 -9.636 1.00 61.45 2 PHE A C 11
ATOM 6256 O O . PHE A 1 2 ? -13.965 -2.466 -10.482 1.00 11.13 2 PHE A O 11
ATOM 6273 N N . ILE A 1 3 ? -12.679 -4.049 -9.522 1.00 71.14 3 ILE A N 11
ATOM 6274 C CA . ILE A 1 3 ? -11.496 -3.753 -10.320 1.00 25.42 3 ILE A CA 11
ATOM 6275 C C . ILE A 1 3 ? -11.746 -4.008 -11.809 1.00 13.40 3 ILE A C 11
ATOM 6276 O O . ILE A 1 3 ? -12.716 -4.674 -12.183 1.00 44.14 3 ILE A O 11
ATOM 6292 N N . GLN A 1 4 ? -10.864 -3.472 -12.645 1.00 72.04 4 GLN A N 11
ATOM 6293 C CA . GLN A 1 4 ? -11.014 -3.555 -14.093 1.00 42.20 4 GLN A CA 11
ATOM 6294 C C . GLN A 1 4 ? -10.829 -4.989 -14.593 1.00 23.13 4 GLN A C 11
ATOM 6295 O O . GLN A 1 4 ? -9.706 -5.491 -14.663 1.00 62.45 4 GLN A O 11
ATOM 6309 N N . LEU A 1 5 ? -11.944 -5.643 -14.913 1.00 65.04 5 LEU A N 11
ATOM 6310 C CA . LEU A 1 5 ? -11.927 -6.984 -15.501 1.00 44.33 5 LEU A CA 11
ATOM 6311 C C . LEU A 1 5 ? -11.943 -6.902 -17.024 1.00 51.32 5 LEU A C 11
ATOM 6312 O O . LEU A 1 5 ? -11.651 -7.884 -17.712 1.00 53.41 5 LEU A O 11
ATOM 6328 N N . SER A 1 6 ? -12.299 -5.731 -17.546 1.00 50.04 6 SER A N 11
ATOM 6329 C CA . SER A 1 6 ? -12.311 -5.504 -18.987 1.00 34.44 6 SER A CA 11
ATOM 6330 C C . SER A 1 6 ? -10.890 -5.223 -19.471 1.00 30.22 6 SER A C 11
ATOM 6331 O O . SER A 1 6 ? -10.197 -4.368 -18.922 1.00 11.04 6 SER A O 11
ATOM 6339 N N . LYS A 1 7 ? -10.469 -5.941 -20.500 1.00 22.33 7 LYS A N 11
ATOM 6340 C CA . LYS A 1 7 ? -9.078 -5.913 -20.950 1.00 32.45 7 LYS A CA 11
ATOM 6341 C C . LYS A 1 7 ? -8.960 -5.338 -22.360 1.00 73.25 7 LYS A C 11
ATOM 6342 O O . LYS A 1 7 ? -9.892 -5.441 -23.160 1.00 74.44 7 LYS A O 11
ATOM 6361 N N . PRO A 1 8 ? -7.807 -4.707 -22.670 1.00 42.24 8 PRO A N 11
ATOM 6362 C CA . PRO A 1 8 ? -7.485 -4.265 -24.030 1.00 50.22 8 PRO A CA 11
ATOM 6363 C C . PRO A 1 8 ? -6.966 -5.432 -24.877 1.00 0.41 8 PRO A C 11
ATOM 6364 O O . PRO A 1 8 ? -7.213 -6.597 -24.554 1.00 61.20 8 PRO A O 11
ATOM 6375 N N . CYS A 1 9 ? -6.246 -5.126 -25.952 1.00 43.32 9 CYS A N 11
ATOM 6376 C CA . CYS A 1 9 ? -5.693 -6.157 -26.829 1.00 12.12 9 CYS A CA 11
ATOM 6377 C C . CYS A 1 9 ? -4.253 -5.822 -27.202 1.00 63.03 9 CYS A C 11
ATOM 6378 O O . CYS A 1 9 ? -3.671 -4.871 -26.672 1.00 72.43 9 CYS A O 11
ATOM 6386 N N . ILE A 1 10 ? -3.683 -6.622 -28.104 1.00 5.21 10 ILE A N 11
ATOM 6387 C CA . ILE A 1 10 ? -2.332 -6.394 -28.615 1.00 70.44 10 ILE A CA 11
ATOM 6388 C C . ILE A 1 10 ? -2.192 -4.985 -29.205 1.00 42.23 10 ILE A C 11
ATOM 6389 O O . ILE A 1 10 ? -3.180 -4.373 -29.628 1.00 21.31 10 ILE A O 11
ATOM 6405 N N . SER A 1 11 ? -0.958 -4.487 -29.243 1.00 11.31 11 SER A N 11
ATOM 6406 C CA . SER A 1 11 ? -0.686 -3.099 -29.606 1.00 51.24 11 SER A CA 11
ATOM 6407 C C . SER A 1 11 ? -0.907 -2.827 -31.100 1.00 24.23 11 SER A C 11
ATOM 6408 O O . SER A 1 11 ? -1.162 -3.750 -31.889 1.00 23.22 11 SER A O 11
ATOM 6416 N N . ASP A 1 12 ? -0.788 -1.548 -31.468 1.00 1.22 12 ASP A N 11
ATOM 6417 C CA . ASP A 1 12 ? -1.007 -1.074 -32.838 1.00 3.44 12 ASP A CA 11
ATOM 6418 C C . ASP A 1 12 ? -0.211 -1.905 -33.842 1.00 32.41 12 ASP A C 11
ATOM 6419 O O . ASP A 1 12 ? -0.755 -2.394 -34.835 1.00 4.05 12 ASP A O 11
ATOM 6428 N N . LYS A 1 13 ? 1.075 -2.068 -33.556 1.00 62.52 13 LYS A N 11
ATOM 6429 C CA . LYS A 1 13 ? 1.994 -2.791 -34.432 1.00 24.34 13 LYS A CA 11
ATOM 6430 C C . LYS A 1 13 ? 1.566 -4.251 -34.608 1.00 41.31 13 LYS A C 11
ATOM 6431 O O . LYS A 1 13 ? 1.895 -4.890 -35.607 1.00 31.51 13 LYS A O 11
ATOM 6450 N N . GLU A 1 14 ? 0.823 -4.768 -33.636 1.00 12.35 14 GLU A N 11
ATOM 6451 C CA . GLU A 1 14 ? 0.446 -6.178 -33.624 1.00 14.13 14 GLU A CA 11
ATOM 6452 C C . GLU A 1 14 ? -0.926 -6.383 -34.269 1.00 43.44 14 GLU A C 11
ATOM 6453 O O . GLU A 1 14 ? -1.204 -7.443 -34.837 1.00 4.14 14 GLU A O 11
ATOM 6465 N N . CYS A 1 15 ? -1.783 -5.371 -34.178 1.00 55.21 15 CYS A N 11
ATOM 6466 C CA . CYS A 1 15 ? -3.103 -5.424 -34.804 1.00 24.11 15 CYS A CA 11
ATOM 6467 C C . CYS A 1 15 ? -3.010 -5.059 -36.286 1.00 52.13 15 CYS A C 11
ATOM 6468 O O . CYS A 1 15 ? -3.272 -3.917 -36.677 1.00 34.13 15 CYS A O 11
ATOM 6476 N N . SER A 1 16 ? -2.592 -6.023 -37.094 1.00 13.23 16 SER A N 11
ATOM 6477 C CA . SER A 1 16 ? -2.502 -5.836 -38.538 1.00 30.43 16 SER A CA 11
ATOM 6478 C C . SER A 1 16 ? -3.764 -6.354 -39.228 1.00 3.33 16 SER A C 11
ATOM 6479 O O . SER A 1 16 ? -4.545 -7.106 -38.636 1.00 42.34 16 SER A O 11
ATOM 6487 N N . ILE A 1 17 ? -3.939 -5.973 -40.490 1.00 11.33 17 ILE A N 11
ATOM 6488 C CA . ILE A 1 17 ? -5.135 -6.327 -41.257 1.00 53.52 17 ILE A CA 11
ATOM 6489 C C . ILE A 1 17 ? -5.078 -7.774 -41.759 1.00 11.22 17 ILE A C 11
ATOM 6490 O O . ILE A 1 17 ? -6.000 -8.237 -42.429 1.00 51.54 17 ILE A O 11
ATOM 6506 N N . VAL A 1 18 ? -4.000 -8.483 -41.412 1.00 65.34 18 VAL A N 11
ATOM 6507 C CA . VAL A 1 18 ? -3.802 -9.878 -41.829 1.00 73.51 18 VAL A CA 11
ATOM 6508 C C . VAL A 1 18 ? -5.057 -10.723 -41.581 1.00 33.34 18 VAL A C 11
ATOM 6509 O O . VAL A 1 18 ? -5.365 -11.640 -42.343 1.00 33.03 18 VAL A O 11
ATOM 6522 N N . LYS A 1 19 ? -5.771 -10.403 -40.509 1.00 14.14 19 LYS A N 11
ATOM 6523 C CA . LYS A 1 19 ? -7.040 -11.058 -40.201 1.00 40.02 19 LYS A CA 11
ATOM 6524 C C . LYS A 1 19 ? -7.976 -10.091 -39.479 1.00 12.12 19 LYS A C 11
ATOM 6525 O O . LYS A 1 19 ? -9.064 -10.468 -39.038 1.00 61.20 19 LYS A O 11
ATOM 6544 N N . ASN A 1 20 ? -7.556 -8.831 -39.387 1.00 35.32 20 ASN A N 11
ATOM 6545 C CA . ASN A 1 20 ? -8.308 -7.811 -38.664 1.00 41.03 20 ASN A CA 11
ATOM 6546 C C . ASN A 1 20 ? -8.667 -6.659 -39.596 1.00 44.52 20 ASN A C 11
ATOM 6547 O O . ASN A 1 20 ? -8.055 -5.591 -39.548 1.00 13.00 20 ASN A O 11
ATOM 6558 N N . TYR A 1 21 ? -9.645 -6.897 -40.461 1.00 44.12 21 TYR A N 11
ATOM 6559 C CA . TYR A 1 21 ? -10.119 -5.869 -41.379 1.00 23.34 21 TYR A CA 11
ATOM 6560 C C . TYR A 1 21 ? -10.956 -4.853 -40.608 1.00 41.52 21 TYR A C 11
ATOM 6561 O O . TYR A 1 21 ? -10.844 -3.644 -40.818 1.00 33.44 21 TYR A O 11
ATOM 6579 N N . ARG A 1 22 ? -11.794 -5.363 -39.703 1.00 24.40 22 ARG A N 11
ATOM 6580 C CA . ARG A 1 22 ? -12.595 -4.515 -38.823 1.00 74.15 22 ARG A CA 11
ATOM 6581 C C . ARG A 1 22 ? -12.029 -4.566 -37.408 1.00 1.43 22 ARG A C 11
ATOM 6582 O O . ARG A 1 22 ? -12.466 -5.369 -36.576 1.00 25.41 22 ARG A O 11
ATOM 6603 N N . ALA A 1 23 ? -11.037 -3.720 -37.155 1.00 71.14 23 ALA A N 11
ATOM 6604 C CA . ALA A 1 23 ? -10.397 -3.638 -35.848 1.00 14.02 23 ALA A CA 11
ATOM 6605 C C . ALA A 1 23 ? -9.593 -2.351 -35.738 1.00 72.32 23 ALA A C 11
ATOM 6606 O O . ALA A 1 23 ? -8.818 -2.016 -36.639 1.00 71.02 23 ALA A O 11
ATOM 6613 N N . ARG A 1 24 ? -9.782 -1.629 -34.644 1.00 42.11 24 ARG A N 11
ATOM 6614 C CA . ARG A 1 24 ? -9.019 -0.415 -34.385 1.00 75.22 24 ARG A CA 11
ATOM 6615 C C . ARG A 1 24 ? -8.307 -0.523 -33.041 1.00 3.20 24 ARG A C 11
ATOM 6616 O O . ARG A 1 24 ? -8.928 -0.376 -31.986 1.00 62.32 24 ARG A O 11
ATOM 6637 N N . CYS A 1 25 ? -7.015 -0.829 -33.094 1.00 2.13 25 CYS A N 11
ATOM 6638 C CA . CYS A 1 25 ? -6.175 -0.868 -31.905 1.00 73.43 25 CYS A CA 11
ATOM 6639 C C . CYS A 1 25 ? -5.257 0.346 -31.895 1.00 53.52 25 CYS A C 11
ATOM 6640 O O . CYS A 1 25 ? -4.433 0.509 -32.799 1.00 54.53 25 CYS A O 11
ATOM 6648 N N . ARG A 1 26 ? -5.423 1.208 -30.903 1.00 61.05 26 ARG A N 11
ATOM 6649 C CA . ARG A 1 26 ? -4.532 2.346 -30.716 1.00 44.13 26 ARG A CA 11
ATOM 6650 C C . ARG A 1 26 ? -4.211 2.499 -29.239 1.00 33.43 26 ARG A C 11
ATOM 6651 O O . ARG A 1 26 ? -5.110 2.452 -28.393 1.00 52.13 26 ARG A O 11
ATOM 6672 N N . LYS A 1 27 ? -2.923 2.634 -28.937 1.00 5.15 27 LYS A N 11
ATOM 6673 C CA . LYS A 1 27 ? -2.441 2.742 -27.561 1.00 44.22 27 LYS A CA 11
ATOM 6674 C C . LYS A 1 27 ? -2.871 1.515 -26.757 1.00 64.52 27 LYS A C 11
ATOM 6675 O O . LYS A 1 27 ? -3.111 1.590 -25.552 1.00 74.55 27 LYS A O 11
ATOM 6694 N N . GLY A 1 28 ? -2.936 0.374 -27.439 1.00 71.40 28 GLY A N 11
ATOM 6695 C CA . GLY A 1 28 ? -3.332 -0.871 -26.802 1.00 41.23 28 GLY A CA 11
ATOM 6696 C C . GLY A 1 28 ? -4.838 -1.035 -26.703 1.00 33.12 28 GLY A C 11
ATOM 6697 O O . GLY A 1 28 ? -5.332 -2.141 -26.475 1.00 62.34 28 GLY A O 11
ATOM 6701 N N . TYR A 1 29 ? -5.580 0.057 -26.886 1.00 41.32 29 TYR A N 11
ATOM 6702 C CA . TYR A 1 29 ? -7.037 0.011 -26.785 1.00 40.44 29 TYR A CA 11
ATOM 6703 C C . TYR A 1 29 ? -7.631 -0.508 -28.090 1.00 12.45 29 TYR A C 11
ATOM 6704 O O . TYR A 1 29 ? -7.329 0.007 -29.164 1.00 20.54 29 TYR A O 11
ATOM 6722 N N . CYS A 1 30 ? -8.484 -1.521 -27.979 1.00 64.15 30 CYS A N 11
ATOM 6723 C CA . CYS A 1 30 ? -8.983 -2.253 -29.139 1.00 52.34 30 CYS A CA 11
ATOM 6724 C C . CYS A 1 30 ? -10.502 -2.171 -29.249 1.00 14.53 30 CYS A C 11
ATOM 6725 O O . CYS A 1 30 ? -11.226 -2.443 -28.282 1.00 71.31 30 CYS A O 11
ATOM 6733 N N . VAL A 1 31 ? -10.977 -1.792 -30.431 1.00 71.25 31 VAL A N 11
ATOM 6734 C CA . VAL A 1 31 ? -12.408 -1.774 -30.731 1.00 42.23 31 VAL A CA 11
ATOM 6735 C C . VAL A 1 31 ? -12.672 -2.511 -32.047 1.00 1.14 31 VAL A C 11
ATOM 6736 O O . VAL A 1 31 ? -12.111 -2.152 -33.087 1.00 54.43 31 VAL A O 11
ATOM 6749 N N . ARG A 1 32 ? -13.508 -3.547 -31.998 1.00 45.24 32 ARG A N 11
ATOM 6750 C CA . ARG A 1 32 ? -13.882 -4.293 -33.197 1.00 43.33 32 ARG A CA 11
ATOM 6751 C C . ARG A 1 32 ? -15.153 -3.690 -33.790 1.00 61.35 32 ARG A C 11
ATOM 6752 O O . ARG A 1 32 ? -16.235 -3.805 -33.211 1.00 63.23 32 ARG A O 11
ATOM 6773 N N . ARG A 1 33 ? -15.020 -3.037 -34.936 1.00 11.44 33 ARG A N 11
ATOM 6774 C CA . ARG A 1 33 ? -16.146 -2.348 -35.548 1.00 75.21 33 ARG A CA 11
ATOM 6775 C C . ARG A 1 33 ? -17.002 -3.320 -36.353 1.00 4.14 33 ARG A C 11
ATOM 6776 O O . ARG A 1 33 ? -16.794 -3.503 -37.554 1.00 21.30 33 ARG A O 11
ATOM 6797 N N . ARG A 1 34 ? -17.938 -3.973 -35.673 1.00 14.31 34 ARG A N 11
ATOM 6798 C CA . ARG A 1 34 ? -18.912 -4.832 -36.340 1.00 63.45 34 ARG A CA 11
ATOM 6799 C C . ARG A 1 34 ? -20.243 -4.091 -36.459 1.00 4.22 34 ARG A C 11
ATOM 6800 O O . ARG A 1 34 ? -20.424 -3.036 -35.844 1.00 3.12 34 ARG A O 11
ATOM 6821 N N . ILE A 1 35 ? -21.162 -4.639 -37.250 1.00 42.23 35 ILE A N 11
ATOM 6822 C CA . ILE A 1 35 ? -22.416 -3.981 -37.556 1.00 72.41 35 ILE A CA 11
ATOM 6823 C C . ILE A 1 35 ? -23.272 -3.764 -36.300 1.00 74.25 35 ILE A C 11
ATOM 6824 O O . ILE A 1 35 ? -24.002 -2.777 -36.198 1.00 40.00 35 ILE A O 11
ATOM 6840 N N . ARG A 1 36 ? -23.178 -4.686 -35.346 1.00 24.43 36 ARG A N 11
ATOM 6841 C CA . ARG A 1 36 ? -23.939 -4.597 -34.101 1.00 12.12 36 ARG A CA 11
ATOM 6842 C C . ARG A 1 36 ? -23.039 -4.951 -32.916 1.00 14.44 36 ARG A C 11
ATOM 6843 O O . ARG A 1 36 ? -22.911 -6.149 -32.591 1.00 72.04 36 ARG A O 11
ATOM 6865 N N . ALA A 1 1 ? -21.359 5.786 -23.031 1.00 21.34 1 ALA A N 12
ATOM 6866 C CA . ALA A 1 1 ? -21.313 5.144 -21.696 1.00 51.55 1 ALA A CA 12
ATOM 6867 C C . ALA A 1 1 ? -19.996 4.395 -21.509 1.00 43.41 1 ALA A C 12
ATOM 6868 O O . ALA A 1 1 ? -19.193 4.298 -22.440 1.00 0.30 1 ALA A O 12
ATOM 6877 N N . PHE A 1 2 ? -19.787 3.853 -20.309 1.00 2.24 2 PHE A N 12
ATOM 6878 C CA . PHE A 1 2 ? -18.559 3.139 -19.978 1.00 25.40 2 PHE A CA 12
ATOM 6879 C C . PHE A 1 2 ? -18.909 1.748 -19.470 1.00 61.45 2 PHE A C 12
ATOM 6880 O O . PHE A 1 2 ? -18.955 1.509 -18.263 1.00 11.13 2 PHE A O 12
ATOM 6897 N N . ILE A 1 3 ? -19.215 0.850 -20.396 1.00 71.14 3 ILE A N 12
ATOM 6898 C CA . ILE A 1 3 ? -19.574 -0.506 -20.055 1.00 25.42 3 ILE A CA 12
ATOM 6899 C C . ILE A 1 3 ? -18.474 -1.473 -20.480 1.00 13.40 3 ILE A C 12
ATOM 6900 O O . ILE A 1 3 ? -17.593 -1.106 -21.264 1.00 44.14 3 ILE A O 12
ATOM 6916 N N . GLN A 1 4 ? -18.536 -2.700 -19.962 1.00 72.04 4 GLN A N 12
ATOM 6917 C CA . GLN A 1 4 ? -17.592 -3.755 -20.313 1.00 42.20 4 GLN A CA 12
ATOM 6918 C C . GLN A 1 4 ? -16.144 -3.307 -20.085 1.00 23.13 4 GLN A C 12
ATOM 6919 O O . GLN A 1 4 ? -15.287 -3.449 -20.962 1.00 62.45 4 GLN A O 12
ATOM 6933 N N . LEU A 1 5 ? -15.880 -2.776 -18.891 1.00 65.04 5 LEU A N 12
ATOM 6934 C CA . LEU A 1 5 ? -14.543 -2.303 -18.535 1.00 44.33 5 LEU A CA 12
ATOM 6935 C C . LEU A 1 5 ? -13.554 -3.470 -18.537 1.00 51.32 5 LEU A C 12
ATOM 6936 O O . LEU A 1 5 ? -13.545 -4.292 -17.615 1.00 53.41 5 LEU A O 12
ATOM 6952 N N . SER A 1 6 ? -12.745 -3.547 -19.585 1.00 50.04 6 SER A N 12
ATOM 6953 C CA . SER A 1 6 ? -11.765 -4.618 -19.739 1.00 34.44 6 SER A CA 12
ATOM 6954 C C . SER A 1 6 ? -10.347 -4.075 -19.534 1.00 30.22 6 SER A C 12
ATOM 6955 O O . SER A 1 6 ? -10.122 -2.866 -19.617 1.00 11.04 6 SER A O 12
ATOM 6963 N N . LYS A 1 7 ? -9.404 -4.975 -19.260 1.00 22.33 7 LYS A N 12
ATOM 6964 C CA . LYS A 1 7 ? -8.000 -4.606 -19.071 1.00 32.45 7 LYS A CA 12
ATOM 6965 C C . LYS A 1 7 ? -7.360 -4.230 -20.410 1.00 73.25 7 LYS A C 12
ATOM 6966 O O . LYS A 1 7 ? -7.837 -4.654 -21.469 1.00 74.44 7 LYS A O 12
ATOM 6985 N N . PRO A 1 8 ? -6.272 -3.428 -20.379 1.00 42.24 8 PRO A N 12
ATOM 6986 C CA . PRO A 1 8 ? -5.555 -2.995 -21.592 1.00 50.22 8 PRO A CA 12
ATOM 6987 C C . PRO A 1 8 ? -5.203 -4.144 -22.543 1.00 0.41 8 PRO A C 12
ATOM 6988 O O . PRO A 1 8 ? -5.267 -5.322 -22.181 1.00 61.20 8 PRO A O 12
ATOM 6999 N N . CYS A 1 9 ? -4.800 -3.779 -23.750 1.00 43.32 9 CYS A N 12
ATOM 7000 C CA . CYS A 1 9 ? -4.559 -4.732 -24.822 1.00 12.12 9 CYS A CA 12
ATOM 7001 C C . CYS A 1 9 ? -3.370 -4.264 -25.668 1.00 63.03 9 CYS A C 12
ATOM 7002 O O . CYS A 1 9 ? -2.778 -3.216 -25.384 1.00 72.43 9 CYS A O 12
ATOM 7010 N N . ILE A 1 10 ? -3.015 -5.028 -26.699 1.00 5.21 10 ILE A N 12
ATOM 7011 C CA . ILE A 1 10 ? -1.844 -4.709 -27.517 1.00 70.44 10 ILE A CA 12
ATOM 7012 C C . ILE A 1 10 ? -2.139 -3.558 -28.485 1.00 42.23 10 ILE A C 12
ATOM 7013 O O . ILE A 1 10 ? -3.279 -3.103 -28.597 1.00 21.31 10 ILE A O 12
ATOM 7029 N N . SER A 1 11 ? -1.100 -3.087 -29.174 1.00 11.31 11 SER A N 12
ATOM 7030 C CA . SER A 1 11 ? -1.221 -1.948 -30.083 1.00 51.24 11 SER A CA 12
ATOM 7031 C C . SER A 1 11 ? -1.537 -2.410 -31.511 1.00 24.23 11 SER A C 12
ATOM 7032 O O . SER A 1 11 ? -1.419 -3.594 -31.825 1.00 23.22 11 SER A O 12
ATOM 7040 N N . ASP A 1 12 ? -1.904 -1.459 -32.376 1.00 1.22 12 ASP A N 12
ATOM 7041 C CA . ASP A 1 12 ? -2.447 -1.765 -33.710 1.00 3.44 12 ASP A CA 12
ATOM 7042 C C . ASP A 1 12 ? -1.546 -2.698 -34.514 1.00 32.41 12 ASP A C 12
ATOM 7043 O O . ASP A 1 12 ? -2.010 -3.710 -35.054 1.00 4.05 12 ASP A O 12
ATOM 7052 N N . LYS A 1 13 ? -0.263 -2.354 -34.596 1.00 62.52 13 LYS A N 12
ATOM 7053 C CA . LYS A 1 13 ? 0.711 -3.170 -35.327 1.00 24.34 13 LYS A CA 12
ATOM 7054 C C . LYS A 1 13 ? 0.712 -4.603 -34.803 1.00 41.31 13 LYS A C 12
ATOM 7055 O O . LYS A 1 13 ? 0.946 -5.551 -35.555 1.00 31.51 13 LYS A O 12
ATOM 7074 N N . GLU A 1 14 ? 0.421 -4.753 -33.517 1.00 12.35 14 GLU A N 12
ATOM 7075 C CA . GLU A 1 14 ? 0.476 -6.058 -32.866 1.00 14.13 14 GLU A CA 12
ATOM 7076 C C . GLU A 1 14 ? -0.852 -6.799 -33.064 1.00 43.44 14 GLU A C 12
ATOM 7077 O O . GLU A 1 14 ? -0.881 -8.025 -33.167 1.00 4.14 14 GLU A O 12
ATOM 7089 N N . CYS A 1 15 ? -1.945 -6.035 -33.123 1.00 55.21 15 CYS A N 12
ATOM 7090 C CA . CYS A 1 15 ? -3.276 -6.593 -33.365 1.00 24.11 15 CYS A CA 12
ATOM 7091 C C . CYS A 1 15 ? -3.383 -7.124 -34.794 1.00 52.13 15 CYS A C 12
ATOM 7092 O O . CYS A 1 15 ? -4.161 -8.036 -35.078 1.00 34.13 15 CYS A O 12
ATOM 7100 N N . SER A 1 16 ? -2.591 -6.539 -35.690 1.00 13.23 16 SER A N 12
ATOM 7101 C CA . SER A 1 16 ? -2.569 -6.949 -37.086 1.00 30.43 16 SER A CA 12
ATOM 7102 C C . SER A 1 16 ? -1.698 -8.197 -37.257 1.00 3.33 16 SER A C 12
ATOM 7103 O O . SER A 1 16 ? -0.470 -8.105 -37.347 1.00 42.34 16 SER A O 12
ATOM 7111 N N . ILE A 1 17 ? -2.334 -9.365 -37.261 1.00 11.33 17 ILE A N 12
ATOM 7112 C CA . ILE A 1 17 ? -1.620 -10.628 -37.420 1.00 53.52 17 ILE A CA 12
ATOM 7113 C C . ILE A 1 17 ? -2.500 -11.658 -38.134 1.00 11.22 17 ILE A C 12
ATOM 7114 O O . ILE A 1 17 ? -3.590 -11.967 -37.666 1.00 51.54 17 ILE A O 12
ATOM 7130 N N . VAL A 1 18 ? -1.981 -12.181 -39.255 1.00 65.34 18 VAL A N 12
ATOM 7131 C CA . VAL A 1 18 ? -2.637 -13.138 -40.141 1.00 73.51 18 VAL A CA 12
ATOM 7132 C C . VAL A 1 18 ? -4.153 -12.938 -40.339 1.00 33.34 18 VAL A C 12
ATOM 7133 O O . VAL A 1 18 ? -4.600 -12.643 -41.451 1.00 33.03 18 VAL A O 12
ATOM 7146 N N . LYS A 1 19 ? -4.932 -13.105 -39.293 1.00 14.14 19 LYS A N 12
ATOM 7147 C CA . LYS A 1 19 ? -6.375 -12.860 -39.352 1.00 40.02 19 LYS A CA 12
ATOM 7148 C C . LYS A 1 19 ? -6.641 -11.375 -39.123 1.00 12.12 19 LYS A C 12
ATOM 7149 O O . LYS A 1 19 ? -6.811 -10.925 -37.987 1.00 61.20 19 LYS A O 12
ATOM 7168 N N . ASN A 1 20 ? -6.648 -10.614 -40.211 1.00 35.32 20 ASN A N 12
ATOM 7169 C CA . ASN A 1 20 ? -6.790 -9.168 -40.143 1.00 41.03 20 ASN A CA 12
ATOM 7170 C C . ASN A 1 20 ? -8.261 -8.790 -40.025 1.00 44.52 20 ASN A C 12
ATOM 7171 O O . ASN A 1 20 ? -8.909 -8.400 -41.004 1.00 13.00 20 ASN A O 12
ATOM 7182 N N . TYR A 1 21 ? -8.798 -8.985 -38.834 1.00 44.12 21 TYR A N 12
ATOM 7183 C CA . TYR A 1 21 ? -10.161 -8.565 -38.524 1.00 23.34 21 TYR A CA 12
ATOM 7184 C C . TYR A 1 21 ? -10.264 -7.041 -38.590 1.00 41.52 21 TYR A C 12
ATOM 7185 O O . TYR A 1 21 ? -9.257 -6.333 -38.550 1.00 33.44 21 TYR A O 12
ATOM 7203 N N . ARG A 1 22 ? -11.485 -6.547 -38.673 1.00 24.40 22 ARG A N 12
ATOM 7204 C CA . ARG A 1 22 ? -11.735 -5.121 -38.783 1.00 74.15 22 ARG A CA 12
ATOM 7205 C C . ARG A 1 22 ? -11.667 -4.471 -37.401 1.00 1.43 22 ARG A C 12
ATOM 7206 O O . ARG A 1 22 ? -12.674 -4.379 -36.694 1.00 25.41 22 ARG A O 12
ATOM 7227 N N . ALA A 1 23 ? -10.468 -4.049 -37.011 1.00 71.14 23 ALA A N 12
ATOM 7228 C CA . ALA A 1 23 ? -10.235 -3.493 -35.681 1.00 14.02 23 ALA A CA 12
ATOM 7229 C C . ALA A 1 23 ? -9.289 -2.298 -35.732 1.00 72.32 23 ALA A C 12
ATOM 7230 O O . ALA A 1 23 ? -8.778 -1.934 -36.794 1.00 71.02 23 ALA A O 12
ATOM 7237 N N . ARG A 1 24 ? -9.095 -1.680 -34.576 1.00 42.11 24 ARG A N 12
ATOM 7238 C CA . ARG A 1 24 ? -8.093 -0.635 -34.395 1.00 75.22 24 ARG A CA 12
ATOM 7239 C C . ARG A 1 24 ? -7.629 -0.653 -32.949 1.00 3.20 24 ARG A C 12
ATOM 7240 O O . ARG A 1 24 ? -8.434 -0.843 -32.036 1.00 62.32 24 ARG A O 12
ATOM 7261 N N . CYS A 1 25 ? -6.335 -0.477 -32.740 1.00 2.13 25 CYS A N 12
ATOM 7262 C CA . CYS A 1 25 ? -5.779 -0.469 -31.396 1.00 73.43 25 CYS A CA 12
ATOM 7263 C C . CYS A 1 25 ? -4.891 0.756 -31.193 1.00 53.52 25 CYS A C 12
ATOM 7264 O O . CYS A 1 25 ? -4.084 1.100 -32.060 1.00 54.53 25 CYS A O 12
ATOM 7272 N N . ARG A 1 26 ? -5.056 1.422 -30.055 1.00 61.05 26 ARG A N 12
ATOM 7273 C CA . ARG A 1 26 ? -4.283 2.617 -29.739 1.00 44.13 26 ARG A CA 12
ATOM 7274 C C . ARG A 1 26 ? -4.316 2.877 -28.235 1.00 33.43 26 ARG A C 12
ATOM 7275 O O . ARG A 1 26 ? -5.329 2.619 -27.582 1.00 52.13 26 ARG A O 12
ATOM 7296 N N . LYS A 1 27 ? -3.200 3.365 -27.693 1.00 5.15 27 LYS A N 12
ATOM 7297 C CA . LYS A 1 27 ? -3.081 3.680 -26.262 1.00 44.22 27 LYS A CA 12
ATOM 7298 C C . LYS A 1 27 ? -3.379 2.450 -25.403 1.00 64.52 27 LYS A C 12
ATOM 7299 O O . LYS A 1 27 ? -3.851 2.563 -24.268 1.00 74.55 27 LYS A O 12
ATOM 7318 N N . GLY A 1 28 ? -3.034 1.281 -25.928 1.00 71.40 28 GLY A N 12
ATOM 7319 C CA . GLY A 1 28 ? -3.270 0.039 -25.216 1.00 41.23 28 GLY A CA 12
ATOM 7320 C C . GLY A 1 28 ? -4.733 -0.358 -25.174 1.00 33.12 28 GLY A C 12
ATOM 7321 O O . GLY A 1 28 ? -5.144 -1.136 -24.315 1.00 62.34 28 GLY A O 12
ATOM 7325 N N . TYR A 1 29 ? -5.529 0.183 -26.086 1.00 41.32 29 TYR A N 12
ATOM 7326 C CA . TYR A 1 29 ? -6.935 -0.196 -26.205 1.00 40.44 29 TYR A CA 12
ATOM 7327 C C . TYR A 1 29 ? -7.174 -0.871 -27.549 1.00 12.45 29 TYR A C 12
ATOM 7328 O O . TYR A 1 29 ? -6.807 -0.326 -28.590 1.00 20.54 29 TYR A O 12
ATOM 7346 N N . CYS A 1 30 ? -7.781 -2.055 -27.522 1.00 64.15 30 CYS A N 12
ATOM 7347 C CA . CYS A 1 30 ? -8.161 -2.769 -28.741 1.00 52.34 30 CYS A CA 12
ATOM 7348 C C . CYS A 1 30 ? -9.676 -2.700 -28.928 1.00 14.53 30 CYS A C 12
ATOM 7349 O O . CYS A 1 30 ? -10.434 -3.186 -28.083 1.00 71.31 30 CYS A O 12
ATOM 7357 N N . VAL A 1 31 ? -10.119 -2.089 -30.022 1.00 71.25 31 VAL A N 12
ATOM 7358 C CA . VAL A 1 31 ? -11.543 -1.952 -30.302 1.00 42.23 31 VAL A CA 12
ATOM 7359 C C . VAL A 1 31 ? -11.901 -2.590 -31.643 1.00 1.14 31 VAL A C 12
ATOM 7360 O O . VAL A 1 31 ? -11.175 -2.447 -32.631 1.00 54.43 31 VAL A O 12
ATOM 7373 N N . ARG A 1 32 ? -13.010 -3.317 -31.660 1.00 45.24 32 ARG A N 12
ATOM 7374 C CA . ARG A 1 32 ? -13.529 -3.918 -32.880 1.00 43.33 32 ARG A CA 12
ATOM 7375 C C . ARG A 1 32 ? -14.359 -2.892 -33.636 1.00 61.35 32 ARG A C 12
ATOM 7376 O O . ARG A 1 32 ? -15.412 -2.463 -33.158 1.00 63.23 32 ARG A O 12
ATOM 7397 N N . ARG A 1 33 ? -13.883 -2.490 -34.808 1.00 11.44 33 ARG A N 12
ATOM 7398 C CA . ARG A 1 33 ? -14.584 -1.505 -35.620 1.00 75.21 33 ARG A CA 12
ATOM 7399 C C . ARG A 1 33 ? -15.719 -2.166 -36.397 1.00 4.14 33 ARG A C 12
ATOM 7400 O O . ARG A 1 33 ? -15.719 -2.210 -37.630 1.00 21.30 33 ARG A O 12
ATOM 7421 N N . ARG A 1 34 ? -16.689 -2.691 -35.654 1.00 14.31 34 ARG A N 12
ATOM 7422 C CA . ARG A 1 34 ? -17.836 -3.374 -36.237 1.00 63.45 34 ARG A CA 12
ATOM 7423 C C . ARG A 1 34 ? -18.983 -2.388 -36.459 1.00 4.22 34 ARG A C 12
ATOM 7424 O O . ARG A 1 34 ? -19.863 -2.225 -35.611 1.00 3.12 34 ARG A O 12
ATOM 7445 N N . ILE A 1 35 ? -18.931 -1.691 -37.586 1.00 42.23 35 ILE A N 12
ATOM 7446 C CA . ILE A 1 35 ? -20.032 -0.833 -38.014 1.00 72.41 35 ILE A CA 12
ATOM 7447 C C . ILE A 1 35 ? -20.993 -1.650 -38.871 1.00 74.25 35 ILE A C 12
ATOM 7448 O O . ILE A 1 35 ? -22.212 -1.586 -38.710 1.00 40.00 35 ILE A O 12
ATOM 7464 N N . ARG A 1 36 ? -20.415 -2.439 -39.768 1.00 24.43 36 ARG A N 12
ATOM 7465 C CA . ARG A 1 36 ? -21.166 -3.352 -40.618 1.00 12.12 36 ARG A CA 12
ATOM 7466 C C . ARG A 1 36 ? -20.516 -4.731 -40.548 1.00 14.44 36 ARG A C 12
ATOM 7467 O O . ARG A 1 36 ? -19.401 -4.886 -41.082 1.00 72.04 36 ARG A O 12
ATOM 7489 N N . ALA A 1 1 ? -13.535 -4.084 -0.360 1.00 21.34 1 ALA A N 13
ATOM 7490 C CA . ALA A 1 1 ? -13.387 -3.685 -1.775 1.00 51.55 1 ALA A CA 13
ATOM 7491 C C . ALA A 1 1 ? -11.940 -3.831 -2.232 1.00 43.41 1 ALA A C 13
ATOM 7492 O O . ALA A 1 1 ? -11.016 -3.870 -1.415 1.00 0.30 1 ALA A O 13
ATOM 7501 N N . PHE A 1 2 ? -11.762 -3.908 -3.544 1.00 2.24 2 PHE A N 13
ATOM 7502 C CA . PHE A 1 2 ? -10.447 -4.011 -4.158 1.00 25.40 2 PHE A CA 13
ATOM 7503 C C . PHE A 1 2 ? -10.515 -3.411 -5.560 1.00 61.45 2 PHE A C 13
ATOM 7504 O O . PHE A 1 2 ? -11.046 -4.029 -6.486 1.00 11.13 2 PHE A O 13
ATOM 7521 N N . ILE A 1 3 ? -10.003 -2.196 -5.704 1.00 71.14 3 ILE A N 13
ATOM 7522 C CA . ILE A 1 3 ? -10.088 -1.468 -6.960 1.00 25.42 3 ILE A CA 13
ATOM 7523 C C . ILE A 1 3 ? -8.889 -1.778 -7.856 1.00 13.40 3 ILE A C 13
ATOM 7524 O O . ILE A 1 3 ? -7.736 -1.572 -7.471 1.00 44.14 3 ILE A O 13
ATOM 7540 N N . GLN A 1 4 ? -9.174 -2.296 -9.045 1.00 72.04 4 GLN A N 13
ATOM 7541 C CA . GLN A 1 4 ? -8.150 -2.553 -10.046 1.00 42.20 4 GLN A CA 13
ATOM 7542 C C . GLN A 1 4 ? -8.547 -1.893 -11.363 1.00 23.13 4 GLN A C 13
ATOM 7543 O O . GLN A 1 4 ? -9.726 -1.876 -11.729 1.00 62.45 4 GLN A O 13
ATOM 7557 N N . LEU A 1 5 ? -7.564 -1.342 -12.064 1.00 65.04 5 LEU A N 13
ATOM 7558 C CA . LEU A 1 5 ? -7.812 -0.608 -13.303 1.00 44.33 5 LEU A CA 13
ATOM 7559 C C . LEU A 1 5 ? -7.757 -1.542 -14.511 1.00 51.32 5 LEU A C 13
ATOM 7560 O O . LEU A 1 5 ? -7.445 -2.729 -14.378 1.00 53.41 5 LEU A O 13
ATOM 7576 N N . SER A 1 6 ? -8.076 -1.001 -15.681 1.00 50.04 6 SER A N 13
ATOM 7577 C CA . SER A 1 6 ? -8.025 -1.754 -16.927 1.00 34.44 6 SER A CA 13
ATOM 7578 C C . SER A 1 6 ? -6.603 -1.725 -17.488 1.00 30.22 6 SER A C 13
ATOM 7579 O O . SER A 1 6 ? -5.863 -0.759 -17.283 1.00 11.04 6 SER A O 13
ATOM 7587 N N . LYS A 1 7 ? -6.221 -2.787 -18.184 1.00 22.33 7 LYS A N 13
ATOM 7588 C CA . LYS A 1 7 ? -4.862 -2.925 -18.702 1.00 32.45 7 LYS A CA 13
ATOM 7589 C C . LYS A 1 7 ? -4.823 -2.590 -20.195 1.00 73.25 7 LYS A C 13
ATOM 7590 O O . LYS A 1 7 ? -5.796 -2.840 -20.913 1.00 74.44 7 LYS A O 13
ATOM 7609 N N . PRO A 1 8 ? -3.703 -2.008 -20.680 1.00 42.24 8 PRO A N 13
ATOM 7610 C CA . PRO A 1 8 ? -3.531 -1.677 -22.103 1.00 50.22 8 PRO A CA 13
ATOM 7611 C C . PRO A 1 8 ? -3.518 -2.923 -22.995 1.00 0.41 8 PRO A C 13
ATOM 7612 O O . PRO A 1 8 ? -3.558 -4.059 -22.508 1.00 61.20 8 PRO A O 13
ATOM 7623 N N . CYS A 1 9 ? -3.441 -2.697 -24.297 1.00 43.32 9 CYS A N 13
ATOM 7624 C CA . CYS A 1 9 ? -3.547 -3.761 -25.291 1.00 12.12 9 CYS A CA 13
ATOM 7625 C C . CYS A 1 9 ? -2.309 -3.788 -26.187 1.00 63.03 9 CYS A C 13
ATOM 7626 O O . CYS A 1 9 ? -1.316 -3.106 -25.914 1.00 72.43 9 CYS A O 13
ATOM 7634 N N . ILE A 1 10 ? -2.369 -4.604 -27.239 1.00 5.21 10 ILE A N 13
ATOM 7635 C CA . ILE A 1 10 ? -1.322 -4.645 -28.257 1.00 70.44 10 ILE A CA 13
ATOM 7636 C C . ILE A 1 10 ? -1.331 -3.359 -29.086 1.00 42.23 10 ILE A C 13
ATOM 7637 O O . ILE A 1 10 ? -2.344 -2.658 -29.148 1.00 21.31 10 ILE A O 13
ATOM 7653 N N . SER A 1 11 ? -0.203 -3.055 -29.716 1.00 11.31 11 SER A N 13
ATOM 7654 C CA . SER A 1 11 ? -0.047 -1.820 -30.475 1.00 51.24 11 SER A CA 13
ATOM 7655 C C . SER A 1 11 ? -0.401 -2.014 -31.955 1.00 24.23 11 SER A C 13
ATOM 7656 O O . SER A 1 11 ? -0.643 -3.138 -32.410 1.00 23.22 11 SER A O 13
ATOM 7664 N N . ASP A 1 12 ? -0.413 -0.899 -32.691 1.00 1.22 12 ASP A N 13
ATOM 7665 C CA . ASP A 1 12 ? -0.754 -0.873 -34.121 1.00 3.44 12 ASP A CA 13
ATOM 7666 C C . ASP A 1 12 ? 0.051 -1.914 -34.899 1.00 32.41 12 ASP A C 13
ATOM 7667 O O . ASP A 1 12 ? -0.405 -2.442 -35.912 1.00 4.05 12 ASP A O 13
ATOM 7676 N N . LYS A 1 13 ? 1.263 -2.188 -34.420 1.00 62.52 13 LYS A N 13
ATOM 7677 C CA . LYS A 1 13 ? 2.137 -3.196 -35.025 1.00 24.34 13 LYS A CA 13
ATOM 7678 C C . LYS A 1 13 ? 1.386 -4.509 -35.260 1.00 41.31 13 LYS A C 13
ATOM 7679 O O . LYS A 1 13 ? 1.585 -5.176 -36.274 1.00 31.51 13 LYS A O 13
ATOM 7698 N N . GLU A 1 14 ? 0.508 -4.859 -34.326 1.00 12.35 14 GLU A N 13
ATOM 7699 C CA . GLU A 1 14 ? -0.263 -6.095 -34.419 1.00 14.13 14 GLU A CA 13
ATOM 7700 C C . GLU A 1 14 ? -1.707 -5.810 -34.825 1.00 43.44 14 GLU A C 13
ATOM 7701 O O . GLU A 1 14 ? -2.243 -6.446 -35.734 1.00 4.14 14 GLU A O 13
ATOM 7713 N N . CYS A 1 15 ? -2.320 -4.834 -34.176 1.00 55.21 15 CYS A N 13
ATOM 7714 C CA . CYS A 1 15 ? -3.708 -4.483 -34.440 1.00 24.11 15 CYS A CA 13
ATOM 7715 C C . CYS A 1 15 ? -3.772 -3.294 -35.390 1.00 52.13 15 CYS A C 13
ATOM 7716 O O . CYS A 1 15 ? -3.806 -2.134 -34.967 1.00 34.13 15 CYS A O 13
ATOM 7724 N N . SER A 1 16 ? -3.731 -3.594 -36.679 1.00 13.23 16 SER A N 13
ATOM 7725 C CA . SER A 1 16 ? -3.758 -2.571 -37.718 1.00 30.43 16 SER A CA 13
ATOM 7726 C C . SER A 1 16 ? -4.787 -2.918 -38.799 1.00 3.33 16 SER A C 13
ATOM 7727 O O . SER A 1 16 ? -5.521 -3.903 -38.684 1.00 42.34 16 SER A O 13
ATOM 7735 N N . ILE A 1 17 ? -4.819 -2.104 -39.850 1.00 11.33 17 ILE A N 13
ATOM 7736 C CA . ILE A 1 17 ? -5.811 -2.226 -40.915 1.00 53.52 17 ILE A CA 13
ATOM 7737 C C . ILE A 1 17 ? -5.675 -3.548 -41.693 1.00 11.22 17 ILE A C 13
ATOM 7738 O O . ILE A 1 17 ? -4.580 -4.105 -41.805 1.00 51.54 17 ILE A O 13
ATOM 7754 N N . VAL A 1 18 ? -6.822 -4.048 -42.177 1.00 65.34 18 VAL A N 13
ATOM 7755 C CA . VAL A 1 18 ? -6.924 -5.214 -43.079 1.00 73.51 18 VAL A CA 13
ATOM 7756 C C . VAL A 1 18 ? -6.312 -6.496 -42.490 1.00 33.34 18 VAL A C 13
ATOM 7757 O O . VAL A 1 18 ? -6.184 -7.510 -43.183 1.00 33.03 18 VAL A O 13
ATOM 7770 N N . LYS A 1 19 ? -5.962 -6.471 -41.210 1.00 14.14 19 LYS A N 13
ATOM 7771 C CA . LYS A 1 19 ? -5.451 -7.665 -40.544 1.00 40.02 19 LYS A CA 13
ATOM 7772 C C . LYS A 1 19 ? -6.607 -8.537 -40.056 1.00 12.12 19 LYS A C 13
ATOM 7773 O O . LYS A 1 19 ? -7.752 -8.082 -40.003 1.00 61.20 19 LYS A O 13
ATOM 7792 N N . ASN A 1 20 ? -6.297 -9.795 -39.732 1.00 35.32 20 ASN A N 13
ATOM 7793 C CA . ASN A 1 20 ? -7.310 -10.803 -39.408 1.00 41.03 20 ASN A CA 13
ATOM 7794 C C . ASN A 1 20 ? -8.351 -10.281 -38.421 1.00 44.52 20 ASN A C 13
ATOM 7795 O O . ASN A 1 20 ? -9.543 -10.234 -38.733 1.00 13.00 20 ASN A O 13
ATOM 7806 N N . TYR A 1 21 ? -7.898 -9.883 -37.240 1.00 44.12 21 TYR A N 13
ATOM 7807 C CA . TYR A 1 21 ? -8.810 -9.446 -36.185 1.00 23.34 21 TYR A CA 13
ATOM 7808 C C . TYR A 1 21 ? -9.171 -7.971 -36.347 1.00 41.52 21 TYR A C 13
ATOM 7809 O O . TYR A 1 21 ? -8.299 -7.112 -36.493 1.00 33.44 21 TYR A O 13
ATOM 7827 N N . ARG A 1 22 ? -10.474 -7.695 -36.317 1.00 24.40 22 ARG A N 13
ATOM 7828 C CA . ARG A 1 22 ? -10.999 -6.355 -36.545 1.00 74.15 22 ARG A CA 13
ATOM 7829 C C . ARG A 1 22 ? -10.900 -5.527 -35.263 1.00 1.43 22 ARG A C 13
ATOM 7830 O O . ARG A 1 22 ? -11.779 -5.588 -34.401 1.00 25.41 22 ARG A O 13
ATOM 7851 N N . ALA A 1 23 ? -9.810 -4.780 -35.130 1.00 71.14 23 ALA A N 13
ATOM 7852 C CA . ALA A 1 23 ? -9.585 -3.953 -33.950 1.00 14.02 23 ALA A CA 13
ATOM 7853 C C . ALA A 1 23 ? -8.782 -2.710 -34.309 1.00 72.32 23 ALA A C 13
ATOM 7854 O O . ALA A 1 23 ? -7.942 -2.743 -35.207 1.00 71.02 23 ALA A O 13
ATOM 7861 N N . ARG A 1 24 ? -9.056 -1.615 -33.611 1.00 42.11 24 ARG A N 13
ATOM 7862 C CA . ARG A 1 24 ? -8.307 -0.375 -33.784 1.00 75.22 24 ARG A CA 13
ATOM 7863 C C . ARG A 1 24 ? -7.708 0.052 -32.452 1.00 3.20 24 ARG A C 13
ATOM 7864 O O . ARG A 1 24 ? -8.434 0.374 -31.507 1.00 62.32 24 ARG A O 13
ATOM 7885 N N . CYS A 1 25 ? -6.387 0.037 -32.378 1.00 2.13 25 CYS A N 13
ATOM 7886 C CA . CYS A 1 25 ? -5.678 0.408 -31.161 1.00 73.43 25 CYS A CA 13
ATOM 7887 C C . CYS A 1 25 ? -5.122 1.822 -31.278 1.00 53.52 25 CYS A C 13
ATOM 7888 O O . CYS A 1 25 ? -4.732 2.260 -32.364 1.00 54.53 25 CYS A O 13
ATOM 7896 N N . ARG A 1 26 ? -5.100 2.530 -30.159 1.00 61.05 26 ARG A N 13
ATOM 7897 C CA . ARG A 1 26 ? -4.596 3.892 -30.107 1.00 44.13 26 ARG A CA 13
ATOM 7898 C C . ARG A 1 26 ? -3.918 4.131 -28.760 1.00 33.43 26 ARG A C 13
ATOM 7899 O O . ARG A 1 26 ? -4.501 3.845 -27.708 1.00 52.13 26 ARG A O 13
ATOM 7920 N N . LYS A 1 27 ? -2.674 4.611 -28.802 1.00 5.15 27 LYS A N 13
ATOM 7921 C CA . LYS A 1 27 ? -1.907 4.914 -27.591 1.00 44.22 27 LYS A CA 13
ATOM 7922 C C . LYS A 1 27 ? -1.913 3.730 -26.622 1.00 64.52 27 LYS A C 13
ATOM 7923 O O . LYS A 1 27 ? -1.882 3.911 -25.402 1.00 74.55 27 LYS A O 13
ATOM 7942 N N . GLY A 1 28 ? -1.944 2.524 -27.182 1.00 71.40 28 GLY A N 13
ATOM 7943 C CA . GLY A 1 28 ? -1.863 1.313 -26.380 1.00 41.23 28 GLY A CA 13
ATOM 7944 C C . GLY A 1 28 ? -3.212 0.658 -26.132 1.00 33.12 28 GLY A C 13
ATOM 7945 O O . GLY A 1 28 ? -3.281 -0.552 -25.932 1.00 62.34 28 GLY A O 13
ATOM 7949 N N . TYR A 1 29 ? -4.289 1.441 -26.139 1.00 41.32 29 TYR A N 13
ATOM 7950 C CA . TYR A 1 29 ? -5.614 0.909 -25.832 1.00 40.44 29 TYR A CA 13
ATOM 7951 C C . TYR A 1 29 ? -6.288 0.370 -27.095 1.00 12.45 29 TYR A C 13
ATOM 7952 O O . TYR A 1 29 ? -6.191 0.981 -28.157 1.00 20.54 29 TYR A O 13
ATOM 7970 N N . CYS A 1 30 ? -6.975 -0.765 -26.972 1.00 64.15 30 CYS A N 13
ATOM 7971 C CA . CYS A 1 30 ? -7.624 -1.403 -28.116 1.00 52.34 30 CYS A CA 13
ATOM 7972 C C . CYS A 1 30 ? -9.139 -1.225 -28.059 1.00 14.53 30 CYS A C 13
ATOM 7973 O O . CYS A 1 30 ? -9.773 -1.506 -27.035 1.00 71.31 30 CYS A O 13
ATOM 7981 N N . VAL A 1 31 ? -9.706 -0.740 -29.160 1.00 71.25 31 VAL A N 13
ATOM 7982 C CA . VAL A 1 31 ? -11.151 -0.613 -29.314 1.00 42.23 31 VAL A CA 13
ATOM 7983 C C . VAL A 1 31 ? -11.625 -1.553 -30.421 1.00 1.14 31 VAL A C 13
ATOM 7984 O O . VAL A 1 31 ? -11.174 -1.453 -31.566 1.00 54.43 31 VAL A O 13
ATOM 7997 N N . ARG A 1 32 ? -12.511 -2.482 -30.077 1.00 45.24 32 ARG A N 13
ATOM 7998 C CA . ARG A 1 32 ? -13.018 -3.460 -31.037 1.00 43.33 32 ARG A CA 13
ATOM 7999 C C . ARG A 1 32 ? -14.519 -3.277 -31.230 1.00 61.35 32 ARG A C 13
ATOM 8000 O O . ARG A 1 32 ? -15.297 -3.475 -30.296 1.00 63.23 32 ARG A O 13
ATOM 8021 N N . ARG A 1 33 ? -14.918 -2.893 -32.434 1.00 11.44 33 ARG A N 13
ATOM 8022 C CA . ARG A 1 33 ? -16.329 -2.735 -32.766 1.00 75.21 33 ARG A CA 13
ATOM 8023 C C . ARG A 1 33 ? -16.683 -3.640 -33.949 1.00 4.14 33 ARG A C 13
ATOM 8024 O O . ARG A 1 33 ? -16.589 -3.236 -35.110 1.00 21.30 33 ARG A O 13
ATOM 8045 N N . ARG A 1 34 ? -17.056 -4.881 -33.639 1.00 14.31 34 ARG A N 13
ATOM 8046 C CA . ARG A 1 34 ? -17.409 -5.873 -34.659 1.00 63.45 34 ARG A CA 13
ATOM 8047 C C . ARG A 1 34 ? -18.872 -5.718 -35.068 1.00 4.22 34 ARG A C 13
ATOM 8048 O O . ARG A 1 34 ? -19.358 -6.406 -35.972 1.00 3.12 34 ARG A O 13
ATOM 8069 N N . ILE A 1 35 ? -19.564 -4.809 -34.392 1.00 42.23 35 ILE A N 13
ATOM 8070 C CA . ILE A 1 35 ? -20.989 -4.603 -34.592 1.00 72.41 35 ILE A CA 13
ATOM 8071 C C . ILE A 1 35 ? -21.226 -3.750 -35.833 1.00 74.25 35 ILE A C 13
ATOM 8072 O O . ILE A 1 35 ? -21.570 -2.567 -35.757 1.00 40.00 35 ILE A O 13
ATOM 8088 N N . ARG A 1 36 ? -20.947 -4.353 -36.971 1.00 24.43 36 ARG A N 13
ATOM 8089 C CA . ARG A 1 36 ? -21.249 -3.765 -38.269 1.00 12.12 36 ARG A CA 13
ATOM 8090 C C . ARG A 1 36 ? -22.421 -4.514 -38.901 1.00 14.44 36 ARG A C 13
ATOM 8091 O O . ARG A 1 36 ? -23.519 -3.928 -39.007 1.00 72.04 36 ARG A O 13
ATOM 8113 N N . ALA A 1 1 ? -11.354 1.695 -0.924 1.00 21.34 1 ALA A N 14
ATOM 8114 C CA . ALA A 1 1 ? -11.697 0.907 -2.130 1.00 51.55 1 ALA A CA 14
ATOM 8115 C C . ALA A 1 1 ? -10.564 -0.053 -2.467 1.00 43.41 1 ALA A C 14
ATOM 8116 O O . ALA A 1 1 ? -9.498 -0.009 -1.847 1.00 0.30 1 ALA A O 14
ATOM 8125 N N . PHE A 1 2 ? -10.797 -0.922 -3.442 1.00 2.24 2 PHE A N 14
ATOM 8126 C CA . PHE A 1 2 ? -9.787 -1.866 -3.896 1.00 25.40 2 PHE A CA 14
ATOM 8127 C C . PHE A 1 2 ? -9.389 -1.484 -5.314 1.00 61.45 2 PHE A C 14
ATOM 8128 O O . PHE A 1 2 ? -9.972 -1.959 -6.290 1.00 11.13 2 PHE A O 14
ATOM 8145 N N . ILE A 1 3 ? -8.430 -0.574 -5.414 1.00 71.14 3 ILE A N 14
ATOM 8146 C CA . ILE A 1 3 ? -8.075 0.030 -6.690 1.00 25.42 3 ILE A CA 14
ATOM 8147 C C . ILE A 1 3 ? -6.697 -0.427 -7.173 1.00 13.40 3 ILE A C 14
ATOM 8148 O O . ILE A 1 3 ? -5.718 -0.398 -6.422 1.00 44.14 3 ILE A O 14
ATOM 8164 N N . GLN A 1 4 ? -6.645 -0.864 -8.427 1.00 72.04 4 GLN A N 14
ATOM 8165 C CA . GLN A 1 4 ? -5.390 -1.160 -9.108 1.00 42.20 4 GLN A CA 14
ATOM 8166 C C . GLN A 1 4 ? -5.546 -0.862 -10.597 1.00 23.13 4 GLN A C 14
ATOM 8167 O O . GLN A 1 4 ? -6.617 -1.085 -11.171 1.00 62.45 4 GLN A O 14
ATOM 8181 N N . LEU A 1 5 ? -4.486 -0.334 -11.198 1.00 65.04 5 LEU A N 14
ATOM 8182 C CA . LEU A 1 5 ? -4.529 0.171 -12.569 1.00 44.33 5 LEU A CA 14
ATOM 8183 C C . LEU A 1 5 ? -4.856 -0.925 -13.582 1.00 51.32 5 LEU A C 14
ATOM 8184 O O . LEU A 1 5 ? -4.405 -2.066 -13.453 1.00 53.41 5 LEU A O 14
ATOM 8200 N N . SER A 1 6 ? -5.644 -0.560 -14.594 1.00 50.04 6 SER A N 14
ATOM 8201 C CA . SER A 1 6 ? -5.989 -1.470 -15.680 1.00 34.44 6 SER A CA 14
ATOM 8202 C C . SER A 1 6 ? -4.806 -1.597 -16.643 1.00 30.22 6 SER A C 14
ATOM 8203 O O . SER A 1 6 ? -3.989 -0.680 -16.761 1.00 11.04 6 SER A O 14
ATOM 8211 N N . LYS A 1 7 ? -4.722 -2.729 -17.333 1.00 22.33 7 LYS A N 14
ATOM 8212 C CA . LYS A 1 7 ? -3.567 -3.046 -18.172 1.00 32.45 7 LYS A CA 14
ATOM 8213 C C . LYS A 1 7 ? -3.818 -2.650 -19.632 1.00 73.25 7 LYS A C 14
ATOM 8214 O O . LYS A 1 7 ? -4.963 -2.662 -20.097 1.00 74.44 7 LYS A O 14
ATOM 8233 N N . PRO A 1 8 ? -2.743 -2.267 -20.362 1.00 42.24 8 PRO A N 14
ATOM 8234 C CA . PRO A 1 8 ? -2.831 -1.831 -21.763 1.00 50.22 8 PRO A CA 14
ATOM 8235 C C . PRO A 1 8 ? -3.185 -2.974 -22.716 1.00 0.41 8 PRO A C 14
ATOM 8236 O O . PRO A 1 8 ? -3.511 -4.085 -22.292 1.00 61.20 8 PRO A O 14
ATOM 8247 N N . CYS A 1 9 ? -3.107 -2.685 -24.009 1.00 43.32 9 CYS A N 14
ATOM 8248 C CA . CYS A 1 9 ? -3.482 -3.634 -25.052 1.00 12.12 9 CYS A CA 14
ATOM 8249 C C . CYS A 1 9 ? -2.295 -3.942 -25.965 1.00 63.03 9 CYS A C 14
ATOM 8250 O O . CYS A 1 9 ? -1.161 -3.543 -25.678 1.00 72.43 9 CYS A O 14
ATOM 8258 N N . ILE A 1 10 ? -2.565 -4.670 -27.052 1.00 5.21 10 ILE A N 14
ATOM 8259 C CA . ILE A 1 10 ? -1.542 -5.026 -28.037 1.00 70.44 10 ILE A CA 14
ATOM 8260 C C . ILE A 1 10 ? -1.005 -3.786 -28.759 1.00 42.23 10 ILE A C 14
ATOM 8261 O O . ILE A 1 10 ? -1.464 -2.665 -28.526 1.00 21.31 10 ILE A O 14
ATOM 8277 N N . SER A 1 11 ? -0.033 -3.998 -29.639 1.00 11.31 11 SER A N 14
ATOM 8278 C CA . SER A 1 11 ? 0.613 -2.908 -30.356 1.00 51.24 11 SER A CA 14
ATOM 8279 C C . SER A 1 11 ? 0.001 -2.710 -31.744 1.00 24.23 11 SER A C 14
ATOM 8280 O O . SER A 1 11 ? -0.652 -3.614 -32.290 1.00 23.22 11 SER A O 14
ATOM 8288 N N . ASP A 1 12 ? 0.247 -1.529 -32.310 1.00 1.22 12 ASP A N 14
ATOM 8289 C CA . ASP A 1 12 ? -0.250 -1.161 -33.638 1.00 3.44 12 ASP A CA 14
ATOM 8290 C C . ASP A 1 12 ? 0.192 -2.169 -34.691 1.00 32.41 12 ASP A C 14
ATOM 8291 O O . ASP A 1 12 ? -0.511 -2.403 -35.676 1.00 4.05 12 ASP A O 14
ATOM 8300 N N . LYS A 1 13 ? 1.359 -2.769 -34.471 1.00 62.52 13 LYS A N 14
ATOM 8301 C CA . LYS A 1 13 ? 1.887 -3.777 -35.382 1.00 24.34 13 LYS A CA 14
ATOM 8302 C C . LYS A 1 13 ? 0.915 -4.954 -35.489 1.00 41.31 13 LYS A C 14
ATOM 8303 O O . LYS A 1 13 ? 0.746 -5.548 -36.559 1.00 31.51 13 LYS A O 14
ATOM 8322 N N . GLU A 1 14 ? 0.259 -5.268 -34.376 1.00 12.35 14 GLU A N 14
ATOM 8323 C CA . GLU A 1 14 ? -0.674 -6.382 -34.329 1.00 14.13 14 GLU A CA 14
ATOM 8324 C C . GLU A 1 14 ? -2.044 -5.931 -34.821 1.00 43.44 14 GLU A C 14
ATOM 8325 O O . GLU A 1 14 ? -2.645 -6.572 -35.685 1.00 4.14 14 GLU A O 14
ATOM 8337 N N . CYS A 1 15 ? -2.501 -4.794 -34.314 1.00 55.21 15 CYS A N 14
ATOM 8338 C CA . CYS A 1 15 ? -3.790 -4.230 -34.714 1.00 24.11 15 CYS A CA 14
ATOM 8339 C C . CYS A 1 15 ? -3.603 -3.326 -35.933 1.00 52.13 15 CYS A C 14
ATOM 8340 O O . CYS A 1 15 ? -4.088 -2.193 -35.968 1.00 34.13 15 CYS A O 14
ATOM 8348 N N . SER A 1 16 ? -2.899 -3.842 -36.931 1.00 13.23 16 SER A N 14
ATOM 8349 C CA . SER A 1 16 ? -2.545 -3.072 -38.120 1.00 30.43 16 SER A CA 14
ATOM 8350 C C . SER A 1 16 ? -3.646 -3.173 -39.183 1.00 3.33 16 SER A C 14
ATOM 8351 O O . SER A 1 16 ? -4.736 -3.688 -38.914 1.00 42.34 16 SER A O 14
ATOM 8359 N N . ILE A 1 17 ? -3.347 -2.676 -40.384 1.00 11.33 17 ILE A N 14
ATOM 8360 C CA . ILE A 1 17 ? -4.301 -2.648 -41.488 1.00 53.52 17 ILE A CA 14
ATOM 8361 C C . ILE A 1 17 ? -4.881 -4.039 -41.773 1.00 11.22 17 ILE A C 14
ATOM 8362 O O . ILE A 1 17 ? -4.140 -4.992 -42.014 1.00 51.54 17 ILE A O 14
ATOM 8378 N N . VAL A 1 18 ? -6.215 -4.118 -41.715 1.00 65.34 18 VAL A N 14
ATOM 8379 C CA . VAL A 1 18 ? -6.998 -5.332 -41.999 1.00 73.51 18 VAL A CA 14
ATOM 8380 C C . VAL A 1 18 ? -6.289 -6.639 -41.618 1.00 33.34 18 VAL A C 14
ATOM 8381 O O . VAL A 1 18 ? -5.545 -7.235 -42.403 1.00 33.03 18 VAL A O 14
ATOM 8394 N N . LYS A 1 19 ? -6.533 -7.068 -40.394 1.00 14.14 19 LYS A N 14
ATOM 8395 C CA . LYS A 1 19 ? -6.071 -8.368 -39.916 1.00 40.02 19 LYS A CA 14
ATOM 8396 C C . LYS A 1 19 ? -7.246 -9.346 -39.907 1.00 12.12 19 LYS A C 14
ATOM 8397 O O . LYS A 1 19 ? -8.333 -9.017 -40.391 1.00 61.20 19 LYS A O 14
ATOM 8416 N N . ASN A 1 20 ? -7.034 -10.540 -39.358 1.00 35.32 20 ASN A N 14
ATOM 8417 C CA . ASN A 1 20 ? -8.108 -11.531 -39.226 1.00 41.03 20 ASN A CA 14
ATOM 8418 C C . ASN A 1 20 ? -9.119 -11.073 -38.177 1.00 44.52 20 ASN A C 14
ATOM 8419 O O . ASN A 1 20 ? -10.195 -11.655 -38.031 1.00 13.00 20 ASN A O 14
ATOM 8430 N N . TYR A 1 21 ? -8.753 -10.025 -37.447 1.00 44.12 21 TYR A N 14
ATOM 8431 C CA . TYR A 1 21 ? -9.619 -9.423 -36.442 1.00 23.34 21 TYR A CA 14
ATOM 8432 C C . TYR A 1 21 ? -9.643 -7.907 -36.625 1.00 41.52 21 TYR A C 14
ATOM 8433 O O . TYR A 1 21 ? -8.609 -7.294 -36.909 1.00 33.44 21 TYR A O 14
ATOM 8451 N N . ARG A 1 22 ? -10.819 -7.309 -36.477 1.00 24.40 22 ARG A N 14
ATOM 8452 C CA . ARG A 1 22 ? -10.972 -5.866 -36.634 1.00 74.15 22 ARG A CA 14
ATOM 8453 C C . ARG A 1 22 ? -10.678 -5.164 -35.308 1.00 1.43 22 ARG A C 14
ATOM 8454 O O . ARG A 1 22 ? -11.526 -5.128 -34.413 1.00 25.41 22 ARG A O 14
ATOM 8475 N N . ALA A 1 23 ? -9.465 -4.634 -35.179 1.00 71.14 23 ALA A N 14
ATOM 8476 C CA . ALA A 1 23 ? -9.034 -3.967 -33.956 1.00 14.02 23 ALA A CA 14
ATOM 8477 C C . ALA A 1 23 ? -8.108 -2.799 -34.278 1.00 72.32 23 ALA A C 14
ATOM 8478 O O . ALA A 1 23 ? -7.262 -2.901 -35.168 1.00 71.02 23 ALA A O 14
ATOM 8485 N N . ARG A 1 24 ? -8.284 -1.693 -33.560 1.00 42.11 24 ARG A N 14
ATOM 8486 C CA . ARG A 1 24 ? -7.416 -0.524 -33.696 1.00 75.22 24 ARG A CA 14
ATOM 8487 C C . ARG A 1 24 ? -6.954 -0.055 -32.319 1.00 3.20 24 ARG A C 14
ATOM 8488 O O . ARG A 1 24 ? -7.772 0.226 -31.440 1.00 62.32 24 ARG A O 14
ATOM 8509 N N . CYS A 1 25 ? -5.641 0.004 -32.134 1.00 2.13 25 CYS A N 14
ATOM 8510 C CA . CYS A 1 25 ? -5.054 0.433 -30.869 1.00 73.43 25 CYS A CA 14
ATOM 8511 C C . CYS A 1 25 ? -4.873 1.949 -30.850 1.00 53.52 25 CYS A C 14
ATOM 8512 O O . CYS A 1 25 ? -4.606 2.565 -31.886 1.00 54.53 25 CYS A O 14
ATOM 8520 N N . ARG A 1 26 ? -5.034 2.546 -29.674 1.00 61.05 26 ARG A N 14
ATOM 8521 C CA . ARG A 1 26 ? -4.891 3.985 -29.509 1.00 44.13 26 ARG A CA 14
ATOM 8522 C C . ARG A 1 26 ? -4.108 4.297 -28.235 1.00 33.43 26 ARG A C 14
ATOM 8523 O O . ARG A 1 26 ? -4.651 4.217 -27.130 1.00 52.13 26 ARG A O 14
ATOM 8544 N N . LYS A 1 27 ? -2.821 4.614 -28.397 1.00 5.15 27 LYS A N 14
ATOM 8545 C CA . LYS A 1 27 ? -1.957 5.015 -27.282 1.00 44.22 27 LYS A CA 14
ATOM 8546 C C . LYS A 1 27 ? -1.970 3.969 -26.164 1.00 64.52 27 LYS A C 14
ATOM 8547 O O . LYS A 1 27 ? -1.976 4.303 -24.974 1.00 74.55 27 LYS A O 14
ATOM 8566 N N . GLY A 1 28 ? -1.957 2.701 -26.560 1.00 71.40 28 GLY A N 14
ATOM 8567 C CA . GLY A 1 28 ? -1.929 1.609 -25.602 1.00 41.23 28 GLY A CA 14
ATOM 8568 C C . GLY A 1 28 ? -3.292 0.983 -25.383 1.00 33.12 28 GLY A C 14
ATOM 8569 O O . GLY A 1 28 ? -3.392 -0.157 -24.933 1.00 62.34 28 GLY A O 14
ATOM 8573 N N . TYR A 1 29 ? -4.344 1.740 -25.668 1.00 41.32 29 TYR A N 14
ATOM 8574 C CA . TYR A 1 29 ? -5.707 1.237 -25.572 1.00 40.44 29 TYR A CA 14
ATOM 8575 C C . TYR A 1 29 ? -6.049 0.427 -26.828 1.00 12.45 29 TYR A C 14
ATOM 8576 O O . TYR A 1 29 ? -5.333 0.505 -27.825 1.00 20.54 29 TYR A O 14
ATOM 8594 N N . CYS A 1 30 ? -7.132 -0.341 -26.786 1.00 64.15 30 CYS A N 14
ATOM 8595 C CA . CYS A 1 30 ? -7.577 -1.107 -27.947 1.00 52.34 30 CYS A CA 14
ATOM 8596 C C . CYS A 1 30 ? -9.086 -0.996 -28.122 1.00 14.53 30 CYS A C 14
ATOM 8597 O O . CYS A 1 30 ? -9.854 -1.305 -27.206 1.00 71.31 30 CYS A O 14
ATOM 8605 N N . VAL A 1 31 ? -9.501 -0.538 -29.293 1.00 71.25 31 VAL A N 14
ATOM 8606 C CA . VAL A 1 31 ? -10.911 -0.437 -29.636 1.00 42.23 31 VAL A CA 14
ATOM 8607 C C . VAL A 1 31 ? -11.257 -1.462 -30.715 1.00 1.14 31 VAL A C 14
ATOM 8608 O O . VAL A 1 31 ? -10.679 -1.449 -31.807 1.00 54.43 31 VAL A O 14
ATOM 8621 N N . ARG A 1 32 ? -12.174 -2.368 -30.390 1.00 45.24 32 ARG A N 14
ATOM 8622 C CA . ARG A 1 32 ? -12.643 -3.378 -31.333 1.00 43.33 32 ARG A CA 14
ATOM 8623 C C . ARG A 1 32 ? -14.125 -3.161 -31.620 1.00 61.35 32 ARG A C 14
ATOM 8624 O O . ARG A 1 32 ? -14.980 -3.387 -30.762 1.00 63.23 32 ARG A O 14
ATOM 8645 N N . ARG A 1 33 ? -14.423 -2.717 -32.836 1.00 11.44 33 ARG A N 14
ATOM 8646 C CA . ARG A 1 33 ? -15.772 -2.314 -33.199 1.00 75.21 33 ARG A CA 14
ATOM 8647 C C . ARG A 1 33 ? -16.441 -3.360 -34.090 1.00 4.14 33 ARG A C 14
ATOM 8648 O O . ARG A 1 33 ? -16.357 -3.298 -35.319 1.00 21.30 33 ARG A O 14
ATOM 8669 N N . ARG A 1 34 ? -17.071 -4.338 -33.448 1.00 14.31 34 ARG A N 14
ATOM 8670 C CA . ARG A 1 34 ? -17.911 -5.315 -34.144 1.00 63.45 34 ARG A CA 14
ATOM 8671 C C . ARG A 1 34 ? -19.374 -4.890 -34.040 1.00 4.22 34 ARG A C 14
ATOM 8672 O O . ARG A 1 34 ? -20.262 -5.499 -34.638 1.00 3.12 34 ARG A O 14
ATOM 8693 N N . ILE A 1 35 ? -19.601 -3.819 -33.282 1.00 42.23 35 ILE A N 14
ATOM 8694 C CA . ILE A 1 35 ? -20.937 -3.293 -33.036 1.00 72.41 35 ILE A CA 14
ATOM 8695 C C . ILE A 1 35 ? -21.367 -2.417 -34.208 1.00 74.25 35 ILE A C 14
ATOM 8696 O O . ILE A 1 35 ? -21.501 -1.198 -34.083 1.00 40.00 35 ILE A O 14
ATOM 8712 N N . ARG A 1 36 ? -21.517 -3.042 -35.365 1.00 24.43 36 ARG A N 14
ATOM 8713 C CA . ARG A 1 36 ? -21.951 -2.350 -36.578 1.00 12.12 36 ARG A CA 14
ATOM 8714 C C . ARG A 1 36 ? -23.150 -3.072 -37.185 1.00 14.44 36 ARG A C 14
ATOM 8715 O O . ARG A 1 36 ? -24.287 -2.591 -37.015 1.00 72.04 36 ARG A O 14
ATOM 8737 N N . ALA A 1 1 ? -17.735 0.158 -3.972 1.00 21.34 1 ALA A N 15
ATOM 8738 C CA . ALA A 1 1 ? -16.463 -0.434 -4.452 1.00 51.55 1 ALA A CA 15
ATOM 8739 C C . ALA A 1 1 ? -16.669 -1.132 -5.796 1.00 43.41 1 ALA A C 15
ATOM 8740 O O . ALA A 1 1 ? -17.369 -2.140 -5.884 1.00 0.30 1 ALA A O 15
ATOM 8749 N N . PHE A 1 2 ? -16.067 -0.580 -6.844 1.00 2.24 2 PHE A N 15
ATOM 8750 C CA . PHE A 1 2 ? -16.128 -1.168 -8.175 1.00 25.40 2 PHE A CA 15
ATOM 8751 C C . PHE A 1 2 ? -14.715 -1.377 -8.700 1.00 61.45 2 PHE A C 15
ATOM 8752 O O . PHE A 1 2 ? -14.137 -0.494 -9.340 1.00 11.13 2 PHE A O 15
ATOM 8769 N N . ILE A 1 3 ? -14.149 -2.534 -8.394 1.00 71.14 3 ILE A N 15
ATOM 8770 C CA . ILE A 1 3 ? -12.798 -2.858 -8.813 1.00 25.42 3 ILE A CA 15
ATOM 8771 C C . ILE A 1 3 ? -12.848 -3.746 -10.051 1.00 13.40 3 ILE A C 15
ATOM 8772 O O . ILE A 1 3 ? -12.859 -4.974 -9.952 1.00 44.14 3 ILE A O 15
ATOM 8788 N N . GLN A 1 4 ? -12.943 -3.117 -11.216 1.00 72.04 4 GLN A N 15
ATOM 8789 C CA . GLN A 1 4 ? -12.952 -3.833 -12.485 1.00 42.20 4 GLN A CA 15
ATOM 8790 C C . GLN A 1 4 ? -11.661 -3.557 -13.243 1.00 23.13 4 GLN A C 15
ATOM 8791 O O . GLN A 1 4 ? -11.503 -2.505 -13.868 1.00 62.45 4 GLN A O 15
ATOM 8805 N N . LEU A 1 5 ? -10.735 -4.500 -13.163 1.00 65.04 5 LEU A N 15
ATOM 8806 C CA . LEU A 1 5 ? -9.430 -4.355 -13.789 1.00 44.33 5 LEU A CA 15
ATOM 8807 C C . LEU A 1 5 ? -9.427 -5.018 -15.162 1.00 51.32 5 LEU A C 15
ATOM 8808 O O . LEU A 1 5 ? -9.263 -6.238 -15.279 1.00 53.41 5 LEU A O 15
ATOM 8824 N N . SER A 1 6 ? -9.662 -4.212 -16.188 1.00 50.04 6 SER A N 15
ATOM 8825 C CA . SER A 1 6 ? -9.639 -4.682 -17.568 1.00 34.44 6 SER A CA 15
ATOM 8826 C C . SER A 1 6 ? -8.204 -4.628 -18.101 1.00 30.22 6 SER A C 15
ATOM 8827 O O . SER A 1 6 ? -7.262 -4.428 -17.331 1.00 11.04 6 SER A O 15
ATOM 8835 N N . LYS A 1 7 ? -8.037 -4.795 -19.407 1.00 22.33 7 LYS A N 15
ATOM 8836 C CA . LYS A 1 7 ? -6.713 -4.768 -20.014 1.00 32.45 7 LYS A CA 15
ATOM 8837 C C . LYS A 1 7 ? -6.763 -4.126 -21.397 1.00 73.25 7 LYS A C 15
ATOM 8838 O O . LYS A 1 7 ? -7.783 -4.197 -22.084 1.00 74.44 7 LYS A O 15
ATOM 8857 N N . PRO A 1 8 ? -5.664 -3.464 -21.811 1.00 42.24 8 PRO A N 15
ATOM 8858 C CA . PRO A 1 8 ? -5.491 -3.000 -23.190 1.00 50.22 8 PRO A CA 15
ATOM 8859 C C . PRO A 1 8 ? -5.311 -4.184 -24.139 1.00 0.41 8 PRO A C 15
ATOM 8860 O O . PRO A 1 8 ? -5.366 -5.343 -23.712 1.00 61.20 8 PRO A O 15
ATOM 8871 N N . CYS A 1 9 ? -5.063 -3.900 -25.410 1.00 43.32 9 CYS A N 15
ATOM 8872 C CA . CYS A 1 9 ? -4.878 -4.950 -26.406 1.00 12.12 9 CYS A CA 15
ATOM 8873 C C . CYS A 1 9 ? -3.447 -4.942 -26.933 1.00 63.03 9 CYS A C 15
ATOM 8874 O O . CYS A 1 9 ? -2.664 -4.038 -26.623 1.00 72.43 9 CYS A O 15
ATOM 8882 N N . ILE A 1 10 ? -3.118 -5.964 -27.718 1.00 5.21 10 ILE A N 15
ATOM 8883 C CA . ILE A 1 10 ? -1.773 -6.138 -28.263 1.00 70.44 10 ILE A CA 15
ATOM 8884 C C . ILE A 1 10 ? -1.404 -4.969 -29.196 1.00 42.23 10 ILE A C 15
ATOM 8885 O O . ILE A 1 10 ? -2.262 -4.162 -29.559 1.00 21.31 10 ILE A O 15
ATOM 8901 N N . SER A 1 11 ? -0.128 -4.873 -29.560 1.00 11.31 11 SER A N 15
ATOM 8902 C CA . SER A 1 11 ? 0.378 -3.767 -30.369 1.00 51.24 11 SER A CA 15
ATOM 8903 C C . SER A 1 11 ? -0.369 -3.612 -31.710 1.00 24.23 11 SER A C 15
ATOM 8904 O O . SER A 1 11 ? -0.922 -4.575 -32.264 1.00 23.22 11 SER A O 15
ATOM 8912 N N . ASP A 1 12 ? -0.329 -2.387 -32.233 1.00 1.22 12 ASP A N 15
ATOM 8913 C CA . ASP A 1 12 ? -1.126 -1.967 -33.394 1.00 3.44 12 ASP A CA 15
ATOM 8914 C C . ASP A 1 12 ? -0.945 -2.888 -34.596 1.00 32.41 12 ASP A C 15
ATOM 8915 O O . ASP A 1 12 ? -1.922 -3.306 -35.223 1.00 4.05 12 ASP A O 15
ATOM 8924 N N . LYS A 1 13 ? 0.300 -3.203 -34.906 1.00 62.52 13 LYS A N 15
ATOM 8925 C CA . LYS A 1 13 ? 0.628 -4.012 -36.075 1.00 24.34 13 LYS A CA 15
ATOM 8926 C C . LYS A 1 13 ? 0.080 -5.426 -35.926 1.00 41.31 13 LYS A C 15
ATOM 8927 O O . LYS A 1 13 ? -0.154 -6.118 -36.915 1.00 31.51 13 LYS A O 15
ATOM 8946 N N . GLU A 1 14 ? -0.141 -5.839 -34.684 1.00 12.35 14 GLU A N 15
ATOM 8947 C CA . GLU A 1 14 ? -0.607 -7.188 -34.394 1.00 14.13 14 GLU A CA 15
ATOM 8948 C C . GLU A 1 14 ? -2.129 -7.221 -34.377 1.00 43.44 14 GLU A C 15
ATOM 8949 O O . GLU A 1 14 ? -2.746 -8.228 -34.731 1.00 4.14 14 GLU A O 15
ATOM 8961 N N . CYS A 1 15 ? -2.727 -6.107 -33.969 1.00 55.21 15 CYS A N 15
ATOM 8962 C CA . CYS A 1 15 ? -4.177 -5.948 -34.015 1.00 24.11 15 CYS A CA 15
ATOM 8963 C C . CYS A 1 15 ? -4.648 -5.773 -35.459 1.00 52.13 15 CYS A C 15
ATOM 8964 O O . CYS A 1 15 ? -5.826 -5.970 -35.776 1.00 34.13 15 CYS A O 15
ATOM 8972 N N . SER A 1 16 ? -3.720 -5.397 -36.331 1.00 13.23 16 SER A N 15
ATOM 8973 C CA . SER A 1 16 ? -4.033 -5.183 -37.734 1.00 30.43 16 SER A CA 15
ATOM 8974 C C . SER A 1 16 ? -4.239 -6.523 -38.450 1.00 3.33 16 SER A C 15
ATOM 8975 O O . SER A 1 16 ? -3.326 -7.052 -39.090 1.00 42.34 16 SER A O 15
ATOM 8983 N N . ILE A 1 17 ? -5.436 -7.076 -38.298 1.00 11.33 17 ILE A N 15
ATOM 8984 C CA . ILE A 1 17 ? -5.849 -8.274 -39.024 1.00 53.52 17 ILE A CA 15
ATOM 8985 C C . ILE A 1 17 ? -6.615 -7.864 -40.283 1.00 11.22 17 ILE A C 15
ATOM 8986 O O . ILE A 1 17 ? -7.462 -6.966 -40.236 1.00 51.54 17 ILE A O 15
ATOM 9002 N N . VAL A 1 18 ? -6.296 -8.501 -41.409 1.00 65.34 18 VAL A N 15
ATOM 9003 C CA . VAL A 1 18 ? -6.899 -8.158 -42.695 1.00 73.51 18 VAL A CA 15
ATOM 9004 C C . VAL A 1 18 ? -7.930 -9.207 -43.130 1.00 33.34 18 VAL A C 15
ATOM 9005 O O . VAL A 1 18 ? -7.661 -10.051 -43.988 1.00 33.03 18 VAL A O 15
ATOM 9018 N N . LYS A 1 19 ? -9.110 -9.158 -42.509 1.00 14.14 19 LYS A N 15
ATOM 9019 C CA . LYS A 1 19 ? -10.209 -10.066 -42.841 1.00 40.02 19 LYS A CA 15
ATOM 9020 C C . LYS A 1 19 ? -11.561 -9.382 -42.629 1.00 12.12 19 LYS A C 15
ATOM 9021 O O . LYS A 1 19 ? -12.404 -9.871 -41.878 1.00 61.20 19 LYS A O 15
ATOM 9040 N N . ASN A 1 20 ? -11.747 -8.245 -43.305 1.00 35.32 20 ASN A N 15
ATOM 9041 C CA . ASN A 1 20 ? -13.011 -7.490 -43.299 1.00 41.03 20 ASN A CA 15
ATOM 9042 C C . ASN A 1 20 ? -13.224 -6.755 -41.973 1.00 44.52 20 ASN A C 15
ATOM 9043 O O . ASN A 1 20 ? -13.251 -5.523 -41.941 1.00 13.00 20 ASN A O 15
ATOM 9054 N N . TYR A 1 21 ? -13.380 -7.504 -40.887 1.00 44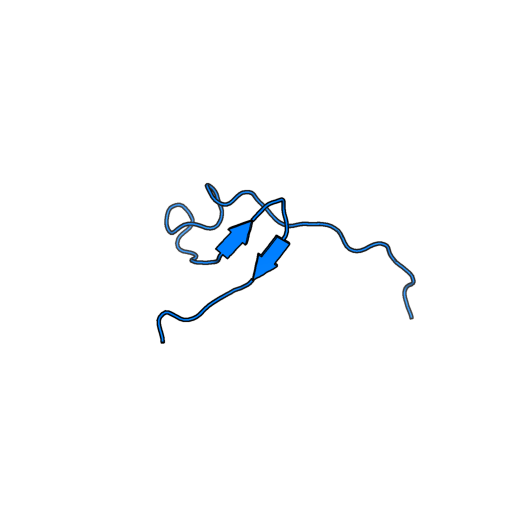.12 21 TYR A N 15
ATOM 9055 C CA . TYR A 1 21 ? -13.596 -6.900 -39.573 1.00 23.34 21 TYR A CA 15
ATOM 9056 C C . TYR A 1 21 ? -12.386 -6.064 -39.172 1.00 41.52 21 TYR A C 15
ATOM 9057 O O . TYR A 1 21 ? -11.239 -6.471 -39.377 1.00 33.44 21 TYR A O 15
ATOM 9075 N N . ARG A 1 22 ? -12.644 -4.891 -38.611 1.00 24.40 22 ARG A N 15
ATOM 9076 C CA . ARG A 1 22 ? -11.579 -3.951 -38.295 1.00 74.15 22 ARG A CA 15
ATOM 9077 C C . ARG A 1 22 ? -11.420 -3.755 -36.791 1.00 1.43 22 ARG A C 15
ATOM 9078 O O . ARG A 1 22 ? -12.159 -2.990 -36.166 1.00 25.41 22 ARG A O 15
ATOM 9099 N N . ALA A 1 23 ? -10.472 -4.482 -36.218 1.00 71.14 23 ALA A N 15
ATOM 9100 C CA . ALA A 1 23 ? -9.999 -4.206 -34.869 1.00 14.02 23 ALA A CA 15
ATOM 9101 C C . ALA A 1 23 ? -8.748 -3.350 -34.976 1.00 72.32 23 ALA A C 15
ATOM 9102 O O . ALA A 1 23 ? -7.799 -3.731 -35.665 1.00 71.02 23 ALA A O 15
ATOM 9109 N N . ARG A 1 24 ? -8.753 -2.186 -34.348 1.00 42.11 24 ARG A N 15
ATOM 9110 C CA . ARG A 1 24 ? -7.623 -1.266 -34.454 1.00 75.22 24 ARG A CA 15
ATOM 9111 C C . ARG A 1 24 ? -7.220 -0.777 -33.069 1.00 3.20 24 ARG A C 15
ATOM 9112 O O . ARG A 1 24 ? -8.002 -0.124 -32.374 1.00 62.32 24 ARG A O 15
ATOM 9133 N N . CYS A 1 25 ? -5.999 -1.112 -32.668 1.00 2.13 25 CYS A N 15
ATOM 9134 C CA . CYS A 1 25 ? -5.470 -0.702 -31.373 1.00 73.43 25 CYS A CA 15
ATOM 9135 C C . CYS A 1 25 ? -4.713 0.622 -31.488 1.00 53.52 25 CYS A C 15
ATOM 9136 O O . CYS A 1 25 ? -3.669 0.700 -32.136 1.00 54.53 25 CYS A O 15
ATOM 9144 N N . ARG A 1 26 ? -5.259 1.659 -30.863 1.00 61.05 26 ARG A N 15
ATOM 9145 C CA . ARG A 1 26 ? -4.629 2.972 -30.822 1.00 44.13 26 ARG A CA 15
ATOM 9146 C C . ARG A 1 26 ? -4.196 3.295 -29.392 1.00 33.43 26 ARG A C 15
ATOM 9147 O O . ARG A 1 26 ? -5.017 3.299 -28.474 1.00 52.13 26 ARG A O 15
ATOM 9168 N N . LYS A 1 27 ? -2.897 3.533 -29.213 1.00 5.15 27 LYS A N 15
ATOM 9169 C CA . LYS A 1 27 ? -2.336 3.893 -27.905 1.00 44.22 27 LYS A CA 15
ATOM 9170 C C . LYS A 1 27 ? -2.669 2.828 -26.855 1.00 64.52 27 LYS A C 15
ATOM 9171 O O . LYS A 1 27 ? -2.843 3.133 -25.676 1.00 74.55 27 LYS A O 15
ATOM 9190 N N . GLY A 1 28 ? -2.742 1.573 -27.300 1.00 71.40 28 GLY A N 15
ATOM 9191 C CA . GLY A 1 28 ? -3.032 0.461 -26.407 1.00 41.23 28 GLY A CA 15
ATOM 9192 C C . GLY A 1 28 ? -4.517 0.149 -26.330 1.00 33.12 28 GLY A C 15
ATOM 9193 O O . GLY A 1 28 ? -4.907 -0.975 -26.005 1.00 62.34 28 GLY A O 15
ATOM 9197 N N . TYR A 1 29 ? -5.352 1.138 -26.644 1.00 41.32 29 TYR A N 15
ATOM 9198 C CA . TYR A 1 29 ? -6.801 0.975 -26.573 1.00 40.44 29 TYR A CA 15
ATOM 9199 C C . TYR A 1 29 ? -7.334 0.466 -27.907 1.00 12.45 29 TYR A C 15
ATOM 9200 O O . TYR A 1 29 ? -7.064 1.049 -28.952 1.00 20.54 29 TYR A O 15
ATOM 9218 N N . CYS A 1 30 ? -8.104 -0.608 -27.860 1.00 64.15 30 CYS A N 15
ATOM 9219 C CA . CYS A 1 30 ? -8.540 -1.311 -29.062 1.00 52.34 30 CYS A CA 15
ATOM 9220 C C . CYS A 1 30 ? -10.018 -1.055 -29.349 1.00 14.53 30 CYS A C 15
ATOM 9221 O O . CYS A 1 30 ? -10.868 -1.197 -28.465 1.00 71.31 30 CYS A O 15
ATOM 9229 N N . VAL A 1 31 ? -10.313 -0.659 -30.587 1.00 71.25 31 VAL A N 15
ATOM 9230 C CA . VAL A 1 31 ? -11.689 -0.457 -31.031 1.00 42.23 31 VAL A CA 15
ATOM 9231 C C . VAL A 1 31 ? -12.095 -1.557 -32.010 1.00 1.14 31 VAL A C 15
ATOM 9232 O O . VAL A 1 31 ? -11.287 -1.993 -32.837 1.00 54.43 31 VAL A O 15
ATOM 9245 N N . ARG A 1 32 ? -13.338 -2.016 -31.901 1.00 45.24 32 ARG A N 15
ATOM 9246 C CA . ARG A 1 32 ? -13.861 -3.061 -32.777 1.00 43.33 32 ARG A CA 15
ATOM 9247 C C . ARG A 1 32 ? -14.978 -2.503 -33.662 1.00 61.35 32 ARG A C 15
ATOM 9248 O O . ARG A 1 32 ? -16.072 -2.189 -33.188 1.00 63.23 32 ARG A O 15
ATOM 9269 N N . ARG A 1 33 ? -14.681 -2.376 -34.954 1.00 11.44 33 ARG A N 15
ATOM 9270 C CA . ARG A 1 33 ? -15.616 -1.803 -35.919 1.00 75.21 33 ARG A CA 15
ATOM 9271 C C . ARG A 1 33 ? -16.412 -2.903 -36.622 1.00 4.14 33 ARG A C 15
ATOM 9272 O O . ARG A 1 33 ? -15.846 -3.927 -37.024 1.00 21.30 33 ARG A O 15
ATOM 9293 N N . ARG A 1 34 ? -17.724 -2.690 -36.764 1.00 14.31 34 ARG A N 15
ATOM 9294 C CA . ARG A 1 34 ? -18.609 -3.673 -37.401 1.00 63.45 34 ARG A CA 15
ATOM 9295 C C . ARG A 1 34 ? -19.889 -3.012 -37.936 1.00 4.22 34 ARG A C 15
ATOM 9296 O O . ARG A 1 34 ? -20.180 -3.086 -39.133 1.00 3.12 34 ARG A O 15
ATOM 9317 N N . ILE A 1 35 ? -20.650 -2.368 -37.055 1.00 42.23 35 ILE A N 15
ATOM 9318 C CA . ILE A 1 35 ? -21.819 -1.611 -37.455 1.00 72.41 35 ILE A CA 15
ATOM 9319 C C . ILE A 1 35 ? -21.365 -0.238 -37.952 1.00 74.25 35 ILE A C 15
ATOM 9320 O O . ILE A 1 35 ? -21.949 0.350 -38.861 1.00 40.00 35 ILE A O 15
ATOM 9336 N N . ARG A 1 36 ? -20.299 0.238 -37.334 1.00 24.43 36 ARG A N 15
ATOM 9337 C CA . ARG A 1 36 ? -19.584 1.434 -37.748 1.00 12.12 36 ARG A CA 15
ATOM 9338 C C . ARG A 1 36 ? -18.101 1.181 -37.526 1.00 14.44 36 ARG A C 15
ATOM 9339 O O . ARG A 1 36 ? -17.278 1.556 -38.392 1.00 72.04 36 ARG A O 15
ATOM 9361 N N . ALA A 1 1 ? -5.560 -5.763 -0.952 1.00 21.34 1 ALA A N 16
ATOM 9362 C CA . ALA A 1 1 ? -6.330 -4.770 -1.735 1.00 51.55 1 ALA A CA 16
ATOM 9363 C C . ALA A 1 1 ? -7.167 -5.476 -2.796 1.00 43.41 1 ALA A C 16
ATOM 9364 O O . ALA A 1 1 ? -6.853 -6.598 -3.196 1.00 0.30 1 ALA A O 16
ATOM 9373 N N . PHE A 1 2 ? -8.213 -4.804 -3.277 1.00 2.24 2 PHE A N 16
ATOM 9374 C CA . PHE A 1 2 ? -9.126 -5.392 -4.251 1.00 25.40 2 PHE A CA 16
ATOM 9375 C C . PHE A 1 2 ? -8.601 -5.104 -5.649 1.00 61.45 2 PHE A C 16
ATOM 9376 O O . PHE A 1 2 ? -9.249 -4.435 -6.457 1.00 11.13 2 PHE A O 16
ATOM 9393 N N . ILE A 1 3 ? -7.401 -5.600 -5.912 1.00 71.14 3 ILE A N 16
ATOM 9394 C CA . ILE A 1 3 ? -6.707 -5.297 -7.149 1.00 25.42 3 ILE A CA 16
ATOM 9395 C C . ILE A 1 3 ? -7.349 -6.016 -8.340 1.00 13.40 3 ILE A C 16
ATOM 9396 O O . ILE A 1 3 ? -7.761 -7.176 -8.236 1.00 44.14 3 ILE A O 16
ATOM 9412 N N . GLN A 1 4 ? -7.433 -5.314 -9.463 1.00 72.04 4 GLN A N 16
ATOM 9413 C CA . GLN A 1 4 ? -7.992 -5.869 -10.692 1.00 42.20 4 GLN A CA 16
ATOM 9414 C C . GLN A 1 4 ? -6.977 -5.752 -11.822 1.00 23.13 4 GLN A C 16
ATOM 9415 O O . GLN A 1 4 ? -6.416 -4.678 -12.052 1.00 62.45 4 GLN A O 16
ATOM 9429 N N . LEU A 1 5 ? -6.723 -6.860 -12.508 1.00 65.04 5 LEU A N 16
ATOM 9430 C CA . LEU A 1 5 ? -5.824 -6.866 -13.655 1.00 44.33 5 LEU A CA 16
ATOM 9431 C C . LEU A 1 5 ? -6.634 -6.735 -14.943 1.00 51.32 5 LEU A C 16
ATOM 9432 O O . LEU A 1 5 ? -7.270 -7.696 -15.393 1.00 53.41 5 LEU A O 16
ATOM 9448 N N . SER A 1 6 ? -6.628 -5.535 -15.511 1.00 50.04 6 SER A N 16
ATOM 9449 C CA . SER A 1 6 ? -7.388 -5.237 -16.718 1.00 34.44 6 SER A CA 16
ATOM 9450 C C . SER A 1 6 ? -6.711 -5.865 -17.935 1.00 30.22 6 SER A C 16
ATOM 9451 O O . SER A 1 6 ? -5.501 -6.109 -17.926 1.00 11.04 6 SER A O 16
ATOM 9459 N N . LYS A 1 7 ? -7.499 -6.142 -18.970 1.00 22.33 7 LYS A N 16
ATOM 9460 C CA . LYS A 1 7 ? -6.985 -6.708 -20.214 1.00 32.45 7 LYS A CA 16
ATOM 9461 C C . LYS A 1 7 ? -6.850 -5.617 -21.279 1.00 73.25 7 LYS A C 16
ATOM 9462 O O . LYS A 1 7 ? -7.853 -5.156 -21.835 1.00 74.44 7 LYS A O 16
ATOM 9481 N N . PRO A 1 8 ? -5.617 -5.154 -21.543 1.00 42.24 8 PRO A N 16
ATOM 9482 C CA . PRO A 1 8 ? -5.340 -4.198 -22.607 1.00 50.22 8 PRO A CA 16
ATOM 9483 C C . PRO A 1 8 ? -4.980 -4.907 -23.917 1.00 0.41 8 PRO A C 16
ATOM 9484 O O . PRO A 1 8 ? -5.135 -6.127 -24.039 1.00 61.20 8 PRO A O 16
ATOM 9495 N N . CYS A 1 9 ? -4.496 -4.140 -24.884 1.00 43.32 9 CYS A N 16
ATOM 9496 C CA . CYS A 1 9 ? -4.066 -4.681 -26.170 1.00 12.12 9 CYS A CA 16
ATOM 9497 C C . CYS A 1 9 ? -2.891 -3.875 -26.719 1.00 63.03 9 CYS A C 16
ATOM 9498 O O . CYS A 1 9 ? -2.670 -2.731 -26.322 1.00 72.43 9 CYS A O 16
ATOM 9506 N N . ILE A 1 10 ? -2.132 -4.486 -27.623 1.00 5.21 10 ILE A N 16
ATOM 9507 C CA . ILE A 1 10 ? -1.007 -3.821 -28.264 1.00 70.44 10 ILE A CA 16
ATOM 9508 C C . ILE A 1 10 ? -1.512 -3.069 -29.501 1.00 42.23 10 ILE A C 16
ATOM 9509 O O . ILE A 1 10 ? -2.641 -3.294 -29.945 1.00 21.31 10 ILE A O 16
ATOM 9525 N N . SER A 1 11 ? -0.686 -2.179 -30.041 1.00 11.31 11 SER A N 16
ATOM 9526 C CA . SER A 1 11 ? -1.074 -1.307 -31.149 1.00 51.24 11 SER A CA 16
ATOM 9527 C C . SER A 1 11 ? -1.592 -2.085 -32.370 1.00 24.23 11 SER A C 16
ATOM 9528 O O . SER A 1 11 ? -1.463 -3.318 -32.465 1.00 23.22 11 SER A O 16
ATOM 9536 N N . ASP A 1 12 ? -2.179 -1.339 -33.304 1.00 1.22 12 ASP A N 16
ATOM 9537 C CA . ASP A 1 12 ? -2.732 -1.896 -34.539 1.00 3.44 12 ASP A CA 16
ATOM 9538 C C . ASP A 1 12 ? -1.673 -2.697 -35.297 1.00 32.41 12 ASP A C 16
ATOM 9539 O O . ASP A 1 12 ? -1.986 -3.671 -35.975 1.00 4.05 12 ASP A O 16
ATOM 9548 N N . LYS A 1 13 ? -0.414 -2.274 -35.155 1.00 62.52 13 LYS A N 16
ATOM 9549 C CA . LYS A 1 13 ? 0.724 -2.958 -35.776 1.00 24.34 13 LYS A CA 16
ATOM 9550 C C . LYS A 1 13 ? 0.799 -4.424 -35.337 1.00 41.31 13 LYS A C 16
ATOM 9551 O O . LYS A 1 13 ? 1.200 -5.297 -36.111 1.00 31.51 13 LYS A O 16
ATOM 9570 N N . GLU A 1 14 ? 0.414 -4.679 -34.090 1.00 12.35 14 GLU A N 16
ATOM 9571 C CA . GLU A 1 14 ? 0.439 -6.027 -33.527 1.00 14.13 14 GLU A CA 16
ATOM 9572 C C . GLU A 1 14 ? -0.881 -6.741 -33.806 1.00 43.44 14 GLU A C 16
ATOM 9573 O O . GLU A 1 14 ? -0.900 -7.925 -34.158 1.00 4.14 14 GLU A O 16
ATOM 9585 N N . CYS A 1 15 ? -1.986 -6.012 -33.646 1.00 55.21 15 CYS A N 16
ATOM 9586 C CA . CYS A 1 15 ? -3.315 -6.578 -33.871 1.00 24.11 15 CYS A CA 16
ATOM 9587 C C . CYS A 1 15 ? -3.476 -7.069 -35.313 1.00 52.13 15 CYS A C 16
ATOM 9588 O O . CYS A 1 15 ? -4.198 -8.035 -35.571 1.00 34.13 15 CYS A O 16
ATOM 9596 N N . SER A 1 16 ? -2.794 -6.414 -36.250 1.00 13.23 16 SER A N 16
ATOM 9597 C CA . SER A 1 16 ? -2.830 -6.826 -37.645 1.00 30.43 16 SER A CA 16
ATOM 9598 C C . SER A 1 16 ? -2.071 -8.141 -37.833 1.00 3.33 16 SER A C 16
ATOM 9599 O O . SER A 1 16 ? -0.848 -8.152 -38.006 1.00 42.34 16 SER A O 16
ATOM 9607 N N . ILE A 1 17 ? -2.809 -9.246 -37.764 1.00 11.33 17 ILE A N 16
ATOM 9608 C CA . ILE A 1 17 ? -2.244 -10.583 -37.917 1.00 53.52 17 ILE A CA 16
ATOM 9609 C C . ILE A 1 17 ? -3.083 -11.373 -38.924 1.00 11.22 17 ILE A C 16
ATOM 9610 O O . ILE A 1 17 ? -4.224 -11.003 -39.206 1.00 51.54 17 ILE A O 16
ATOM 9626 N N . VAL A 1 18 ? -2.499 -12.431 -39.485 1.00 65.34 18 VAL A N 16
ATOM 9627 C CA . VAL A 1 18 ? -3.164 -13.245 -40.502 1.00 73.51 18 VAL A CA 16
ATOM 9628 C C . VAL A 1 18 ? -4.505 -13.789 -39.994 1.00 33.34 18 VAL A C 16
ATOM 9629 O O . VAL A 1 18 ? -4.603 -14.267 -38.861 1.00 33.03 18 VAL A O 16
ATOM 9642 N N . LYS A 1 19 ? -5.520 -13.722 -40.859 1.00 14.14 19 LYS A N 16
ATOM 9643 C CA . LYS A 1 19 ? -6.867 -14.181 -40.547 1.00 40.02 19 LYS A CA 16
ATOM 9644 C C . LYS A 1 19 ? -7.464 -13.432 -39.352 1.00 12.12 19 LYS A C 16
ATOM 9645 O O . LYS A 1 19 ? -8.190 -14.006 -38.540 1.00 61.20 19 LYS A O 16
ATOM 9664 N N . ASN A 1 20 ? -7.195 -12.134 -39.286 1.00 35.32 20 ASN A N 16
ATOM 9665 C CA . ASN A 1 20 ? -7.743 -11.281 -38.247 1.00 41.03 20 ASN A CA 16
ATOM 9666 C C . ASN A 1 20 ? -8.187 -9.973 -38.874 1.00 44.52 20 ASN A C 16
ATOM 9667 O O . ASN A 1 20 ? -7.369 -9.121 -39.231 1.00 13.00 20 ASN A O 16
ATOM 9678 N N . TYR A 1 21 ? -9.488 -9.872 -39.069 1.00 44.12 21 TYR A N 16
ATOM 9679 C CA . TYR A 1 21 ? -10.119 -8.686 -39.644 1.00 23.34 21 TYR A CA 16
ATOM 9680 C C . TYR A 1 21 ? -9.711 -7.410 -38.900 1.00 41.52 21 TYR A C 16
ATOM 9681 O O . TYR A 1 21 ? -9.098 -7.460 -37.831 1.00 33.44 21 TYR A O 16
ATOM 9699 N N . ARG A 1 22 ? -10.090 -6.266 -39.455 1.00 24.40 22 ARG A N 16
ATOM 9700 C CA . ARG A 1 22 ? -9.563 -4.980 -39.007 1.00 74.15 22 ARG A CA 16
ATOM 9701 C C . ARG A 1 22 ? -10.268 -4.457 -37.759 1.00 1.43 22 ARG A C 16
ATOM 9702 O O . ARG A 1 22 ? -11.458 -4.136 -37.777 1.00 25.41 22 ARG A O 16
ATOM 9723 N N . ALA A 1 23 ? -9.497 -4.378 -36.684 1.00 71.14 23 ALA A N 16
ATOM 9724 C CA . ALA A 1 23 ? -9.935 -3.797 -35.423 1.00 14.02 23 ALA A CA 16
ATOM 9725 C C . ALA A 1 23 ? -8.966 -2.684 -35.045 1.00 72.32 23 ALA A C 16
ATOM 9726 O O . ALA A 1 23 ? -7.764 -2.809 -35.286 1.00 71.02 23 ALA A O 16
ATOM 9733 N N . ARG A 1 24 ? -9.466 -1.614 -34.438 1.00 42.11 24 ARG A N 16
ATOM 9734 C CA . ARG A 1 24 ? -8.643 -0.426 -34.212 1.00 75.22 24 ARG A CA 16
ATOM 9735 C C . ARG A 1 24 ? -8.005 -0.489 -32.825 1.00 3.20 24 ARG A C 16
ATOM 9736 O O . ARG A 1 24 ? -8.654 -0.211 -31.816 1.00 62.32 24 ARG A O 16
ATOM 9757 N N . CYS A 1 25 ? -6.733 -0.871 -32.792 1.00 2.13 25 CYS A N 16
ATOM 9758 C CA . CYS A 1 25 ? -5.969 -0.938 -31.549 1.00 73.43 25 CYS A CA 16
ATOM 9759 C C . CYS A 1 25 ? -5.012 0.246 -31.460 1.00 53.52 25 CYS A C 16
ATOM 9760 O O . CYS A 1 25 ? -4.250 0.506 -32.395 1.00 54.53 25 CYS A O 16
ATOM 9768 N N . ARG A 1 26 ? -5.060 0.962 -30.339 1.00 61.05 26 ARG A N 16
ATOM 9769 C CA . ARG A 1 26 ? -4.240 2.152 -30.142 1.00 44.13 26 ARG A CA 16
ATOM 9770 C C . ARG A 1 26 ? -4.293 2.591 -28.675 1.00 33.43 26 ARG A C 16
ATOM 9771 O O . ARG A 1 26 ? -5.316 2.413 -28.008 1.00 52.13 26 ARG A O 16
ATOM 9792 N N . LYS A 1 27 ? -3.172 3.113 -28.177 1.00 5.15 27 LYS A N 16
ATOM 9793 C CA . LYS A 1 27 ? -3.075 3.639 -26.808 1.00 44.22 27 LYS A CA 16
ATOM 9794 C C . LYS A 1 27 ? -3.325 2.536 -25.780 1.00 64.52 27 LYS A C 16
ATOM 9795 O O . LYS A 1 27 ? -3.826 2.790 -24.685 1.00 74.55 27 LYS A O 16
ATOM 9814 N N . GLY A 1 28 ? -2.919 1.319 -26.125 1.00 71.40 28 GLY A N 16
ATOM 9815 C CA . GLY A 1 28 ? -3.103 0.183 -25.235 1.00 41.23 28 GLY A CA 16
ATOM 9816 C C . GLY A 1 28 ? -4.521 -0.360 -25.253 1.00 33.12 28 GLY A C 16
ATOM 9817 O O . GLY A 1 28 ? -4.826 -1.334 -24.560 1.00 62.34 28 GLY A O 16
ATOM 9821 N N . TYR A 1 29 ? -5.393 0.265 -26.040 1.00 41.32 29 TYR A N 16
ATOM 9822 C CA . TYR A 1 29 ? -6.784 -0.166 -26.147 1.00 40.44 29 TYR A CA 16
ATOM 9823 C C . TYR A 1 29 ? -7.022 -0.856 -27.485 1.00 12.45 29 TYR A C 16
ATOM 9824 O O . TYR A 1 29 ? -6.275 -0.649 -28.442 1.00 20.54 29 TYR A O 16
ATOM 9842 N N . CYS A 1 30 ? -8.063 -1.678 -27.542 1.00 64.15 30 CYS A N 16
ATOM 9843 C CA . CYS A 1 30 ? -8.438 -2.380 -28.766 1.00 52.34 30 CYS A CA 16
ATOM 9844 C C . CYS A 1 30 ? -9.949 -2.311 -28.966 1.00 14.53 30 CYS A C 16
ATOM 9845 O O . CYS A 1 30 ? -10.720 -2.827 -28.149 1.00 71.31 30 CYS A O 16
ATOM 9853 N N . VAL A 1 31 ? -10.369 -1.683 -30.058 1.00 71.25 31 VAL A N 16
ATOM 9854 C CA . VAL A 1 31 ? -11.786 -1.489 -30.343 1.00 42.23 31 VAL A CA 16
ATOM 9855 C C . VAL A 1 31 ? -12.208 -2.310 -31.557 1.00 1.14 31 VAL A C 16
ATOM 9856 O O . VAL A 1 31 ? -11.639 -2.172 -32.644 1.00 54.43 31 VAL A O 16
ATOM 9869 N N . ARG A 1 32 ? -13.196 -3.174 -31.359 1.00 45.24 32 ARG A N 16
ATOM 9870 C CA . ARG A 1 32 ? -13.758 -3.974 -32.438 1.00 43.33 32 ARG A CA 16
ATOM 9871 C C . ARG A 1 32 ? -14.971 -3.253 -33.011 1.00 61.35 32 ARG A C 16
ATOM 9872 O O . ARG A 1 32 ? -15.939 -2.990 -32.293 1.00 63.23 32 ARG A O 16
ATOM 9893 N N . ARG A 1 33 ? -14.896 -2.912 -34.293 1.00 11.44 33 ARG A N 16
ATOM 9894 C CA . ARG A 1 33 ? -15.953 -2.147 -34.955 1.00 75.21 33 ARG A CA 16
ATOM 9895 C C . ARG A 1 33 ? -17.290 -2.880 -34.867 1.00 4.14 33 ARG A C 16
ATOM 9896 O O . ARG A 1 33 ? -17.367 -4.086 -35.121 1.00 21.30 33 ARG A O 16
ATOM 9917 N N . ARG A 1 34 ? -18.332 -2.145 -34.507 1.00 14.31 34 ARG A N 16
ATOM 9918 C CA . ARG A 1 34 ? -19.662 -2.716 -34.333 1.00 63.45 34 ARG A CA 16
ATOM 9919 C C . ARG A 1 34 ? -20.418 -2.722 -35.663 1.00 4.22 34 ARG A C 16
ATOM 9920 O O . ARG A 1 34 ? -20.167 -1.884 -36.531 1.00 3.12 34 ARG A O 16
ATOM 9941 N N . ILE A 1 35 ? -21.339 -3.673 -35.812 1.00 42.23 35 ILE A N 16
ATOM 9942 C CA . ILE A 1 35 ? -22.108 -3.844 -37.031 1.00 72.41 35 ILE A CA 16
ATOM 9943 C C . ILE A 1 35 ? -22.822 -2.548 -37.444 1.00 74.25 35 ILE A C 16
ATOM 9944 O O . ILE A 1 35 ? -22.916 -2.229 -38.635 1.00 40.00 35 ILE A O 16
ATOM 9960 N N . ARG A 1 36 ? -23.302 -1.802 -36.449 1.00 24.43 36 ARG A N 16
ATOM 9961 C CA . ARG A 1 36 ? -24.018 -0.548 -36.671 1.00 12.12 36 ARG A CA 16
ATOM 9962 C C . ARG A 1 36 ? -23.640 0.462 -35.584 1.00 14.44 36 ARG A C 16
ATOM 9963 O O . ARG A 1 36 ? -24.258 0.432 -34.503 1.00 72.04 36 ARG A O 16
ATOM 9985 N N . ALA A 1 1 ? -13.242 -7.378 -0.444 1.00 21.34 1 ALA A N 17
ATOM 9986 C CA . ALA A 1 1 ? -13.523 -7.101 -1.870 1.00 51.55 1 ALA A CA 17
ATOM 9987 C C . ALA A 1 1 ? -12.573 -7.891 -2.765 1.00 43.41 1 ALA A C 17
ATOM 9988 O O . ALA A 1 1 ? -11.410 -8.097 -2.411 1.00 0.30 1 ALA A O 17
ATOM 9997 N N . PHE A 1 2 ? -13.071 -8.330 -3.919 1.00 2.24 2 PHE A N 17
ATOM 9998 C CA . PHE A 1 2 ? -12.267 -9.073 -4.886 1.00 25.40 2 PHE A CA 17
ATOM 9999 C C . PHE A 1 2 ? -12.539 -8.549 -6.290 1.00 61.45 2 PHE A C 17
ATOM 10000 O O . PHE A 1 2 ? -13.225 -9.191 -7.089 1.00 11.13 2 PHE A O 17
ATOM 10017 N N . ILE A 1 3 ? -12.022 -7.358 -6.569 1.00 71.14 3 ILE A N 17
ATOM 10018 C CA . ILE A 1 3 ? -12.217 -6.716 -7.861 1.00 25.42 3 ILE A CA 17
ATOM 10019 C C . ILE A 1 3 ? -11.339 -7.367 -8.924 1.00 13.40 3 ILE A C 17
ATOM 10020 O O . ILE A 1 3 ? -10.316 -7.985 -8.610 1.00 44.14 3 ILE A O 17
ATOM 10036 N N . GLN A 1 4 ? -11.748 -7.235 -10.178 1.00 72.04 4 GLN A N 17
ATOM 10037 C CA . GLN A 1 4 ? -11.012 -7.804 -11.301 1.00 42.20 4 GLN A CA 17
ATOM 10038 C C . GLN A 1 4 ? -10.412 -6.683 -12.144 1.00 23.13 4 GLN A C 17
ATOM 10039 O O . GLN A 1 4 ? -11.092 -5.703 -12.470 1.00 62.45 4 GLN A O 17
ATOM 10053 N N . LEU A 1 5 ? -9.130 -6.810 -12.466 1.00 65.04 5 LEU A N 17
ATOM 10054 C CA . LEU A 1 5 ? -8.420 -5.769 -13.203 1.00 44.33 5 LEU A CA 17
ATOM 10055 C C . LEU A 1 5 ? -8.675 -5.884 -14.707 1.00 51.32 5 LEU A C 17
ATOM 10056 O O . LEU A 1 5 ? -8.803 -6.984 -15.247 1.00 53.41 5 LEU A O 17
ATOM 10072 N N . SER A 1 6 ? -8.766 -4.737 -15.367 1.00 50.04 6 SER A N 17
ATOM 10073 C CA . SER A 1 6 ? -8.900 -4.675 -16.814 1.00 34.44 6 SER A CA 17
ATOM 10074 C C . SER A 1 6 ? -7.646 -4.035 -17.400 1.00 30.22 6 SER A C 17
ATOM 10075 O O . SER A 1 6 ? -7.110 -3.079 -16.831 1.00 11.04 6 SER A O 17
ATOM 10083 N N . LYS A 1 7 ? -7.173 -4.563 -18.522 1.00 22.33 7 LYS A N 17
ATOM 10084 C CA . LYS A 1 7 ? -5.931 -4.099 -19.126 1.00 32.45 7 LYS A CA 17
ATOM 10085 C C . LYS A 1 7 ? -6.115 -3.916 -20.631 1.00 73.25 7 LYS A C 17
ATOM 10086 O O . LYS A 1 7 ? -7.035 -4.496 -21.214 1.00 74.44 7 LYS A O 17
ATOM 10105 N N . PRO A 1 8 ? -5.260 -3.103 -21.281 1.00 42.24 8 PRO A N 17
ATOM 10106 C CA . PRO A 1 8 ? -5.310 -2.912 -22.734 1.00 50.22 8 PRO A CA 17
ATOM 10107 C C . PRO A 1 8 ? -4.801 -4.143 -23.490 1.00 0.41 8 PRO A C 17
ATOM 10108 O O . PRO A 1 8 ? -4.609 -5.213 -22.905 1.00 61.20 8 PRO A O 17
ATOM 10119 N N . CYS A 1 9 ? -4.579 -3.983 -24.788 1.00 43.32 9 CYS A N 17
ATOM 10120 C CA . CYS A 1 9 ? -4.094 -5.066 -25.638 1.00 12.12 9 CYS A CA 17
ATOM 10121 C C . CYS A 1 9 ? -2.692 -4.748 -26.155 1.00 63.03 9 CYS A C 17
ATOM 10122 O O . CYS A 1 9 ? -2.054 -3.792 -25.707 1.00 72.43 9 CYS A O 17
ATOM 10130 N N . ILE A 1 10 ? -2.210 -5.577 -27.070 1.00 5.21 10 ILE A N 17
ATOM 10131 C CA . ILE A 1 10 ? -0.901 -5.387 -27.688 1.00 70.44 10 ILE A CA 17
ATOM 10132 C C . ILE A 1 10 ? -0.928 -4.271 -28.742 1.00 42.23 10 ILE A C 17
ATOM 10133 O O . ILE A 1 10 ? -1.970 -3.662 -28.991 1.00 21.31 10 ILE A O 17
ATOM 10149 N N . SER A 1 11 ? 0.228 -4.012 -29.346 1.00 11.31 11 SER A N 17
ATOM 10150 C CA . SER A 1 11 ? 0.382 -2.932 -30.317 1.00 51.24 11 SER A CA 17
ATOM 10151 C C . SER A 1 11 ? -0.299 -3.271 -31.650 1.00 24.23 11 SER A C 17
ATOM 10152 O O . SER A 1 11 ? -0.513 -4.445 -31.974 1.00 23.22 11 SER A O 17
ATOM 10160 N N . ASP A 1 12 ? -0.607 -2.233 -32.431 1.00 1.22 12 ASP A N 17
ATOM 10161 C CA . ASP A 1 12 ? -1.329 -2.383 -33.701 1.00 3.44 12 ASP A CA 17
ATOM 10162 C C . ASP A 1 12 ? -0.603 -3.348 -34.637 1.00 32.41 12 ASP A C 17
ATOM 10163 O O . ASP A 1 12 ? -1.231 -4.126 -35.354 1.00 4.05 12 ASP A O 17
ATOM 10172 N N . LYS A 1 13 ? 0.725 -3.292 -34.615 1.00 62.52 13 LYS A N 17
ATOM 10173 C CA . LYS A 1 13 ? 1.551 -4.170 -35.438 1.00 24.34 13 LYS A CA 17
ATOM 10174 C C . LYS A 1 13 ? 1.298 -5.633 -35.065 1.00 41.31 13 LYS A C 17
ATOM 10175 O O . LYS A 1 13 ? 1.408 -6.531 -35.902 1.00 31.51 13 LYS A O 17
ATOM 10194 N N . GLU A 1 14 ? 0.949 -5.853 -33.801 1.00 12.35 14 GLU A N 17
ATOM 10195 C CA . GLU A 1 14 ? 0.641 -7.186 -33.297 1.00 14.13 14 GLU A CA 17
ATOM 10196 C C . GLU A 1 14 ? -0.851 -7.483 -33.486 1.00 43.44 14 GLU A C 17
ATOM 10197 O O . GLU A 1 14 ? -1.263 -8.642 -33.538 1.00 4.14 14 GLU A O 17
ATOM 10209 N N . CYS A 1 15 ? -1.650 -6.419 -33.604 1.00 55.21 15 CYS A N 17
ATOM 10210 C CA . CYS A 1 15 ? -3.095 -6.540 -33.845 1.00 24.11 15 CYS A CA 17
ATOM 10211 C C . CYS A 1 15 ? -3.397 -7.011 -35.278 1.00 52.13 15 CYS A C 17
ATOM 10212 O O . CYS A 1 15 ? -4.554 -6.987 -35.714 1.00 34.13 15 CYS A O 17
ATOM 10220 N N . SER A 1 16 ? -2.365 -7.438 -36.002 1.00 13.23 16 SER A N 17
ATOM 10221 C CA . SER A 1 16 ? -2.527 -7.920 -37.367 1.00 30.43 16 SER A CA 17
ATOM 10222 C C . SER A 1 16 ? -3.300 -9.244 -37.379 1.00 3.33 16 SER A C 17
ATOM 10223 O O . SER A 1 16 ? -2.709 -10.325 -37.426 1.00 42.34 16 SER A O 17
ATOM 10231 N N . ILE A 1 17 ? -4.622 -9.143 -37.301 1.00 11.33 17 ILE A N 17
ATOM 10232 C CA . ILE A 1 17 ? -5.499 -10.308 -37.353 1.00 53.52 17 ILE A CA 17
ATOM 10233 C C . ILE A 1 17 ? -5.915 -10.574 -38.797 1.00 11.22 17 ILE A C 17
ATOM 10234 O O . ILE A 1 17 ? -6.567 -9.737 -39.427 1.00 51.54 17 ILE A O 17
ATOM 10250 N N . VAL A 1 18 ? -5.525 -11.728 -39.325 1.00 65.34 18 VAL A N 17
ATOM 10251 C CA . VAL A 1 18 ? -5.843 -12.089 -40.702 1.00 73.51 18 VAL A CA 17
ATOM 10252 C C . VAL A 1 18 ? -7.257 -12.668 -40.789 1.00 33.34 18 VAL A C 17
ATOM 10253 O O . VAL A 1 18 ? -7.451 -13.883 -40.925 1.00 33.03 18 VAL A O 17
ATOM 10266 N N . LYS A 1 19 ? -8.239 -11.781 -40.662 1.00 14.14 19 LYS A N 17
ATOM 10267 C CA . LYS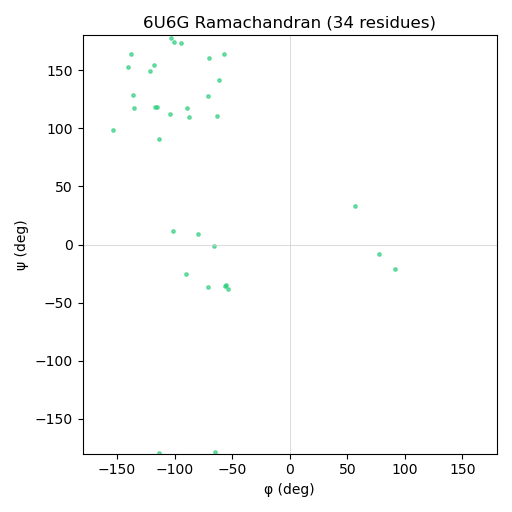 A 1 19 ? -9.655 -12.135 -40.761 1.00 40.02 19 LYS A CA 17
ATOM 10268 C C . LYS A 1 19 ? -10.406 -11.026 -41.489 1.00 12.12 19 LYS A C 17
ATOM 10269 O O . LYS A 1 19 ? -9.810 -10.023 -41.888 1.00 61.20 19 LYS A O 17
ATOM 10288 N N . ASN A 1 20 ? -11.707 -11.215 -41.671 1.00 35.32 20 ASN A N 17
ATOM 10289 C CA . ASN A 1 20 ? -12.555 -10.201 -42.293 1.00 41.03 20 ASN A CA 17
ATOM 10290 C C . ASN A 1 20 ? -12.856 -9.093 -41.287 1.00 44.52 20 ASN A C 17
ATOM 10291 O O . ASN A 1 20 ? -13.131 -7.952 -41.661 1.00 13.00 20 ASN A O 17
ATOM 10302 N N . TYR A 1 21 ? -12.801 -9.447 -40.007 1.00 44.12 21 TYR A N 17
ATOM 10303 C CA . TYR A 1 21 ? -13.000 -8.489 -38.927 1.00 23.34 21 TYR A CA 17
ATOM 10304 C C . TYR A 1 21 ? -11.751 -7.628 -38.761 1.00 41.52 21 TYR A C 17
ATOM 10305 O O . TYR A 1 21 ? -10.629 -8.137 -38.820 1.00 33.44 21 TYR A O 17
ATOM 10323 N N . ARG A 1 22 ? -11.949 -6.330 -38.559 1.00 24.40 22 ARG A N 17
ATOM 10324 C CA . ARG A 1 22 ? -10.840 -5.395 -38.418 1.00 74.15 22 ARG A CA 17
ATOM 10325 C C . ARG A 1 22 ? -11.013 -4.559 -37.149 1.00 1.43 22 ARG A C 17
ATOM 10326 O O . ARG A 1 22 ? -12.103 -4.045 -36.882 1.00 25.41 22 ARG A O 17
ATOM 10347 N N . ALA A 1 23 ? -9.941 -4.441 -36.370 1.00 71.14 23 ALA A N 17
ATOM 10348 C CA . ALA A 1 23 ? -9.962 -3.691 -35.117 1.00 14.02 23 ALA A CA 17
ATOM 10349 C C . ALA A 1 23 ? -9.049 -2.470 -35.201 1.00 72.32 23 ALA A C 17
ATOM 10350 O O . ALA A 1 23 ? -8.310 -2.301 -36.174 1.00 71.02 23 ALA A O 17
ATOM 10357 N N . ARG A 1 24 ? -9.107 -1.628 -34.175 1.00 42.11 24 ARG A N 17
ATOM 10358 C CA . ARG A 1 24 ? -8.281 -0.429 -34.094 1.00 75.22 24 ARG A CA 17
ATOM 10359 C C . ARG A 1 24 ? -7.461 -0.473 -32.810 1.00 3.20 24 ARG A C 17
ATOM 10360 O O . ARG A 1 24 ? -8.011 -0.681 -31.733 1.00 62.32 24 ARG A O 17
ATOM 10381 N N . CYS A 1 25 ? -6.154 -0.294 -32.919 1.00 2.13 25 CYS A N 17
ATOM 10382 C CA . CYS A 1 25 ? -5.281 -0.306 -31.749 1.00 73.43 25 CYS A CA 17
ATOM 10383 C C . CYS A 1 25 ? -4.454 0.976 -31.683 1.00 53.52 25 CYS A C 17
ATOM 10384 O O . CYS A 1 25 ? -3.905 1.424 -32.690 1.00 54.53 25 CYS A O 17
ATOM 10392 N N . ARG A 1 26 ? -4.394 1.570 -30.495 1.00 61.05 26 ARG A N 17
ATOM 10393 C CA . ARG A 1 26 ? -3.644 2.804 -30.274 1.00 44.13 26 ARG A CA 17
ATOM 10394 C C . ARG A 1 26 ? -3.310 2.938 -28.794 1.00 33.43 26 ARG A C 17
ATOM 10395 O O . ARG A 1 26 ? -4.180 2.735 -27.943 1.00 52.13 26 ARG A O 17
ATOM 10416 N N . LYS A 1 27 ? -2.052 3.266 -28.486 1.00 5.15 27 LYS A N 17
ATOM 10417 C CA . LYS A 1 27 ? -1.594 3.355 -27.095 1.00 44.22 27 LYS A CA 17
ATOM 10418 C C . LYS A 1 27 ? -1.881 2.043 -26.362 1.00 64.52 27 LYS A C 17
ATOM 10419 O O . LYS A 1 27 ? -2.131 2.028 -25.157 1.00 74.55 27 LYS A O 17
ATOM 10438 N N . GLY A 1 28 ? -1.821 0.939 -27.104 1.00 71.40 28 GLY A N 17
ATOM 10439 C CA . GLY A 1 28 ? -2.128 -0.369 -26.546 1.00 41.23 28 GLY A CA 17
ATOM 10440 C C . GLY A 1 28 ? -3.624 -0.612 -26.406 1.00 33.12 28 GLY A C 17
ATOM 10441 O O . GLY A 1 28 ? -4.063 -1.756 -26.288 1.00 62.34 28 GLY A O 17
ATOM 10445 N N . TYR A 1 29 ? -4.413 0.459 -26.411 1.00 41.32 29 TYR A N 17
ATOM 10446 C CA . TYR A 1 29 ? -5.857 0.346 -26.272 1.00 40.44 29 TYR A CA 17
ATOM 10447 C C . TYR A 1 29 ? -6.458 -0.319 -27.506 1.00 12.45 29 TYR A C 17
ATOM 10448 O O . TYR A 1 29 ? -6.112 0.028 -28.641 1.00 20.54 29 TYR A O 17
ATOM 10466 N N . CYS A 1 30 ? -7.352 -1.273 -27.277 1.00 64.15 30 CYS A N 17
ATOM 10467 C CA . CYS A 1 30 ? -7.958 -2.049 -28.348 1.00 52.34 30 CYS A CA 17
ATOM 10468 C C . CYS A 1 30 ? -9.442 -1.710 -28.497 1.00 14.53 30 CYS A C 17
ATOM 10469 O O . CYS A 1 30 ? -10.230 -1.887 -27.569 1.00 71.31 30 CYS A O 17
ATOM 10477 N N . VAL A 1 31 ? -9.801 -1.201 -29.673 1.00 71.25 31 VAL A N 17
ATOM 10478 C CA . VAL A 1 31 ? -11.181 -0.859 -30.005 1.00 42.23 31 VAL A CA 17
ATOM 10479 C C . VAL A 1 31 ? -11.684 -1.781 -31.117 1.00 1.14 31 VAL A C 17
ATOM 10480 O O . VAL A 1 31 ? -10.943 -2.088 -32.054 1.00 54.43 31 VAL A O 17
ATOM 10493 N N . ARG A 1 32 ? -12.935 -2.220 -31.016 1.00 45.24 32 ARG A N 17
ATOM 10494 C CA . ARG A 1 32 ? -13.506 -3.144 -31.991 1.00 43.33 32 ARG A CA 17
ATOM 10495 C C . ARG A 1 32 ? -14.953 -2.769 -32.293 1.00 61.35 32 ARG A C 17
ATOM 10496 O O . ARG A 1 32 ? -15.664 -2.264 -31.418 1.00 63.23 32 ARG A O 17
ATOM 10517 N N . ARG A 1 33 ? -15.382 -2.992 -33.534 1.00 11.44 33 ARG A N 17
ATOM 10518 C CA . ARG A 1 33 ? -16.788 -2.842 -33.886 1.00 75.21 33 ARG A CA 17
ATOM 10519 C C . ARG A 1 33 ? -17.562 -4.043 -33.338 1.00 4.14 33 ARG A C 17
ATOM 10520 O O . ARG A 1 33 ? -17.652 -5.093 -33.974 1.00 21.30 33 ARG A O 17
ATOM 10541 N N . ARG A 1 34 ? -18.074 -3.895 -32.125 1.00 14.31 34 ARG A N 17
ATOM 10542 C CA . ARG A 1 34 ? -18.651 -5.015 -31.398 1.00 63.45 34 ARG A CA 17
ATOM 10543 C C . ARG A 1 34 ? -20.174 -4.995 -31.436 1.00 4.22 34 ARG A C 17
ATOM 10544 O O . ARG A 1 34 ? -20.801 -3.932 -31.447 1.00 3.12 34 ARG A O 17
ATOM 10565 N N . ILE A 1 35 ? -20.750 -6.187 -31.489 1.00 42.23 35 ILE A N 17
ATOM 10566 C CA . ILE A 1 35 ? -22.150 -6.396 -31.229 1.00 72.41 35 ILE A CA 17
ATOM 10567 C C . ILE A 1 35 ? -22.303 -6.868 -29.778 1.00 74.25 35 ILE A C 17
ATOM 10568 O O . ILE A 1 35 ? -23.364 -6.748 -29.162 1.00 40.00 35 ILE A O 17
ATOM 10584 N N . ARG A 1 36 ? -21.194 -7.383 -29.241 1.00 24.43 36 ARG A N 17
ATOM 10585 C CA . ARG A 1 36 ? -21.123 -7.885 -27.873 1.00 12.12 36 ARG A CA 17
ATOM 10586 C C . ARG A 1 36 ? -20.070 -7.097 -27.095 1.00 14.44 36 ARG A C 17
ATOM 10587 O O . ARG A 1 36 ? -20.438 -6.380 -26.144 1.00 72.04 36 ARG A O 17
ATOM 10609 N N . ALA A 1 1 ? -28.041 -6.916 -16.258 1.00 21.34 1 ALA A N 18
ATOM 10610 C CA . ALA A 1 1 ? -26.572 -6.732 -16.227 1.00 51.55 1 ALA A CA 18
ATOM 10611 C C . ALA A 1 1 ? -25.986 -6.883 -17.628 1.00 43.41 1 ALA A C 18
ATOM 10612 O O . ALA A 1 1 ? -26.509 -7.642 -18.447 1.00 0.30 1 ALA A O 18
ATOM 10621 N N . PHE A 1 2 ? -24.905 -6.152 -17.900 1.00 2.24 2 PHE A N 18
ATOM 10622 C CA . PHE A 1 2 ? -24.242 -6.191 -19.200 1.00 25.40 2 PHE A CA 18
ATOM 10623 C C . PHE A 1 2 ? -22.744 -6.397 -19.007 1.00 61.45 2 PHE A C 18
ATOM 10624 O O . PHE A 1 2 ? -22.032 -5.474 -18.598 1.00 11.13 2 PHE A O 18
ATOM 10641 N N . ILE A 1 3 ? -22.271 -7.607 -19.272 1.00 71.14 3 ILE A N 18
ATOM 10642 C CA . ILE A 1 3 ? -20.852 -7.912 -19.154 1.00 25.42 3 ILE A CA 18
ATOM 10643 C C . ILE A 1 3 ? -20.092 -7.337 -20.351 1.00 13.40 3 ILE A C 18
ATOM 10644 O O . ILE A 1 3 ? -19.977 -7.979 -21.399 1.00 44.14 3 ILE A O 18
ATOM 10660 N N . GLN A 1 4 ? -19.617 -6.103 -20.202 1.00 72.04 4 GLN A N 18
ATOM 10661 C CA . GLN A 1 4 ? -18.844 -5.450 -21.250 1.00 42.20 4 GLN A CA 18
ATOM 10662 C C . GLN A 1 4 ? -17.458 -6.092 -21.359 1.00 23.13 4 GLN A C 18
ATOM 10663 O O . GLN A 1 4 ? -16.498 -5.672 -20.708 1.00 62.45 4 GLN A O 18
ATOM 10677 N N . LEU A 1 5 ? -17.385 -7.154 -22.152 1.00 65.04 5 LEU A N 18
ATOM 10678 C CA . LEU A 1 5 ? -16.145 -7.898 -22.342 1.00 44.33 5 LEU A CA 18
ATOM 10679 C C . LEU A 1 5 ? -15.191 -7.111 -23.241 1.00 51.32 5 LEU A C 18
ATOM 10680 O O . LEU A 1 5 ? -15.499 -6.833 -24.405 1.00 53.41 5 LEU A O 18
ATOM 10696 N N . SER A 1 6 ? -14.044 -6.739 -22.684 1.00 50.04 6 SER A N 18
ATOM 10697 C CA . SER A 1 6 ? -12.981 -6.076 -23.431 1.00 34.44 6 SER A CA 18
ATOM 10698 C C . SER A 1 6 ? -11.627 -6.427 -22.819 1.00 30.22 6 SER A C 18
ATOM 10699 O O . SER A 1 6 ? -11.440 -6.342 -21.603 1.00 11.04 6 SER A O 18
ATOM 10707 N N . LYS A 1 7 ? -10.695 -6.813 -23.671 1.00 22.33 7 LYS A N 18
ATOM 10708 C CA . LYS A 1 7 ? -9.376 -7.268 -23.239 1.00 32.45 7 LYS A CA 18
ATOM 10709 C C . LYS A 1 7 ? -8.293 -6.348 -23.805 1.00 73.25 7 LYS A C 18
ATOM 10710 O O . LYS A 1 7 ? -8.227 -6.159 -25.019 1.00 74.44 7 LYS A O 18
ATOM 10729 N N . PRO A 1 8 ? -7.436 -5.763 -22.938 1.00 42.24 8 PRO A N 18
ATOM 10730 C CA . PRO A 1 8 ? -6.370 -4.848 -23.371 1.00 50.22 8 PRO A CA 18
ATOM 10731 C C . PRO A 1 8 ? -5.448 -5.505 -24.403 1.00 0.41 8 PRO A C 18
ATOM 10732 O O . PRO A 1 8 ? -4.923 -6.601 -24.172 1.00 61.20 8 PRO A O 18
ATOM 10743 N N . CYS A 1 9 ? -5.264 -4.844 -25.541 1.00 43.32 9 CYS A N 18
ATOM 10744 C CA . CYS A 1 9 ? -4.458 -5.391 -26.630 1.00 12.12 9 CYS A CA 18
ATOM 10745 C C . CYS A 1 9 ? -3.302 -4.456 -26.996 1.00 63.03 9 CYS A C 18
ATOM 10746 O O . CYS A 1 9 ? -3.232 -3.319 -26.525 1.00 72.43 9 CYS A O 18
ATOM 10754 N N . ILE A 1 10 ? -2.402 -4.950 -27.843 1.00 5.21 10 ILE A N 18
ATOM 10755 C CA . ILE A 1 10 ? -1.180 -4.234 -28.210 1.00 70.44 10 ILE A CA 18
ATOM 10756 C C . ILE A 1 10 ? -1.455 -3.297 -29.402 1.00 42.23 10 ILE A C 18
ATOM 10757 O O . ILE A 1 10 ? -2.569 -3.271 -29.917 1.00 21.31 10 ILE A O 18
ATOM 10773 N N . SER A 1 11 ? -0.447 -2.528 -29.822 1.00 11.31 11 SER A N 18
ATOM 10774 C CA . SER A 1 11 ? -0.592 -1.538 -30.894 1.00 51.24 11 SER A CA 18
ATOM 10775 C C . SER A 1 11 ? -1.137 -2.152 -32.194 1.00 24.23 11 SER A C 18
ATOM 10776 O O . SER A 1 11 ? -1.081 -3.370 -32.391 1.00 23.22 11 SER A O 18
ATOM 10784 N N . ASP A 1 12 ? -1.635 -1.285 -33.085 1.00 1.22 12 ASP A N 18
ATOM 10785 C CA . ASP A 1 12 ? -2.335 -1.703 -34.306 1.00 3.44 12 ASP A CA 18
ATOM 10786 C C . ASP A 1 12 ? -1.507 -2.659 -35.166 1.00 32.41 12 ASP A C 18
ATOM 10787 O O . ASP A 1 12 ? -2.059 -3.571 -35.785 1.00 4.05 12 ASP A O 18
ATOM 10796 N N . LYS A 1 13 ? -0.193 -2.462 -35.199 1.00 62.52 13 LYS A N 18
ATOM 10797 C CA . LYS A 1 13 ? 0.687 -3.325 -35.989 1.00 24.34 13 LYS A CA 18
ATOM 10798 C C . LYS A 1 13 ? 0.616 -4.778 -35.510 1.00 41.31 13 LYS A C 18
ATOM 10799 O O . LYS A 1 13 ? 0.923 -5.706 -36.261 1.00 31.51 13 LYS A O 18
ATOM 10818 N N . GLU A 1 14 ? 0.205 -4.964 -34.259 1.00 12.35 14 GLU A N 18
ATOM 10819 C CA . GLU A 1 14 ? -0.030 -6.296 -33.708 1.00 14.13 14 GLU A CA 18
ATOM 10820 C C . GLU A 1 14 ? -1.498 -6.672 -33.904 1.00 43.44 14 GLU A C 18
ATOM 10821 O O . GLU A 1 14 ? -1.829 -7.812 -34.240 1.00 4.14 14 GLU A O 18
ATOM 10833 N N . CYS A 1 15 ? -2.363 -5.675 -33.691 1.00 55.21 15 CYS A N 18
ATOM 10834 C CA . CYS A 1 15 ? -3.816 -5.827 -33.793 1.00 24.11 15 CYS A CA 18
ATOM 10835 C C . CYS A 1 15 ? -4.210 -6.460 -35.125 1.00 52.13 15 CYS A C 18
ATOM 10836 O O . CYS A 1 15 ? -4.903 -7.480 -35.165 1.00 34.13 15 CYS A O 18
ATOM 10844 N N . SER A 1 16 ? -3.754 -5.854 -36.216 1.00 13.23 16 SER A N 18
ATOM 10845 C CA . SER A 1 16 ? -4.051 -6.352 -37.549 1.00 30.43 16 SER A CA 18
ATOM 10846 C C . SER A 1 16 ? -2.765 -6.701 -38.294 1.00 3.33 16 SER A C 18
ATOM 10847 O O . SER A 1 16 ? -2.160 -5.851 -38.952 1.00 42.34 16 SER A O 18
ATOM 10855 N N . ILE A 1 17 ? -2.321 -7.943 -38.134 1.00 11.33 17 ILE A N 18
ATOM 10856 C CA . ILE A 1 17 ? -1.186 -8.469 -38.886 1.00 53.52 17 ILE A CA 18
ATOM 10857 C C . ILE A 1 17 ? -1.620 -9.708 -39.669 1.00 11.22 17 ILE A C 18
ATOM 10858 O O . ILE A 1 17 ? -1.279 -9.868 -40.841 1.00 51.54 17 ILE A O 18
ATOM 10874 N N . VAL A 1 18 ? -2.399 -10.569 -39.014 1.00 65.34 18 VAL A N 18
ATOM 10875 C CA . VAL A 1 18 ? -2.926 -11.772 -39.650 1.00 73.51 18 VAL A CA 18
ATOM 10876 C C . VAL A 1 18 ? -4.133 -11.431 -40.526 1.00 33.34 18 VAL A C 18
ATOM 10877 O O . VAL A 1 18 ? -4.298 -11.970 -41.622 1.00 33.03 18 VAL A O 18
ATOM 10890 N N . LYS A 1 19 ? -4.967 -10.520 -40.033 1.00 14.14 19 LYS A N 18
ATOM 10891 C CA . LYS A 1 19 ? -6.159 -10.081 -40.749 1.00 40.02 19 LYS A CA 18
ATOM 10892 C C . LYS A 1 19 ? -6.283 -8.561 -40.671 1.00 12.12 19 LYS A C 18
ATOM 10893 O O . LYS A 1 19 ? -6.675 -8.012 -39.640 1.00 61.20 19 LYS A O 18
ATOM 10912 N N . ASN A 1 20 ? -5.928 -7.888 -41.758 1.00 35.32 20 ASN A N 18
ATOM 10913 C CA . ASN A 1 20 ? -5.958 -6.431 -41.816 1.00 41.03 20 ASN A CA 18
ATOM 10914 C C . ASN A 1 20 ? -7.161 -5.945 -42.626 1.00 44.52 20 ASN A C 18
ATOM 10915 O O . ASN A 1 20 ? -7.050 -5.631 -43.813 1.00 13.00 20 ASN A O 18
ATOM 10926 N N . TYR A 1 21 ? -8.321 -5.931 -41.977 1.00 44.12 21 TYR A N 18
ATOM 10927 C CA . TYR A 1 21 ? -9.550 -5.416 -42.580 1.00 23.34 21 TYR A CA 18
ATOM 10928 C C . TYR A 1 21 ? -10.002 -4.151 -41.838 1.00 41.52 21 TYR A C 18
ATOM 10929 O O . TYR A 1 21 ? -9.928 -3.047 -42.380 1.00 33.44 21 TYR A O 18
ATOM 10947 N N . ARG A 1 22 ? -10.428 -4.318 -40.587 1.00 24.40 22 ARG A N 18
ATOM 10948 C CA . ARG A 1 22 ? -10.825 -3.204 -39.725 1.00 74.15 22 ARG A CA 18
ATOM 10949 C C . ARG A 1 22 ? -10.571 -3.571 -38.263 1.00 1.43 22 ARG A C 18
ATOM 10950 O O . ARG A 1 22 ? -11.462 -4.070 -37.568 1.00 25.41 22 ARG A O 18
ATOM 10971 N N . ALA A 1 23 ? -9.341 -3.343 -37.815 1.00 71.14 23 ALA A N 18
ATOM 10972 C CA . ALA A 1 23 ? -8.946 -3.621 -36.438 1.00 14.02 23 ALA A CA 18
ATOM 10973 C C . ALA A 1 23 ? -7.998 -2.534 -35.947 1.00 72.32 23 ALA A C 18
ATOM 10974 O O . ALA A 1 23 ? -6.925 -2.336 -36.516 1.00 71.02 23 ALA A O 18
ATOM 10981 N N . ARG A 1 24 ? -8.408 -1.820 -34.905 1.00 42.11 24 ARG A N 18
ATOM 10982 C CA . ARG A 1 24 ? -7.630 -0.712 -34.369 1.00 75.22 24 ARG A CA 18
ATOM 10983 C C . ARG A 1 24 ? -7.383 -0.912 -32.878 1.00 3.20 24 ARG A C 18
ATOM 10984 O O . ARG A 1 24 ? -8.267 -0.681 -32.051 1.00 62.32 24 ARG A O 18
ATOM 11005 N N . CYS A 1 25 ? -6.187 -1.370 -32.553 1.00 2.13 25 CYS A N 18
ATOM 11006 C CA . CYS A 1 25 ? -5.753 -1.527 -31.171 1.00 73.43 25 CYS A CA 18
ATOM 11007 C C . CYS A 1 25 ? -4.622 -0.542 -30.895 1.00 53.52 25 CYS A C 18
ATOM 11008 O O . CYS A 1 25 ? -3.796 -0.285 -31.774 1.00 54.53 25 CYS A O 18
ATOM 11016 N N . ARG A 1 26 ? -4.579 0.021 -29.692 1.00 61.05 26 ARG A N 18
ATOM 11017 C CA . ARG A 1 26 ? -3.636 1.096 -29.400 1.00 44.13 26 ARG A CA 18
ATOM 11018 C C . ARG A 1 26 ? -3.615 1.427 -27.907 1.00 33.43 26 ARG A C 18
ATOM 11019 O O . ARG A 1 26 ? -4.662 1.675 -27.305 1.00 52.13 26 ARG A O 18
ATOM 11040 N N . LYS A 1 27 ? -2.409 1.414 -27.323 1.00 5.15 27 LYS A N 18
ATOM 11041 C CA . LYS A 1 27 ? -2.197 1.762 -25.913 1.00 44.22 27 LYS A CA 18
ATOM 11042 C C . LYS A 1 27 ? -3.068 0.922 -24.977 1.00 64.52 27 LYS A C 18
ATOM 11043 O O . LYS A 1 27 ? -3.512 1.395 -23.929 1.00 74.55 27 LYS A O 18
ATOM 11062 N N . GLY A 1 28 ? -3.281 -0.332 -25.351 1.00 71.40 28 GLY A N 18
ATOM 11063 C CA . GLY A 1 28 ? -4.076 -1.230 -24.535 1.00 41.23 28 GLY A CA 18
ATOM 11064 C C . GLY A 1 28 ? -5.526 -1.255 -24.964 1.00 33.12 28 GLY A C 18
ATOM 11065 O O . GLY A 1 28 ? -6.228 -2.238 -24.740 1.00 62.34 28 GLY A O 18
ATOM 11069 N N . TYR A 1 29 ? -5.976 -0.178 -25.596 1.00 41.32 29 TYR A N 18
ATOM 11070 C CA . TYR A 1 29 ? -7.365 -0.075 -26.024 1.00 40.44 29 TYR A CA 18
ATOM 11071 C C . TYR A 1 29 ? -7.592 -0.915 -27.275 1.00 12.45 29 TYR A C 18
ATOM 11072 O O . TYR A 1 29 ? -6.666 -1.139 -28.062 1.00 20.54 29 TYR A O 18
ATOM 11090 N N . CYS A 1 30 ? -8.825 -1.377 -27.457 1.00 64.15 30 CYS A N 18
ATOM 11091 C CA . CYS A 1 30 ? -9.150 -2.292 -28.544 1.00 52.34 30 CYS A CA 18
ATOM 11092 C C . CYS A 1 30 ? -10.423 -1.859 -29.260 1.00 14.53 30 CYS A C 18
ATOM 11093 O O . CYS A 1 30 ? -11.440 -1.577 -28.619 1.00 71.31 30 CYS A O 18
ATOM 11101 N N . VAL A 1 31 ? -10.349 -1.779 -30.586 1.00 71.25 31 VAL A N 18
ATOM 11102 C CA . VAL A 1 31 ? -11.516 -1.515 -31.420 1.00 42.23 31 VAL A CA 18
ATOM 11103 C C . VAL A 1 31 ? -11.552 -2.506 -32.584 1.00 1.14 31 VAL A C 18
ATOM 11104 O O . VAL A 1 31 ? -10.675 -2.503 -33.447 1.00 54.43 31 VAL A O 18
ATOM 11117 N N . ARG A 1 32 ? -12.562 -3.359 -32.588 1.00 45.24 32 ARG A N 18
ATOM 11118 C CA . ARG A 1 32 ? -12.752 -4.348 -33.642 1.00 43.33 32 ARG A CA 18
ATOM 11119 C C . ARG A 1 32 ? -14.247 -4.456 -33.918 1.00 61.35 32 ARG A C 18
ATOM 11120 O O . ARG A 1 32 ? -15.012 -4.912 -33.061 1.00 63.23 32 ARG A O 18
ATOM 11141 N N . ARG A 1 33 ? -14.660 -4.036 -35.106 1.00 11.44 33 ARG A N 18
ATOM 11142 C CA . ARG A 1 33 ? -16.078 -3.896 -35.409 1.00 75.21 33 ARG A CA 18
ATOM 11143 C C . ARG A 1 33 ? -16.414 -4.501 -36.774 1.00 4.14 33 ARG A C 18
ATOM 11144 O O . ARG A 1 33 ? -15.600 -5.200 -37.376 1.00 21.30 33 ARG A O 18
ATOM 11165 N N . ARG A 1 34 ? -17.625 -4.213 -37.237 1.00 14.31 34 ARG A N 18
ATOM 11166 C CA . ARG A 1 34 ? -18.154 -4.735 -38.493 1.00 63.45 34 ARG A CA 18
ATOM 11167 C C . ARG A 1 34 ? -18.116 -3.652 -39.575 1.00 4.22 34 ARG A C 18
ATOM 11168 O O . ARG A 1 34 ? -17.464 -2.624 -39.403 1.00 3.12 34 ARG A O 18
ATOM 11189 N N . ILE A 1 35 ? -18.828 -3.896 -40.678 1.00 42.23 35 ILE A N 18
ATOM 11190 C CA . ILE A 1 35 ? -18.914 -2.971 -41.801 1.00 72.41 35 ILE A CA 18
ATOM 11191 C C . ILE A 1 35 ? -19.356 -1.565 -41.361 1.00 74.25 35 ILE A C 18
ATOM 11192 O O . ILE A 1 35 ? -19.076 -0.573 -42.038 1.00 40.00 35 ILE A O 18
ATOM 11208 N N . ARG A 1 36 ? -20.044 -1.488 -40.227 1.00 24.43 36 ARG A N 18
ATOM 11209 C CA . ARG A 1 36 ? -20.503 -0.214 -39.687 1.00 12.12 36 ARG A CA 18
ATOM 11210 C C . ARG A 1 36 ? -19.466 0.350 -38.716 1.00 14.44 36 ARG A C 18
ATOM 11211 O O . ARG A 1 36 ? -18.578 1.097 -39.170 1.00 72.04 36 ARG A O 18
ATOM 11233 N N . ALA A 1 1 ? -5.558 0.212 -0.852 1.00 21.34 1 ALA A N 19
ATOM 11234 C CA . ALA A 1 1 ? -6.471 0.685 -1.918 1.00 51.55 1 ALA A CA 19
ATOM 11235 C C . ALA A 1 1 ? -6.838 -0.469 -2.850 1.00 43.41 1 ALA A C 19
ATOM 11236 O O . ALA A 1 1 ? -6.162 -1.498 -2.864 1.00 0.30 1 ALA A O 19
ATOM 11245 N N . PHE A 1 2 ? -7.903 -0.293 -3.630 1.00 2.24 2 PHE A N 19
ATOM 11246 C CA . PHE A 1 2 ? -8.426 -1.358 -4.490 1.00 25.40 2 PHE A CA 19
ATOM 11247 C C . PHE A 1 2 ? -8.171 -1.052 -5.968 1.00 61.45 2 PHE A C 19
ATOM 11248 O O . PHE A 1 2 ? -8.869 -1.563 -6.846 1.00 11.13 2 PHE A O 19
ATOM 11265 N N . ILE A 1 3 ? -7.164 -0.226 -6.238 1.00 71.14 3 ILE A N 19
ATOM 11266 C CA . ILE A 1 3 ? -6.797 0.112 -7.610 1.00 25.42 3 ILE A CA 19
ATOM 11267 C C . ILE A 1 3 ? -6.130 -1.086 -8.283 1.00 13.40 3 ILE A C 19
ATOM 11268 O O . ILE A 1 3 ? -4.999 -1.452 -7.945 1.00 44.14 3 ILE A O 19
ATOM 11284 N N . GLN A 1 4 ? -6.844 -1.711 -9.210 1.00 72.04 4 GLN A N 19
ATOM 11285 C CA . GLN A 1 4 ? -6.308 -2.832 -9.970 1.00 42.20 4 GLN A CA 19
ATOM 11286 C C . GLN A 1 4 ? -5.603 -2.321 -11.222 1.00 23.13 4 GLN A C 19
ATOM 11287 O O . GLN A 1 4 ? -5.846 -1.193 -11.662 1.00 62.45 4 GLN A O 19
ATOM 11301 N N . LEU A 1 5 ? -4.740 -3.152 -11.796 1.00 65.04 5 LEU A N 19
ATOM 11302 C CA . LEU A 1 5 ? -3.978 -2.775 -12.983 1.00 44.33 5 LEU A CA 19
ATOM 11303 C C . LEU A 1 5 ? -4.873 -2.806 -14.220 1.00 51.32 5 LEU A C 19
ATOM 11304 O O . LEU A 1 5 ? -5.412 -3.857 -14.577 1.00 53.41 5 LEU A O 19
ATOM 11320 N N . SER A 1 6 ? -5.040 -1.646 -14.853 1.00 50.04 6 SER A N 19
ATOM 11321 C CA . SER A 1 6 ? -5.847 -1.529 -16.061 1.00 34.44 6 SER A CA 19
ATOM 11322 C C . SER A 1 6 ? -5.323 -2.455 -17.160 1.00 30.22 6 SER A C 19
ATOM 11323 O O . SER A 1 6 ? -4.117 -2.713 -17.247 1.00 11.04 6 SER A O 19
ATOM 11331 N N . LYS A 1 7 ? -6.236 -2.952 -17.992 1.00 22.33 7 LYS A N 19
ATOM 11332 C CA . LYS A 1 7 ? -5.875 -3.837 -19.093 1.00 32.45 7 LYS A CA 19
ATOM 11333 C C . LYS A 1 7 ? -6.226 -3.213 -20.444 1.00 73.25 7 LYS A C 19
ATOM 11334 O O . LYS A 1 7 ? -7.375 -3.271 -20.882 1.00 74.44 7 LYS A O 19
ATOM 11353 N N . PRO A 1 8 ? -5.243 -2.571 -21.098 1.00 42.24 8 PRO A N 19
ATOM 11354 C CA . PRO A 1 8 ? -5.371 -2.129 -22.485 1.00 50.22 8 PRO A CA 19
ATOM 11355 C C . PRO A 1 8 ? -5.116 -3.294 -23.436 1.00 0.41 8 PRO A C 19
ATOM 11356 O O . PRO A 1 8 ? -5.079 -4.457 -23.021 1.00 61.20 8 PRO A O 19
ATOM 11367 N N . CYS A 1 9 ? -4.923 -2.978 -24.696 1.00 43.32 9 CYS A N 19
ATOM 11368 C CA . CYS A 1 9 ? -4.630 -3.975 -25.707 1.00 12.12 9 CYS A CA 19
ATOM 11369 C C . CYS A 1 9 ? -3.213 -3.745 -26.219 1.00 63.03 9 CYS A C 19
ATOM 11370 O O . CYS A 1 9 ? -2.516 -2.847 -25.734 1.00 72.43 9 CYS A O 19
ATOM 11378 N N . ILE A 1 10 ? -2.775 -4.542 -27.177 1.00 5.21 10 ILE A N 19
ATOM 11379 C CA . ILE A 1 10 ? -1.408 -4.433 -27.666 1.00 70.44 10 ILE A CA 19
ATOM 11380 C C . ILE A 1 10 ? -1.365 -3.621 -28.960 1.00 42.23 10 ILE A C 19
ATOM 11381 O O . ILE A 1 10 ? -2.386 -3.444 -29.627 1.00 21.31 10 ILE A O 19
ATOM 11397 N N . SER A 1 11 ? -0.181 -3.122 -29.293 1.00 11.31 11 SER A N 19
ATOM 11398 C CA . SER A 1 11 ? 0.001 -2.178 -30.394 1.00 51.24 11 SER A CA 19
ATOM 11399 C C . SER A 1 11 ? -0.517 -2.712 -31.737 1.00 24.23 11 SER A C 19
ATOM 11400 O O . SER A 1 11 ? -0.588 -3.925 -31.966 1.00 23.22 11 SER A O 19
ATOM 11408 N N . ASP A 1 12 ? -0.846 -1.774 -32.628 1.00 1.22 12 ASP A N 19
ATOM 11409 C CA . ASP A 1 12 ? -1.368 -2.076 -33.963 1.00 3.44 12 ASP A CA 19
ATOM 11410 C C . ASP A 1 12 ? -0.454 -3.038 -34.720 1.00 32.41 12 ASP A C 19
ATOM 11411 O O . ASP A 1 12 ? -0.925 -3.970 -35.378 1.00 4.05 12 ASP A O 19
ATOM 11420 N N . LYS A 1 13 ? 0.854 -2.822 -34.603 1.00 62.52 13 LYS A N 19
ATOM 11421 C CA . LYS A 1 13 ? 1.842 -3.697 -35.235 1.00 24.34 13 LYS A CA 19
ATOM 11422 C C . LYS A 1 13 ? 1.630 -5.150 -34.807 1.00 41.31 13 LYS A C 19
ATOM 11423 O O . LYS A 1 13 ? 1.843 -6.080 -35.580 1.00 31.51 13 LYS A O 19
ATOM 11442 N N . GLU A 1 14 ? 1.212 -5.327 -33.561 1.00 12.35 14 GLU A N 19
ATOM 11443 C CA . GLU A 1 14 ? 1.030 -6.657 -32.989 1.00 14.13 14 GLU A CA 19
ATOM 11444 C C . GLU A 1 14 ? -0.426 -7.098 -33.141 1.00 43.44 14 GLU A C 19
ATOM 11445 O O . GLU A 1 14 ? -0.761 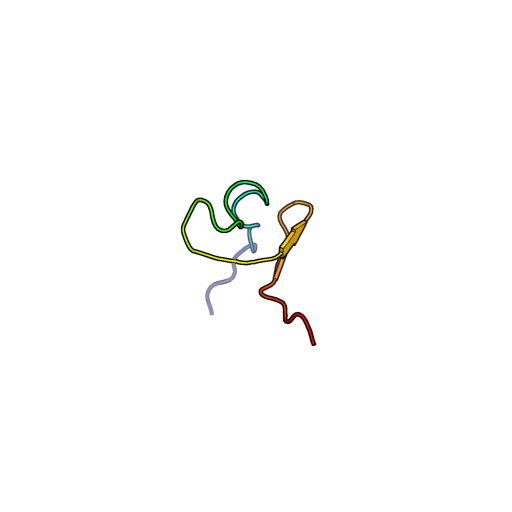-8.267 -32.935 1.00 4.14 14 GLU A O 19
ATOM 11457 N N . CYS A 1 15 ? -1.295 -6.145 -33.471 1.00 55.21 15 CYS A N 19
ATOM 11458 C CA . CYS A 1 15 ? -2.682 -6.455 -33.808 1.00 24.11 15 CYS A CA 19
ATOM 11459 C C . CYS A 1 15 ? -2.755 -7.178 -35.155 1.00 52.13 15 CYS A C 19
ATOM 11460 O O . CYS A 1 15 ? -3.372 -8.240 -35.273 1.00 34.13 15 CYS A O 19
ATOM 11468 N N . SER A 1 16 ? -2.117 -6.592 -36.169 1.00 13.23 16 SER A N 19
ATOM 11469 C CA . SER A 1 16 ? -2.161 -7.128 -37.528 1.00 30.43 16 SER A CA 19
ATOM 11470 C C . SER A 1 16 ? -0.862 -7.861 -37.876 1.00 3.33 16 SER A C 19
ATOM 11471 O O . SER A 1 16 ? 0.098 -7.253 -38.351 1.00 42.34 16 SER A O 19
ATOM 11479 N N . ILE A 1 17 ? -0.830 -9.170 -37.629 1.00 11.33 17 ILE A N 19
ATOM 11480 C CA . ILE A 1 17 ? 0.343 -9.979 -37.956 1.00 53.52 17 ILE A CA 19
ATOM 11481 C C . ILE A 1 17 ? 0.186 -10.531 -39.372 1.00 11.22 17 ILE A C 19
ATOM 11482 O O . ILE A 1 17 ? -0.068 -11.722 -39.558 1.00 51.54 17 ILE A O 19
ATOM 11498 N N . VAL A 1 18 ? 0.290 -9.629 -40.359 1.00 65.34 18 VAL A N 19
ATOM 11499 C CA . VAL A 1 18 ? 0.088 -9.929 -41.774 1.00 73.51 18 VAL A CA 19
ATOM 11500 C C . VAL A 1 18 ? -1.094 -10.878 -42.021 1.00 33.34 18 VAL A C 19
ATOM 11501 O O . VAL A 1 18 ? -1.172 -11.553 -43.050 1.00 33.03 18 VAL A O 19
ATOM 11514 N N . LYS A 1 19 ? -2.031 -10.880 -41.089 1.00 14.14 19 LYS A N 19
ATOM 11515 C CA . LYS A 1 19 ? -3.182 -11.782 -41.124 1.00 40.02 19 LYS A CA 19
ATOM 11516 C C . LYS A 1 19 ? -4.401 -11.063 -41.699 1.00 12.12 19 LYS A C 19
ATOM 11517 O O . LYS A 1 19 ? -4.514 -9.839 -41.593 1.00 61.20 19 LYS A O 19
ATOM 11536 N N . ASN A 1 20 ? -5.308 -11.824 -42.310 1.00 35.32 20 ASN A N 19
ATOM 11537 C CA . ASN A 1 20 ? -6.522 -11.256 -42.896 1.00 41.03 20 ASN A CA 19
ATOM 11538 C C . ASN A 1 20 ? -7.556 -10.933 -41.814 1.00 44.52 20 ASN A C 19
ATOM 11539 O O . ASN A 1 20 ? -8.607 -11.567 -41.721 1.00 13.00 20 ASN A O 19
ATOM 11550 N N . TYR A 1 21 ? -7.223 -9.956 -40.984 1.00 44.12 21 TYR A N 19
ATOM 11551 C CA . TYR A 1 21 ? -8.125 -9.428 -39.967 1.00 23.34 21 TYR A CA 19
ATOM 11552 C C . TYR A 1 21 ? -7.834 -7.949 -39.784 1.00 41.52 21 TYR A C 19
ATOM 11553 O O . TYR A 1 21 ? -6.710 -7.505 -40.027 1.00 33.44 21 TYR A O 19
ATOM 11571 N N . ARG A 1 22 ? -8.836 -7.185 -39.366 1.00 24.40 22 ARG A N 19
ATOM 11572 C CA . ARG A 1 22 ? -8.680 -5.744 -39.223 1.00 74.15 22 ARG A CA 19
ATOM 11573 C C . ARG A 1 22 ? -9.435 -5.221 -38.007 1.00 1.43 22 ARG A C 19
ATOM 11574 O O . ARG A 1 22 ? -10.618 -5.524 -37.806 1.00 25.41 22 ARG A O 19
ATOM 11595 N N . ALA A 1 23 ? -8.725 -4.446 -37.200 1.00 71.14 23 ALA A N 19
ATOM 11596 C CA . ALA A 1 23 ? -9.281 -3.782 -36.033 1.00 14.02 23 ALA A CA 19
ATOM 11597 C C . ALA A 1 23 ? -8.522 -2.481 -35.814 1.00 72.32 23 ALA A C 19
ATOM 11598 O O . ALA A 1 23 ? -7.375 -2.357 -36.247 1.00 71.02 23 ALA A O 19
ATOM 11605 N N . ARG A 1 24 ? -9.149 -1.510 -35.164 1.00 42.11 24 ARG A N 19
ATOM 11606 C CA . ARG A 1 24 ? -8.522 -0.210 -34.971 1.00 75.22 24 ARG A CA 19
ATOM 11607 C C . ARG A 1 24 ? -7.829 -0.152 -33.613 1.00 3.20 24 ARG A C 19
ATOM 11608 O O . ARG A 1 24 ? -8.483 -0.032 -32.575 1.00 62.32 24 ARG A O 19
ATOM 11629 N N . CYS A 1 25 ? -6.510 -0.287 -33.631 1.00 2.13 25 CYS A N 19
ATOM 11630 C CA . CYS A 1 25 ? -5.700 -0.199 -32.424 1.00 73.43 25 CYS A CA 19
ATOM 11631 C C . CYS A 1 25 ? -5.010 1.166 -32.362 1.00 53.52 25 CYS A C 19
ATOM 11632 O O . CYS A 1 25 ? -4.153 1.475 -33.197 1.00 54.53 25 CYS A O 19
ATOM 11640 N N . ARG A 1 26 ? -5.392 1.983 -31.388 1.00 61.05 26 ARG A N 19
ATOM 11641 C CA . ARG A 1 26 ? -4.851 3.332 -31.242 1.00 44.13 26 ARG A CA 19
ATOM 11642 C C . ARG A 1 26 ? -4.485 3.590 -29.779 1.00 33.43 26 ARG A C 19
ATOM 11643 O O . ARG A 1 26 ? -5.316 3.411 -28.885 1.00 52.13 26 ARG A O 19
ATOM 11664 N N . LYS A 1 27 ? -3.235 3.999 -29.552 1.00 5.15 27 LYS A N 19
ATOM 11665 C CA . LYS A 1 27 ? -2.688 4.200 -28.205 1.00 44.22 27 LYS A CA 19
ATOM 11666 C C . LYS A 1 27 ? -2.824 2.930 -27.366 1.00 64.52 27 LYS A C 19
ATOM 11667 O O . LYS A 1 27 ? -2.997 2.987 -26.147 1.00 74.55 27 LYS A O 19
ATOM 11686 N N . GLY A 1 28 ? -2.728 1.782 -28.031 1.00 71.40 28 GLY A N 19
ATOM 11687 C CA . GLY A 1 28 ? -2.801 0.507 -27.341 1.00 41.23 28 GLY A CA 19
ATOM 11688 C C . GLY A 1 28 ? -4.220 0.096 -26.994 1.00 33.12 28 GLY A C 19
ATOM 11689 O O . GLY A 1 28 ? -4.433 -0.947 -26.389 1.00 62.34 28 GLY A O 19
ATOM 11693 N N . TYR A 1 29 ? -5.200 0.916 -27.356 1.00 41.32 29 TYR A N 19
ATOM 11694 C CA . TYR A 1 29 ? -6.601 0.548 -27.162 1.00 40.44 29 TYR A CA 19
ATOM 11695 C C . TYR A 1 29 ? -7.111 -0.076 -28.464 1.00 12.45 29 TYR A C 19
ATOM 11696 O O . TYR A 1 29 ? -6.956 0.518 -29.532 1.00 20.54 29 TYR A O 19
ATOM 11714 N N . CYS A 1 30 ? -7.705 -1.261 -28.384 1.00 64.15 30 CYS A N 19
ATOM 11715 C CA . CYS A 1 30 ? -8.175 -1.964 -29.578 1.00 52.34 30 CYS A CA 19
ATOM 11716 C C . CYS A 1 30 ? -9.699 -1.961 -29.650 1.00 14.53 30 CYS A C 19
ATOM 11717 O O . CYS A 1 30 ? -10.378 -2.287 -28.673 1.00 71.31 30 CYS A O 19
ATOM 11725 N N . VAL A 1 31 ? -10.227 -1.561 -30.803 1.00 71.25 31 VAL A N 19
ATOM 11726 C CA . VAL A 1 31 ? -11.660 -1.612 -31.080 1.00 42.23 31 VAL A CA 19
ATOM 11727 C C . VAL A 1 31 ? -11.889 -2.189 -32.478 1.00 1.14 31 VAL A C 19
ATOM 11728 O O . VAL A 1 31 ? -11.381 -1.660 -33.470 1.00 54.43 31 VAL A O 19
ATOM 11741 N N . ARG A 1 32 ? -12.617 -3.298 -32.556 1.00 45.24 32 ARG A N 19
ATOM 11742 C CA . ARG A 1 32 ? -12.877 -3.947 -33.835 1.00 43.33 32 ARG A CA 19
ATOM 11743 C C . ARG A 1 32 ? -14.033 -3.251 -34.549 1.00 61.35 32 ARG A C 19
ATOM 11744 O O . ARG A 1 32 ? -15.185 -3.344 -34.124 1.00 63.23 32 ARG A O 19
ATOM 11765 N N . ARG A 1 33 ? -13.717 -2.548 -35.627 1.00 11.44 33 ARG A N 19
ATOM 11766 C CA . ARG A 1 33 ? -14.727 -1.878 -36.435 1.00 75.21 33 ARG A CA 19
ATOM 11767 C C . ARG A 1 33 ? -14.671 -2.437 -37.850 1.00 4.14 33 ARG A C 19
ATOM 11768 O O . ARG A 1 33 ? -13.924 -1.940 -38.692 1.00 21.30 33 ARG A O 19
ATOM 11789 N N . ARG A 1 34 ? -15.427 -3.499 -38.091 1.00 14.31 34 ARG A N 19
ATOM 11790 C CA . ARG A 1 34 ? -15.506 -4.090 -39.423 1.00 63.45 34 ARG A CA 19
ATOM 11791 C C . ARG A 1 34 ? -16.496 -3.291 -40.263 1.00 4.22 34 ARG A C 19
ATOM 11792 O O . ARG A 1 34 ? -17.380 -2.637 -39.708 1.00 3.12 34 ARG A O 19
ATOM 11813 N N . ILE A 1 35 ? -16.331 -3.329 -41.584 1.00 42.23 35 ILE A N 19
ATOM 11814 C CA . ILE A 1 35 ? -17.157 -2.534 -42.495 1.00 72.41 35 ILE A CA 19
ATOM 11815 C C . ILE A 1 35 ? -18.644 -2.733 -42.206 1.00 74.25 35 ILE A C 19
ATOM 11816 O O . ILE A 1 35 ? -19.380 -1.768 -42.001 1.00 40.00 35 ILE A O 19
ATOM 11832 N N . ARG A 1 36 ? -19.068 -3.989 -42.174 1.00 24.43 36 ARG A N 19
ATOM 11833 C CA . ARG A 1 36 ? -20.453 -4.331 -41.879 1.00 12.12 36 ARG A CA 19
ATOM 11834 C C . ARG A 1 36 ? -20.493 -5.409 -40.791 1.00 14.44 36 ARG A C 19
ATOM 11835 O O . ARG A 1 36 ? -19.916 -6.498 -40.998 1.00 72.04 36 ARG A O 19
#